Protein AF-A0A937Z608-F1 (afdb_monomer_lite)

Radius of gyration: 28.85 Å; chains: 1; bounding box: 60×63×83 Å

Sequence (558 aa):
QRTRTHPVTGRQSIFQFERPGHHCGNITGCPNLLAFRSGSMAYYDLIGDFGVTHLSGQRPGCWVNMIPCNCLLVAPEASSGCVCAYSIHCTTVFTPRTESKSWGIFGSPGDVLPVRHLAINLGAPGDRRGTDGELWLSYPRPGGRMRLDYNLAVTNVPGGGFFSRAPEHAPVEGSDDPWLFASGSRGVSQCKLPLVREDDGAAVYTVRLGFAETESAKPGERVFDIKLQGNVVAKDFDIAQAAGGPQRAVFQEFPEITVDKDLLLELVPKGKELPQAPLLNTIQVQRTRVLSVGLSAPSFLLGDLDPEGSGDIRIANSREAPFEGTLQLTAPPGMAVAPTETAVKLGVDESVTVPVKLSVAQKGEPAELKLDVKLLRADGTVENQRTGPVRYLGPRGRVLLTPTEDAHICGGSPAQNFGLVATLLVDGGNQAMGDESYYIGCLKFLVDIPGKSASVKLRMRTTAAAASESFDSGAIHVADEPWEEARITYDGRVQTGEQVGTLGKVGNDVWEERELSVQLEGKRELTLLIIPTSTDGASYHSREGQYPPELVIEYEPK

Foldseek 3Di:
DDWDQDQWQRDIFRDDADQADDFQEDWEDDPQKTWGFRVATWIAGNVFLFGIFHDAQHGAARYDAQYDDPQKGWGAFHCVVPPDPRRDRGIDIDHDDPDDPTAHFHFTDDDSPQTQKAKEFELDPHWGAAPVSRIYGYPPHDDDPRTDDFDKDWDFDPPKFKDADDCVVQPAAADSCRRLARIWIFRTFKIKGWNHALQQAKFWKKKKFKDAQRPPDDPPQQFWFKDKPNDGPGHRDDRQVQQVHHSYMDMDIDGGRMDNTIIMIGIGFPDDDRSNHDITGMMIMHTPFGQFWGWDAAAAEAEPVRFKDKDKIKTWAQGQAKFWWKKAKDDWPQKDKPPRIDTDTGGHGDMDIDMMMMGGNHADAWDWTWMKIFTAGPVRHTRDIDIYIYTYHGLKDKDKWFFPWKWKAFQVFFQDAGRQPQKQKAFCFDVVVVTRGHIKIKTKTFDDDQAFFPWKKKKWWFEQDPLQWFQFAAFKFWFPDDDDRVGDYNVNHGDTHDTQWGQGTDDHRDMGMITGNDGCVPPRMIMMMGGTPHRSMHMTGDPNHPTHMIIMTIGNHD

Structure (mmCIF, N/CA/C/O backbone):
data_AF-A0A937Z608-F1
#
_entry.id   AF-A0A937Z608-F1
#
loop_
_atom_site.group_PDB
_atom_site.id
_atom_site.type_symbol
_atom_site.label_atom_id
_atom_site.label_alt_id
_atom_site.label_comp_id
_atom_site.label_asym_id
_atom_site.label_entity_id
_atom_site.label_seq_id
_atom_site.pdbx_PDB_ins_code
_atom_site.Cartn_x
_atom_site.Cartn_y
_atom_site.Cartn_z
_atom_site.occupancy
_atom_site.B_iso_or_equiv
_atom_site.auth_seq_id
_atom_site.auth_comp_id
_atom_site.auth_asym_id
_atom_site.auth_atom_id
_atom_site.pdbx_PDB_model_num
ATOM 1 N N . GLN A 1 1 ? -16.532 15.156 -19.358 1.00 74.81 1 GLN A N 1
ATOM 2 C CA . GLN A 1 1 ? -15.156 14.928 -18.865 1.00 74.81 1 GLN A CA 1
ATOM 3 C C . GLN A 1 1 ? -14.608 13.699 -19.576 1.00 74.81 1 GLN A C 1
ATOM 5 O O . GLN A 1 1 ? -15.365 12.750 -19.728 1.00 74.81 1 GLN A O 1
ATOM 10 N N . ARG A 1 2 ? -13.371 13.727 -20.092 1.00 87.06 2 ARG A N 1
ATOM 11 C CA . ARG A 1 2 ? -12.769 12.562 -20.769 1.00 87.06 2 ARG A CA 1
ATOM 12 C C . ARG A 1 2 ? -12.381 11.518 -19.718 1.00 87.06 2 ARG A C 1
ATOM 14 O O . ARG A 1 2 ? -11.765 11.881 -18.717 1.00 87.06 2 ARG A O 1
ATOM 21 N N . THR A 1 3 ? -12.733 10.258 -19.944 1.00 90.81 3 THR A N 1
ATOM 22 C CA . THR A 1 3 ? -12.271 9.118 -19.140 1.00 90.81 3 THR A CA 1
ATOM 23 C C . THR A 1 3 ? -11.189 8.346 -19.893 1.00 90.81 3 THR A C 1
ATOM 25 O O . THR A 1 3 ? -11.035 8.500 -21.109 1.00 90.81 3 THR A O 1
ATOM 28 N N . ARG A 1 4 ? -10.418 7.539 -19.168 1.00 90.50 4 ARG A N 1
ATOM 29 C CA . ARG A 1 4 ? -9.515 6.527 -19.718 1.00 90.50 4 ARG A CA 1
ATOM 30 C C . ARG A 1 4 ? -9.528 5.284 -18.838 1.00 90.50 4 ARG A C 1
ATOM 32 O O . ARG A 1 4 ? -9.892 5.348 -17.668 1.00 90.50 4 ARG A O 1
ATOM 39 N N . THR A 1 5 ? -9.074 4.169 -19.384 1.00 91.81 5 THR A N 1
ATOM 40 C CA . THR A 1 5 ? -8.840 2.957 -18.601 1.00 91.81 5 THR A CA 1
ATOM 41 C C . THR A 1 5 ? -7.641 3.162 -17.677 1.00 91.81 5 THR A C 1
ATOM 43 O O . THR A 1 5 ? -6.562 3.548 -18.125 1.00 91.81 5 THR A O 1
ATOM 46 N N . HIS A 1 6 ? -7.825 2.919 -16.383 1.00 93.06 6 HIS A N 1
ATOM 47 C CA . HIS A 1 6 ? -6.755 2.936 -15.398 1.00 93.06 6 HIS A CA 1
ATOM 48 C C . HIS A 1 6 ? -5.792 1.774 -15.692 1.00 93.06 6 HIS A C 1
ATOM 50 O O . HIS A 1 6 ? -6.247 0.628 -15.706 1.00 93.06 6 HIS A O 1
ATOM 56 N N . PRO A 1 7 ? -4.482 2.017 -15.886 1.00 92.50 7 PRO A N 1
ATOM 57 C CA . PRO A 1 7 ? -3.556 0.978 -16.349 1.00 92.50 7 PRO A CA 1
ATOM 58 C C . PRO A 1 7 ? -3.420 -0.174 -15.348 1.00 92.50 7 PRO A C 1
ATOM 60 O O . PRO A 1 7 ? -3.261 -1.317 -15.749 1.00 92.50 7 PRO A O 1
ATOM 63 N N . VAL A 1 8 ? -3.552 0.124 -14.048 1.00 95.25 8 VAL A N 1
ATOM 64 C CA . VAL A 1 8 ? -3.398 -0.886 -12.991 1.00 95.25 8 VAL A CA 1
ATOM 65 C C . VAL A 1 8 ? -4.669 -1.709 -12.723 1.00 95.25 8 VAL A C 1
ATOM 67 O O . VAL A 1 8 ? -4.653 -2.939 -12.723 1.00 95.25 8 VAL A O 1
ATOM 70 N N . THR A 1 9 ? -5.803 -1.046 -12.482 1.00 93.69 9 THR A N 1
ATOM 71 C CA . THR A 1 9 ? -7.055 -1.715 -12.086 1.00 93.69 9 THR A CA 1
ATOM 72 C C . THR A 1 9 ? -7.940 -2.105 -13.271 1.00 93.69 9 THR A C 1
ATOM 74 O O . THR A 1 9 ? -8.837 -2.928 -13.121 1.00 93.69 9 THR A O 1
ATOM 77 N N . GLY A 1 10 ? -7.728 -1.516 -14.453 1.00 91.50 10 GLY A N 1
ATOM 78 C CA . GLY A 1 10 ? -8.598 -1.682 -15.621 1.00 91.50 10 GLY A CA 1
ATOM 79 C C . GLY A 1 10 ? -9.941 -0.944 -15.530 1.00 91.50 10 GLY A C 1
ATOM 80 O O . GLY A 1 10 ? -10.735 -1.008 -16.468 1.00 91.50 10 GLY A O 1
ATOM 81 N N . ARG A 1 11 ? -10.213 -0.225 -14.433 1.00 89.50 11 ARG A N 1
ATOM 82 C CA . ARG A 1 11 ? -11.447 0.556 -14.246 1.00 89.50 11 ARG A CA 1
ATOM 83 C C . ARG A 1 11 ? -11.401 1.854 -15.046 1.00 89.50 11 ARG A C 1
ATOM 85 O O . ARG A 1 11 ? -10.327 2.374 -15.334 1.00 89.50 11 ARG A O 1
ATOM 92 N N . GLN A 1 12 ? -12.559 2.421 -15.379 1.00 90.25 12 GLN A N 1
ATOM 93 C CA . GLN A 1 12 ? -12.600 3.763 -15.962 1.00 90.25 12 GLN A CA 1
ATOM 94 C C . GLN A 1 12 ? -12.210 4.804 -14.906 1.00 90.25 12 GLN A C 1
ATOM 96 O O . GLN A 1 12 ? -12.819 4.879 -13.842 1.00 90.25 12 GLN A O 1
ATOM 101 N N . SER A 1 13 ? -11.210 5.623 -15.215 1.00 88.94 13 SER A N 1
ATOM 102 C CA . SER A 1 13 ? -10.798 6.771 -14.415 1.00 88.94 13 SER A CA 1
ATOM 103 C C . SER A 1 13 ? -10.899 8.054 -15.232 1.00 88.94 13 SER A C 1
ATOM 105 O O . SER A 1 13 ? -10.937 8.059 -16.464 1.00 88.94 13 SER A O 1
ATOM 107 N N . ILE A 1 14 ? -10.978 9.182 -14.539 1.00 91.12 14 ILE A N 1
ATOM 108 C CA . ILE A 1 14 ? -10.926 10.491 -15.180 1.00 91.12 14 ILE A CA 1
ATOM 109 C C . ILE A 1 14 ? -9.536 10.683 -15.798 1.00 91.12 14 ILE A C 1
ATOM 111 O O . ILE A 1 14 ? -8.517 10.421 -15.158 1.00 91.12 14 ILE A O 1
ATOM 115 N N . PHE A 1 15 ? -9.490 11.186 -17.035 1.00 91.06 15 PHE A N 1
ATOM 116 C CA . PHE A 1 15 ? -8.231 11.613 -17.633 1.00 91.06 15 PHE A CA 1
ATOM 117 C C . PHE A 1 15 ? -7.660 12.793 -16.842 1.00 91.06 15 PHE A C 1
ATOM 119 O O . PHE A 1 15 ? -8.290 13.847 -16.726 1.00 91.06 15 PHE A O 1
ATOM 126 N N . GLN A 1 16 ? -6.454 12.607 -16.319 1.00 89.75 16 GLN A N 1
ATOM 127 C CA . GLN A 1 16 ? -5.737 13.592 -15.527 1.00 89.75 16 GLN A CA 1
ATOM 128 C C . GLN A 1 16 ? -4.237 13.393 -15.715 1.00 89.75 16 GLN A C 1
ATOM 130 O O . GLN A 1 16 ? -3.765 12.282 -15.961 1.00 89.75 16 GLN A O 1
ATOM 135 N N . PHE A 1 17 ? -3.490 14.477 -15.578 1.00 90.06 17 PHE A N 1
ATOM 136 C CA . PHE A 1 17 ? -2.040 14.475 -15.609 1.00 90.06 17 PHE A CA 1
ATOM 137 C C . PHE A 1 17 ? -1.517 15.537 -14.649 1.00 90.06 17 PHE A C 1
ATOM 139 O O . PHE A 1 17 ? -2.236 16.471 -14.280 1.00 90.06 17 PHE A O 1
ATOM 146 N N . GLU A 1 18 ? -0.275 15.375 -14.212 1.00 86.19 18 GLU A N 1
ATOM 147 C CA . GLU A 1 18 ? 0.318 16.312 -13.274 1.00 86.19 18 GLU A CA 1
ATOM 148 C C . GLU A 1 18 ? 0.794 17.604 -13.955 1.00 86.19 18 GLU A C 1
ATOM 150 O O . GLU A 1 18 ? 1.168 17.641 -15.124 1.00 86.19 18 GLU A O 1
ATOM 155 N N . ARG A 1 19 ? 0.808 18.701 -13.204 1.00 85.56 19 ARG A N 1
ATOM 156 C CA . ARG A 1 19 ? 1.439 19.952 -13.639 1.00 85.56 19 ARG A CA 1
ATOM 157 C C . ARG A 1 19 ? 2.159 20.593 -12.450 1.00 85.56 19 ARG A C 1
ATOM 159 O O . ARG A 1 19 ? 1.717 21.635 -11.967 1.00 85.56 19 ARG A O 1
ATOM 166 N N . PRO A 1 20 ? 3.211 19.945 -11.913 1.00 74.06 20 PRO A N 1
ATOM 167 C CA . PRO A 1 20 ? 3.932 20.441 -10.748 1.00 74.06 20 PRO A CA 1
ATOM 168 C C . PRO A 1 20 ? 4.601 21.801 -11.002 1.00 74.06 20 PRO A C 1
ATOM 170 O O . PRO A 1 20 ? 4.929 22.159 -12.141 1.00 74.06 20 PRO A O 1
ATOM 173 N N . GLY A 1 21 ? 4.839 22.540 -9.914 1.00 70.44 21 GLY A N 1
ATOM 174 C CA . GLY A 1 21 ? 5.523 23.837 -9.905 1.00 70.44 21 GLY A CA 1
ATOM 175 C C . GLY A 1 21 ? 4.621 25.039 -10.214 1.00 70.44 21 GLY A C 1
ATOM 176 O O . GLY A 1 21 ? 3.395 24.956 -10.191 1.00 70.44 21 GLY A O 1
ATOM 177 N N . HIS A 1 22 ? 5.235 26.191 -10.508 1.00 66.75 22 HIS A N 1
ATOM 178 C CA . HIS A 1 22 ? 4.507 27.410 -10.875 1.00 66.75 22 HIS A CA 1
ATOM 179 C C . HIS A 1 22 ? 3.816 27.250 -12.240 1.00 66.75 22 HIS A C 1
ATOM 181 O O . HIS A 1 22 ? 4.461 27.283 -13.290 1.00 66.75 22 HIS A O 1
ATOM 187 N N . HIS A 1 23 ? 2.492 27.123 -12.215 1.00 68.62 23 HIS A N 1
ATOM 188 C CA . HIS A 1 23 ? 1.636 26.787 -13.358 1.00 68.62 23 HIS A CA 1
ATOM 189 C C . HIS A 1 23 ? 1.033 28.016 -14.065 1.00 68.62 23 HIS A C 1
ATOM 191 O O . HIS A 1 23 ? -0.053 27.941 -14.639 1.00 68.62 23 HIS A O 1
ATOM 197 N N . CYS A 1 24 ? 1.716 29.166 -14.045 1.00 69.31 24 CYS A N 1
ATOM 198 C CA . CYS A 1 24 ? 1.324 30.296 -14.895 1.00 69.31 24 CYS A CA 1
ATOM 199 C C . CYS A 1 24 ? 1.396 29.884 -16.379 1.00 69.31 24 CYS A C 1
ATOM 201 O O . CYS A 1 24 ? 2.271 29.103 -16.758 1.00 69.31 24 CYS A O 1
ATOM 203 N N . GLY A 1 25 ? 0.515 30.433 -17.214 1.00 76.94 25 GLY A N 1
ATOM 204 C CA . GLY A 1 25 ? 0.444 30.132 -18.647 1.00 76.94 25 GLY A CA 1
ATOM 205 C C . GLY A 1 25 ? -0.626 29.101 -19.008 1.00 76.94 25 GLY A C 1
ATOM 206 O O . GLY A 1 25 ? -0.947 28.199 -18.224 1.00 76.94 25 GLY A O 1
ATOM 207 N N . ASN A 1 26 ? -1.179 29.261 -20.210 1.00 88.31 26 ASN A N 1
ATOM 208 C CA . ASN A 1 26 ? -2.217 28.396 -20.769 1.00 88.31 26 ASN A CA 1
ATOM 209 C C . ASN A 1 26 ? -1.628 27.052 -21.225 1.00 88.31 26 ASN A C 1
ATOM 211 O O . ASN A 1 26 ? -0.434 26.957 -21.505 1.00 88.31 26 ASN A O 1
ATOM 215 N N . ILE A 1 27 ? -2.475 26.026 -21.316 1.00 93.00 27 ILE A N 1
ATOM 216 C CA . ILE A 1 27 ? -2.132 24.792 -22.030 1.00 93.00 27 ILE A CA 1
ATOM 217 C C . ILE A 1 27 ? -2.379 25.054 -23.515 1.00 93.00 27 ILE A C 1
ATOM 219 O O . ILE A 1 27 ? -3.484 25.437 -23.900 1.00 93.00 27 ILE A O 1
ATOM 223 N N . THR A 1 28 ? -1.359 24.862 -24.338 1.00 94.62 28 THR A N 1
ATOM 224 C CA . THR A 1 28 ? -1.493 24.804 -25.794 1.00 94.62 28 THR A CA 1
ATOM 225 C C . THR A 1 28 ? -1.603 23.349 -26.218 1.00 94.62 28 THR A C 1
ATOM 227 O O . THR A 1 28 ? -1.147 22.443 -25.522 1.00 94.62 28 THR A O 1
ATOM 230 N N . GLY A 1 29 ? -2.235 23.086 -27.355 1.00 94.25 29 GLY A N 1
ATOM 231 C CA . GLY A 1 29 ? -2.375 21.713 -27.804 1.00 94.25 29 GLY A CA 1
ATOM 232 C C . GLY A 1 29 ? -2.740 21.583 -29.266 1.00 94.25 29 GLY A C 1
ATOM 233 O O . GLY A 1 29 ? -3.175 22.532 -29.916 1.00 94.25 29 GLY A O 1
ATOM 234 N N . CYS A 1 30 ? -2.545 20.373 -29.760 1.00 92.88 30 CYS A N 1
ATOM 235 C CA . CYS A 1 30 ? -3.037 19.872 -31.032 1.00 92.88 30 CYS A CA 1
ATOM 236 C C . CYS A 1 30 ? -3.686 18.494 -30.775 1.00 92.88 30 CYS A C 1
ATOM 238 O O . CYS A 1 30 ? -3.678 18.032 -29.632 1.00 92.88 30 CYS A O 1
ATOM 240 N N . PRO A 1 31 ? -4.242 17.805 -31.787 1.00 91.19 31 PRO A N 1
ATOM 241 C CA . PRO A 1 31 ? -4.890 16.506 -31.575 1.00 91.19 31 PRO A CA 1
ATOM 242 C C . PRO A 1 31 ? -4.031 15.448 -30.854 1.00 91.19 31 PRO A C 1
ATOM 244 O O . PRO A 1 31 ? -4.584 14.578 -30.189 1.00 91.19 31 PRO A O 1
ATOM 247 N N . ASN A 1 32 ? -2.698 15.554 -30.943 1.00 90.94 32 ASN A N 1
ATOM 248 C CA . ASN A 1 32 ? -1.759 14.526 -30.481 1.00 90.94 32 ASN A CA 1
ATOM 249 C C . ASN A 1 32 ? -0.887 14.962 -29.289 1.00 90.94 32 ASN A C 1
ATOM 251 O O . ASN A 1 32 ? -0.175 14.139 -28.725 1.00 90.94 32 ASN A O 1
ATOM 255 N N . LEU A 1 33 ? -0.903 16.243 -28.907 1.00 92.62 33 LEU A N 1
ATOM 256 C CA . LEU A 1 33 ? 0.033 16.802 -27.929 1.00 92.62 33 LEU A CA 1
ATOM 257 C C . LEU A 1 33 ? -0.635 17.902 -27.110 1.00 92.62 33 LEU A C 1
ATOM 259 O O . LEU A 1 33 ? -1.279 18.789 -27.672 1.00 92.62 33 LEU A O 1
ATOM 263 N N . LEU A 1 34 ? -0.396 17.900 -25.802 1.00 94.69 34 LEU A N 1
ATOM 264 C CA . LEU A 1 34 ? -0.587 19.068 -24.944 1.00 94.69 34 LEU A CA 1
ATOM 265 C C . LEU A 1 34 ? 0.783 19.591 -24.521 1.00 94.69 34 LEU A C 1
ATOM 267 O O . LEU A 1 34 ? 1.626 18.809 -24.102 1.00 94.69 34 LEU A O 1
ATOM 271 N N . ALA A 1 35 ? 1.008 20.896 -24.597 1.00 94.19 35 ALA A N 1
ATOM 272 C CA . ALA A 1 35 ? 2.246 21.541 -24.183 1.00 94.19 35 ALA A CA 1
ATOM 273 C C . ALA A 1 35 ? 1.946 22.648 -23.170 1.00 94.19 35 ALA A C 1
ATOM 275 O O . ALA A 1 35 ? 0.939 23.355 -23.262 1.00 94.19 35 ALA A O 1
ATOM 276 N N . PHE A 1 36 ? 2.776 22.753 -22.137 1.00 92.88 36 PHE A N 1
ATOM 277 C CA . PHE A 1 36 ? 2.505 23.639 -21.012 1.00 92.88 36 PHE A CA 1
ATOM 278 C C . PHE A 1 36 ? 3.735 23.850 -20.133 1.00 92.88 36 PHE A C 1
ATOM 280 O O . PHE A 1 36 ? 4.755 23.175 -20.230 1.00 92.88 36 PHE A O 1
ATOM 287 N N . ARG A 1 37 ? 3.612 24.800 -19.207 1.00 89.12 37 ARG A N 1
ATOM 288 C CA . ARG A 1 37 ? 4.609 25.030 -18.163 1.00 89.12 37 ARG A CA 1
ATOM 289 C C . ARG A 1 37 ? 4.389 24.123 -16.962 1.00 89.12 37 ARG A C 1
ATOM 291 O O . ARG A 1 37 ? 3.311 24.166 -16.374 1.00 89.12 37 ARG A O 1
ATOM 298 N N . SER A 1 38 ? 5.428 23.420 -16.531 1.00 87.62 38 SER A N 1
ATOM 299 C CA . SER A 1 38 ? 5.453 22.646 -15.288 1.00 87.62 38 SER A CA 1
ATOM 300 C C . SER A 1 38 ? 6.830 22.771 -14.632 1.00 87.62 38 SER A C 1
ATOM 302 O O . SER A 1 38 ? 7.696 21.918 -14.792 1.00 87.62 38 SER A O 1
ATOM 304 N N . GLY A 1 39 ? 7.078 23.904 -13.969 1.00 84.81 39 GLY A N 1
ATOM 305 C CA . GLY A 1 39 ? 8.438 24.322 -13.606 1.00 84.81 39 GLY A CA 1
ATOM 306 C C . GLY A 1 39 ? 9.205 24.797 -14.846 1.00 84.81 39 GLY A C 1
ATOM 307 O O . GLY A 1 39 ? 9.341 26.005 -15.046 1.00 84.81 39 GLY A O 1
ATOM 308 N N . SER A 1 40 ? 9.592 23.855 -15.707 1.00 87.62 40 SER A N 1
ATOM 309 C CA . SER A 1 40 ? 10.188 24.044 -17.035 1.00 87.62 40 SER A CA 1
ATOM 310 C C . SER A 1 40 ? 9.156 23.845 -18.161 1.00 87.62 40 SER A C 1
ATOM 312 O O . SER A 1 40 ? 7.941 23.845 -17.923 1.00 87.62 40 SER A O 1
ATOM 314 N N . MET A 1 41 ? 9.624 23.741 -19.408 1.00 90.31 41 MET A N 1
ATOM 315 C CA . MET A 1 41 ? 8.805 23.267 -20.524 1.00 90.31 41 MET A CA 1
ATOM 316 C C . MET A 1 41 ? 8.369 21.825 -20.259 1.00 90.31 41 MET A C 1
ATOM 318 O O . MET A 1 41 ? 9.178 20.998 -19.850 1.00 90.31 41 MET A O 1
ATOM 322 N N . ALA A 1 42 ? 7.104 21.512 -20.508 1.00 92.62 42 ALA A N 1
ATOM 323 C CA . ALA A 1 42 ? 6.587 20.161 -20.384 1.00 92.62 42 ALA A CA 1
ATOM 324 C C . ALA A 1 42 ? 5.557 19.873 -21.471 1.00 92.62 42 ALA A C 1
ATOM 326 O O . ALA A 1 42 ? 4.943 20.784 -22.037 1.00 92.62 42 ALA A O 1
ATOM 327 N N . TYR A 1 43 ? 5.371 18.593 -21.758 1.00 93.75 43 TYR A N 1
ATOM 328 C CA . TYR A 1 43 ? 4.343 18.146 -22.676 1.00 93.75 43 TYR A CA 1
ATOM 329 C C . TYR A 1 43 ? 3.715 16.830 -22.226 1.00 93.75 43 TYR A C 1
ATOM 331 O O . TYR A 1 43 ? 4.273 16.089 -21.417 1.00 93.75 43 TYR A O 1
ATOM 339 N N . TYR A 1 44 ? 2.532 16.563 -22.765 1.00 94.06 44 TYR A N 1
ATOM 340 C CA . TYR A 1 44 ? 1.822 15.303 -22.652 1.00 94.06 44 TYR A CA 1
ATOM 341 C C . TYR A 1 44 ? 1.567 14.769 -24.058 1.00 94.06 44 TYR A C 1
ATOM 343 O O . TYR A 1 44 ? 0.861 15.408 -24.845 1.00 94.06 44 TYR A O 1
ATOM 351 N N . ASP A 1 45 ? 2.150 13.617 -24.368 1.00 91.94 45 ASP A N 1
ATOM 352 C CA . ASP A 1 45 ? 1.891 12.889 -25.607 1.00 91.94 45 ASP A CA 1
ATOM 353 C C . ASP A 1 45 ? 0.553 12.145 -25.490 1.00 91.94 45 ASP A C 1
ATOM 355 O O . ASP A 1 45 ? 0.411 11.216 -24.695 1.00 91.94 45 ASP A O 1
ATOM 359 N N . LEU A 1 46 ? -0.447 12.575 -26.264 1.00 91.56 46 LEU A N 1
ATOM 360 C CA . LEU A 1 46 ? -1.786 11.978 -26.251 1.00 91.56 46 LEU A CA 1
ATOM 361 C C . LEU A 1 46 ? -1.859 10.662 -27.039 1.00 91.56 46 LEU A C 1
ATOM 363 O O . LEU A 1 46 ? -2.868 9.966 -26.918 1.00 91.56 46 LEU A O 1
ATOM 367 N N . ILE A 1 47 ? -0.840 10.344 -27.846 1.00 89.06 47 ILE A N 1
ATOM 368 C CA . ILE A 1 47 ? -0.717 9.065 -28.556 1.00 89.06 47 ILE A CA 1
ATOM 369 C C . ILE A 1 47 ? -0.044 8.052 -27.634 1.00 89.06 47 ILE A C 1
ATOM 371 O O . ILE A 1 47 ? -0.602 6.990 -27.373 1.00 89.06 47 ILE A O 1
ATOM 375 N N . GLY A 1 48 ? 1.147 8.396 -27.138 1.00 87.88 48 GLY A N 1
ATOM 376 C CA . GLY A 1 48 ? 1.935 7.525 -26.274 1.00 87.88 48 GLY A CA 1
ATOM 377 C C . GLY A 1 48 ? 1.340 7.343 -24.878 1.00 87.88 48 GLY A C 1
ATOM 378 O O . GLY A 1 48 ? 1.562 6.301 -24.278 1.00 87.88 48 GLY A O 1
ATOM 379 N N . ASP A 1 49 ? 0.598 8.321 -24.342 1.00 91.50 49 ASP A N 1
ATOM 380 C CA . ASP A 1 49 ? -0.115 8.242 -23.053 1.00 91.50 49 ASP A CA 1
ATOM 381 C C . ASP A 1 49 ? 0.709 7.560 -21.941 1.00 91.50 49 ASP A C 1
ATOM 383 O O . ASP A 1 49 ? 0.265 6.606 -21.303 1.00 91.50 49 ASP A O 1
ATOM 387 N N . PHE A 1 50 ? 1.950 8.014 -21.750 1.00 91.94 50 PHE A N 1
ATOM 388 C CA . PHE A 1 50 ? 2.880 7.506 -20.730 1.00 91.94 50 PHE A CA 1
ATOM 389 C C . PHE A 1 50 ? 3.204 8.551 -19.654 1.00 91.94 50 PHE A C 1
ATOM 391 O O . PHE A 1 50 ? 4.063 8.340 -18.805 1.00 91.94 50 PHE A O 1
ATOM 398 N N . GLY A 1 51 ? 2.477 9.672 -19.650 1.00 93.50 51 GLY A N 1
ATOM 399 C CA . GLY A 1 51 ? 2.600 10.701 -18.628 1.00 93.50 51 GLY A CA 1
ATOM 400 C C . GLY A 1 51 ? 3.194 12.012 -19.120 1.00 93.50 51 GLY A C 1
ATOM 401 O O . GLY A 1 51 ? 3.304 12.273 -20.316 1.00 93.50 51 GLY A O 1
ATOM 402 N N . VAL A 1 52 ? 3.530 12.867 -18.159 1.00 94.00 52 VAL A N 1
ATOM 403 C CA . VAL A 1 52 ? 4.092 14.197 -18.414 1.00 94.00 52 VAL A CA 1
ATOM 404 C C . VAL A 1 52 ? 5.593 14.079 -18.594 1.00 94.00 52 VAL A C 1
ATOM 406 O O . VAL A 1 52 ? 6.268 13.550 -17.716 1.00 94.00 52 VAL A O 1
ATOM 409 N N . THR A 1 53 ? 6.113 14.611 -19.694 1.00 93.06 53 THR A N 1
ATOM 410 C CA . THR A 1 53 ? 7.553 14.711 -19.942 1.00 93.06 53 THR A CA 1
ATOM 411 C C . THR A 1 53 ? 8.017 16.145 -19.760 1.00 93.06 53 THR A C 1
ATOM 413 O O . THR A 1 53 ? 7.431 17.079 -20.313 1.00 93.06 53 THR A O 1
ATOM 416 N N . HIS A 1 54 ? 9.120 16.318 -19.035 1.00 90.06 54 HIS A N 1
ATOM 417 C CA . HIS A 1 54 ? 9.759 17.613 -18.823 1.00 90.06 54 HIS A CA 1
ATOM 418 C C . HIS A 1 54 ? 10.960 17.805 -19.746 1.00 90.06 54 HIS A C 1
ATOM 420 O O . HIS A 1 54 ? 11.813 16.933 -19.900 1.00 90.06 54 HIS A O 1
ATOM 426 N N . LEU A 1 55 ? 11.044 18.998 -20.324 1.00 88.00 55 LEU A N 1
ATOM 427 C CA . LEU A 1 55 ? 12.168 19.501 -21.102 1.00 88.00 55 LEU A CA 1
ATOM 428 C C . LEU A 1 55 ? 12.828 20.621 -20.288 1.00 88.00 55 LEU A C 1
ATOM 430 O O . LEU A 1 55 ? 12.478 21.800 -20.379 1.00 88.00 55 LEU A O 1
ATOM 434 N N . SER A 1 56 ? 13.746 20.223 -19.411 1.00 84.31 56 SER A N 1
ATOM 435 C CA . SER A 1 56 ? 14.461 21.130 -18.509 1.00 84.31 56 SER A CA 1
ATOM 436 C C . SER A 1 56 ? 15.414 22.077 -19.248 1.00 84.31 56 SER A C 1
ATOM 438 O O . SER A 1 56 ? 15.765 21.867 -20.405 1.00 84.31 56 SER A O 1
ATOM 440 N N . GLY A 1 57 ? 15.845 23.141 -18.564 1.00 83.56 57 GLY A N 1
ATOM 441 C CA . GLY A 1 57 ? 16.808 24.123 -19.085 1.00 83.56 57 GLY A CA 1
ATOM 442 C C . GLY A 1 57 ? 16.182 25.423 -19.597 1.00 83.56 57 GLY A C 1
ATOM 443 O O . GLY A 1 57 ? 16.857 26.452 -19.597 1.00 83.56 57 GLY A O 1
ATOM 444 N N . GLN A 1 58 ? 14.887 25.415 -19.927 1.00 86.06 58 GLN A N 1
ATOM 445 C CA . GLN A 1 58 ? 14.122 26.607 -20.299 1.00 86.06 58 GLN A CA 1
ATOM 446 C C . GLN A 1 58 ? 12.750 26.638 -19.614 1.00 86.06 58 GLN A C 1
ATOM 448 O O . GLN A 1 58 ? 12.175 25.606 -19.256 1.00 86.06 58 GLN A O 1
ATOM 453 N N . ARG A 1 59 ? 12.209 27.846 -19.456 1.00 84.25 59 ARG A N 1
ATOM 454 C CA . ARG A 1 59 ? 10.892 28.116 -18.885 1.00 84.25 59 ARG A CA 1
ATOM 455 C C . ARG A 1 59 ? 9.971 28.776 -19.930 1.00 84.25 59 ARG A C 1
ATOM 457 O O . ARG A 1 59 ? 10.355 29.803 -20.483 1.00 84.25 59 ARG A O 1
ATOM 464 N N . PRO A 1 60 ? 8.724 28.297 -20.107 1.00 86.62 60 PRO A N 1
ATOM 465 C CA . PRO A 1 60 ? 7.706 29.010 -20.878 1.00 86.62 60 PRO A CA 1
ATOM 466 C C . PRO A 1 60 ? 7.273 30.336 -20.238 1.00 86.62 60 PRO A C 1
ATOM 468 O O . PRO A 1 60 ? 7.241 30.487 -19.007 1.00 86.62 60 PRO A O 1
ATOM 471 N N . GLY A 1 61 ? 6.841 31.274 -21.082 1.00 83.50 61 GLY A N 1
ATOM 472 C CA . GLY A 1 61 ? 6.232 32.532 -20.648 1.00 83.50 61 GLY A CA 1
ATOM 473 C C . GLY A 1 61 ? 4.971 32.345 -19.794 1.00 83.50 61 GLY A C 1
ATOM 474 O O . GLY A 1 61 ? 4.393 31.265 -19.711 1.00 83.50 61 GLY A O 1
ATOM 475 N N . CYS A 1 62 ? 4.521 33.421 -19.142 1.00 83.06 62 CYS A N 1
ATOM 476 C CA . CYS A 1 62 ? 3.325 33.397 -18.283 1.00 83.06 62 CYS A CA 1
ATOM 477 C C . CYS A 1 62 ? 1.990 33.392 -19.049 1.00 83.06 62 CYS A C 1
ATOM 479 O O . CYS A 1 62 ? 0.940 33.317 -18.414 1.00 83.06 62 CYS A O 1
ATOM 481 N N . TRP A 1 63 ? 2.022 33.481 -20.380 1.00 85.69 63 TRP A N 1
ATOM 482 C CA . TRP A 1 63 ? 0.845 33.447 -21.251 1.00 85.69 63 TRP A CA 1
ATOM 483 C C . TRP A 1 63 ? 0.947 32.302 -22.272 1.00 85.69 63 TRP A C 1
ATOM 485 O O . TRP A 1 63 ? 1.576 31.287 -21.984 1.00 85.69 63 TRP A O 1
ATOM 495 N N . VAL A 1 64 ? 0.299 32.417 -23.435 1.00 88.88 64 VAL A N 1
ATOM 496 C CA . VAL A 1 64 ? 0.390 31.429 -24.525 1.00 88.88 64 VAL A CA 1
ATOM 497 C C . VAL A 1 64 ? 1.848 31.292 -24.989 1.00 88.88 64 VAL A C 1
ATOM 499 O O . VAL A 1 64 ? 2.471 32.269 -25.398 1.00 88.88 64 VAL A O 1
ATOM 502 N N . ASN A 1 65 ? 2.393 30.080 -24.907 1.00 91.19 65 ASN A N 1
ATOM 503 C CA . ASN A 1 65 ? 3.752 29.705 -25.310 1.00 91.19 65 ASN A CA 1
ATOM 504 C C . ASN A 1 65 ? 3.736 28.221 -25.748 1.00 91.19 65 ASN A C 1
ATOM 506 O O . ASN A 1 65 ? 2.681 27.600 -25.681 1.00 91.19 65 ASN A O 1
ATOM 510 N N . MET A 1 66 ? 4.859 27.650 -26.197 1.00 93.38 66 MET A N 1
ATOM 511 C CA . MET A 1 66 ? 4.944 26.270 -26.711 1.00 93.38 66 MET A CA 1
ATOM 512 C C . MET A 1 66 ? 3.846 25.966 -27.747 1.00 93.38 66 MET A C 1
ATOM 514 O O . MET A 1 66 ? 2.951 25.156 -27.531 1.00 93.38 66 MET A O 1
ATOM 518 N N . ILE A 1 67 ? 3.865 26.684 -28.862 1.00 93.94 67 ILE A N 1
ATOM 519 C CA . ILE A 1 67 ? 2.791 26.727 -29.851 1.00 93.94 67 ILE A CA 1
ATOM 520 C C . ILE A 1 67 ? 3.005 25.617 -30.891 1.00 93.94 67 ILE A C 1
ATOM 522 O O . ILE A 1 67 ? 4.004 25.662 -31.614 1.00 93.94 67 ILE A O 1
ATOM 526 N N . PRO A 1 68 ? 2.093 24.634 -31.008 1.00 93.81 68 PRO A N 1
ATOM 527 C CA . PRO A 1 68 ? 2.141 23.669 -32.097 1.00 93.81 68 PRO A CA 1
ATOM 528 C C . PRO A 1 68 ? 1.698 24.337 -33.410 1.00 93.81 68 PRO A C 1
ATOM 530 O O . PRO A 1 68 ? 0.571 24.821 -33.515 1.00 93.81 68 PRO A O 1
ATOM 533 N N . CYS A 1 69 ? 2.567 24.371 -34.421 1.00 92.50 69 CYS A N 1
ATOM 534 C CA . CYS A 1 69 ? 2.266 24.940 -35.737 1.00 92.50 69 CYS A CA 1
ATOM 535 C C . CYS A 1 69 ? 3.084 24.265 -36.847 1.00 92.50 69 CYS A C 1
ATOM 537 O O . CYS A 1 69 ? 4.260 23.975 -36.667 1.00 92.50 69 CYS A O 1
ATOM 539 N N . ASN A 1 70 ? 2.465 24.001 -38.006 1.00 90.88 70 ASN A N 1
ATOM 540 C CA . ASN A 1 70 ? 3.122 23.398 -39.180 1.00 90.88 70 ASN A CA 1
ATOM 541 C C . ASN A 1 70 ? 3.989 22.159 -38.859 1.00 90.88 70 ASN A C 1
ATOM 543 O O . ASN A 1 70 ? 5.102 22.029 -39.358 1.00 90.88 70 ASN A O 1
ATOM 547 N N . CYS A 1 71 ? 3.473 21.252 -38.022 1.00 89.00 71 CYS A N 1
ATOM 548 C CA . CYS A 1 71 ? 4.178 20.052 -37.539 1.00 89.00 71 CYS A CA 1
ATOM 549 C C . CYS A 1 71 ? 5.439 20.323 -36.693 1.00 89.00 71 CYS A C 1
ATOM 551 O O . CYS A 1 71 ? 6.253 19.426 -36.502 1.00 89.00 71 CYS A O 1
ATOM 553 N N . LEU A 1 72 ? 5.583 21.533 -36.155 1.00 93.69 72 LEU A N 1
ATOM 554 C CA . LEU A 1 72 ? 6.623 21.929 -35.210 1.00 93.69 72 LEU A CA 1
ATOM 555 C C . LEU A 1 72 ? 5.992 22.349 -33.879 1.00 93.69 72 LEU A C 1
ATOM 557 O O . LEU A 1 72 ? 4.809 22.687 -33.816 1.00 93.69 72 LEU A O 1
ATOM 561 N N . LEU A 1 73 ? 6.798 22.374 -32.821 1.00 93.81 73 LEU A N 1
ATOM 562 C CA . LEU A 1 73 ? 6.458 23.014 -31.552 1.00 93.81 73 LEU A CA 1
ATOM 563 C C . LEU A 1 73 ? 7.411 24.187 -31.333 1.00 93.81 73 LEU A C 1
ATOM 565 O O . LEU A 1 73 ? 8.602 23.986 -31.103 1.00 93.81 73 LEU A O 1
ATOM 569 N N . VAL A 1 74 ? 6.894 25.409 -31.421 1.00 94.81 74 VAL A N 1
ATOM 570 C CA . VAL A 1 74 ? 7.681 26.639 -31.282 1.00 94.81 74 VAL A CA 1
ATOM 571 C C . VAL A 1 74 ? 7.509 27.187 -29.871 1.00 94.81 74 VAL A C 1
ATOM 573 O O . VAL A 1 74 ? 6.399 27.530 -29.470 1.00 94.81 74 VAL A O 1
ATOM 576 N N . ALA A 1 75 ? 8.594 27.315 -29.116 1.00 92.69 75 ALA A N 1
ATOM 577 C CA . ALA A 1 75 ? 8.616 27.931 -27.794 1.00 92.69 75 ALA A CA 1
ATOM 578 C C . ALA A 1 75 ? 9.423 29.242 -27.854 1.00 92.69 75 ALA A C 1
ATOM 580 O O . ALA A 1 75 ? 10.652 29.218 -27.744 1.00 92.69 75 ALA A O 1
ATOM 581 N N . PRO A 1 76 ? 8.758 30.396 -28.078 1.00 91.12 76 PRO A N 1
ATOM 582 C CA . PRO A 1 76 ? 9.423 31.693 -28.071 1.00 91.12 76 PRO A CA 1
ATOM 583 C C . PRO A 1 76 ? 10.084 31.978 -26.723 1.00 91.12 76 PRO A C 1
ATOM 585 O O . PRO A 1 76 ? 9.519 31.646 -25.674 1.00 91.12 76 PRO A O 1
ATOM 588 N N . GLU A 1 77 ? 11.240 32.640 -26.766 1.00 88.19 77 GLU A N 1
ATOM 589 C CA . GLU A 1 77 ? 11.924 33.151 -25.576 1.00 88.19 77 GLU A CA 1
ATOM 590 C C . GLU A 1 77 ? 10.969 34.040 -24.758 1.00 88.19 77 GLU A C 1
ATOM 592 O O . GLU A 1 77 ? 10.290 34.912 -25.301 1.00 88.19 77 GLU A O 1
ATOM 597 N N . ALA A 1 78 ? 10.868 33.773 -23.456 1.00 83.38 78 ALA A N 1
ATOM 598 C CA . ALA A 1 78 ? 9.986 34.511 -22.550 1.00 83.38 78 ALA A CA 1
ATOM 599 C C . ALA A 1 78 ? 10.557 34.611 -21.123 1.00 83.38 78 ALA A C 1
ATOM 601 O O . ALA A 1 78 ? 9.821 34.817 -20.153 1.00 83.38 78 ALA A O 1
ATOM 602 N N . SER A 1 79 ? 11.867 34.408 -20.994 1.00 76.38 79 SER A N 1
ATOM 603 C CA . SER A 1 79 ? 12.640 34.464 -19.756 1.00 76.38 79 SER A CA 1
ATOM 604 C C . SER A 1 79 ? 13.578 35.670 -19.683 1.00 76.38 79 SER A C 1
ATOM 606 O O . SER A 1 79 ? 14.155 35.880 -18.617 1.00 76.38 79 SER A O 1
ATOM 608 N N . SER A 1 80 ? 13.665 36.503 -20.727 1.00 71.94 80 SER A N 1
ATOM 609 C CA . SER A 1 80 ? 14.345 37.803 -20.693 1.00 71.94 80 SER A CA 1
ATOM 610 C C . SER A 1 80 ? 13.787 38.666 -19.551 1.00 71.94 80 SER A C 1
ATOM 612 O O . SER A 1 80 ? 12.682 39.198 -19.636 1.00 71.94 80 SER A O 1
ATOM 614 N N . GLY A 1 81 ? 14.528 38.758 -18.443 1.00 72.19 81 GLY A N 1
ATOM 615 C CA . GLY A 1 81 ? 14.118 39.449 -17.209 1.00 72.19 81 GLY A CA 1
ATOM 616 C C . GLY A 1 81 ? 13.796 38.535 -16.017 1.00 72.19 81 GLY A C 1
ATOM 617 O O . GLY A 1 81 ? 13.441 39.017 -14.944 1.00 72.19 81 GLY A O 1
ATOM 618 N N . CYS A 1 82 ? 13.915 37.216 -16.165 1.00 71.56 82 CYS A N 1
ATOM 619 C CA . CYS A 1 82 ? 13.744 36.266 -15.075 1.00 71.56 82 CYS A CA 1
ATOM 620 C C . CYS A 1 82 ? 15.037 36.114 -14.257 1.00 71.56 82 CYS A C 1
ATOM 622 O O . CYS A 1 82 ? 16.108 35.913 -14.817 1.00 71.56 82 CYS A O 1
ATOM 624 N N . VAL A 1 83 ? 14.920 36.135 -12.926 1.00 76.44 83 VAL A N 1
ATOM 625 C CA . VAL A 1 83 ? 16.037 35.888 -11.987 1.00 76.44 83 VAL A CA 1
ATOM 626 C C . VAL A 1 83 ? 16.241 34.404 -11.648 1.00 76.44 83 VAL A C 1
ATOM 628 O O . VAL A 1 83 ? 17.097 34.058 -10.842 1.00 76.44 83 VAL A O 1
ATOM 631 N N . CYS A 1 84 ? 15.428 33.509 -12.216 1.00 72.00 84 CYS A N 1
ATOM 632 C CA . CYS A 1 84 ? 15.534 32.074 -11.965 1.00 72.00 84 CYS A CA 1
ATOM 633 C C . CYS A 1 84 ? 16.697 31.453 -12.753 1.00 72.00 84 CYS A C 1
ATOM 635 O O . CYS A 1 84 ? 17.021 31.901 -13.850 1.00 72.00 84 CYS A O 1
ATOM 637 N N . ALA A 1 85 ? 17.249 30.355 -12.232 1.00 75.25 85 ALA A N 1
ATOM 638 C CA . ALA A 1 85 ? 18.359 29.611 -12.826 1.00 75.25 85 ALA A CA 1
ATOM 639 C C . ALA A 1 85 ? 17.950 28.769 -14.060 1.00 75.25 85 ALA A C 1
ATOM 641 O O . ALA A 1 85 ? 18.077 27.547 -14.059 1.00 75.25 85 ALA A O 1
ATOM 642 N N . TYR A 1 86 ? 17.440 29.409 -15.116 1.00 81.06 86 TYR A N 1
ATOM 643 C CA . TYR A 1 86 ? 17.250 28.781 -16.429 1.00 81.06 86 TYR A CA 1
ATOM 644 C C . TYR A 1 86 ? 18.393 29.189 -17.358 1.00 81.06 86 TYR A C 1
ATOM 646 O O . TYR A 1 86 ? 18.648 30.378 -17.541 1.00 81.06 86 TYR A O 1
ATOM 654 N N . SER A 1 87 ? 19.086 28.202 -17.928 1.00 75.12 87 SER A N 1
ATOM 655 C CA . SER A 1 87 ? 20.320 28.417 -18.698 1.00 75.12 87 SER A CA 1
ATOM 656 C C . SER A 1 87 ? 20.084 28.739 -20.177 1.00 75.12 87 SER A C 1
ATOM 658 O O . SER A 1 87 ? 21.003 29.206 -20.842 1.00 75.12 87 SER A O 1
ATOM 660 N N . ILE A 1 88 ? 18.880 28.496 -20.709 1.00 83.94 88 ILE A N 1
ATOM 661 C CA . ILE A 1 88 ? 18.569 28.641 -22.140 1.00 83.94 88 ILE A CA 1
ATOM 662 C C . ILE A 1 88 ? 17.631 29.838 -22.361 1.00 83.94 88 ILE A C 1
ATOM 664 O O . ILE A 1 88 ? 16.454 29.784 -22.008 1.00 83.94 88 ILE A O 1
ATOM 668 N N . HIS A 1 89 ? 18.159 30.908 -22.970 1.00 85.69 89 HIS A N 1
ATOM 669 C CA . HIS A 1 89 ? 17.459 32.173 -23.266 1.00 85.69 89 HIS A CA 1
ATOM 670 C C . HIS A 1 89 ? 17.384 32.395 -24.781 1.00 85.69 89 HIS A C 1
ATOM 672 O O . HIS A 1 89 ? 17.989 33.310 -25.335 1.00 85.69 89 HIS A O 1
ATOM 678 N N . CYS A 1 90 ? 16.690 31.509 -25.488 1.00 89.25 90 CYS A N 1
ATOM 679 C CA . CYS A 1 90 ? 16.460 31.643 -26.925 1.00 89.25 90 CYS A CA 1
ATOM 680 C C . CYS A 1 90 ? 15.119 31.031 -27.323 1.00 89.25 90 CYS A C 1
ATOM 682 O O . CYS A 1 90 ? 14.528 30.261 -26.573 1.00 89.25 90 CYS A O 1
ATOM 684 N N . THR A 1 91 ? 14.622 31.348 -28.514 1.00 92.12 91 THR A N 1
ATOM 685 C CA . THR A 1 91 ? 13.484 30.609 -29.069 1.00 92.12 91 THR A CA 1
ATOM 686 C C . THR A 1 91 ? 13.928 29.192 -29.415 1.00 92.12 91 THR A C 1
ATOM 688 O O . THR A 1 91 ? 14.884 29.017 -30.172 1.00 92.12 91 THR A O 1
ATOM 691 N N . THR A 1 92 ? 13.223 28.187 -28.898 1.00 92.31 92 THR A N 1
ATOM 692 C CA . THR A 1 92 ? 13.447 26.777 -29.237 1.00 92.31 92 THR A CA 1
ATOM 693 C C . THR A 1 92 ? 12.337 26.267 -30.153 1.00 92.31 92 THR A C 1
ATOM 695 O O . THR A 1 92 ? 11.177 26.668 -30.049 1.00 92.31 92 THR A O 1
ATOM 698 N N . VAL A 1 93 ? 12.700 25.409 -31.107 1.00 94.19 93 VAL A N 1
ATOM 699 C CA . VAL A 1 93 ? 11.762 24.800 -32.057 1.00 94.19 93 VAL A CA 1
ATOM 700 C C . VAL A 1 93 ? 12.008 23.301 -32.076 1.00 94.19 93 VAL A C 1
ATOM 702 O O . VAL A 1 93 ? 13.117 22.858 -32.372 1.00 94.19 93 VAL A O 1
ATOM 705 N N . PHE A 1 94 ? 10.977 22.523 -31.765 1.00 91.94 94 PHE A N 1
ATOM 706 C CA . PHE A 1 94 ? 11.039 21.067 -31.767 1.00 91.94 94 PHE A CA 1
ATOM 707 C C . PHE A 1 94 ? 10.379 20.509 -33.024 1.00 91.94 94 PHE A C 1
ATOM 709 O O . PHE A 1 94 ? 9.332 20.991 -33.461 1.00 91.94 94 PHE A O 1
ATOM 716 N N . THR A 1 95 ? 10.993 19.464 -33.570 1.00 90.56 95 THR A N 1
ATOM 717 C CA . THR A 1 95 ? 10.446 18.642 -34.651 1.00 90.56 95 THR A CA 1
ATOM 718 C C . THR A 1 95 ? 10.126 17.249 -34.103 1.00 90.56 95 THR A C 1
ATOM 720 O O . THR A 1 95 ? 10.884 16.756 -33.257 1.00 90.56 95 THR A O 1
ATOM 723 N N . PRO A 1 96 ? 9.026 16.607 -34.527 1.00 85.50 96 PRO A N 1
ATOM 724 C CA . PRO A 1 96 ? 8.710 15.250 -34.106 1.00 85.50 96 PRO A CA 1
ATOM 725 C C . PRO A 1 96 ? 9.791 14.260 -34.560 1.00 85.50 96 PRO A C 1
ATOM 727 O O . PRO A 1 96 ? 10.387 14.395 -35.629 1.00 85.50 96 PRO A O 1
ATOM 730 N N . ARG A 1 97 ? 10.018 13.228 -33.745 1.00 83.94 97 ARG A N 1
ATOM 731 C CA . ARG A 1 97 ? 10.804 12.044 -34.106 1.00 83.94 97 ARG A CA 1
ATOM 732 C C . ARG A 1 97 ? 9.914 10.812 -34.019 1.00 83.94 97 ARG A C 1
ATOM 734 O O . ARG A 1 97 ? 9.010 10.770 -33.194 1.00 83.94 97 ARG A O 1
ATOM 741 N N . THR A 1 98 ? 10.178 9.829 -34.874 1.00 76.50 98 THR A N 1
ATOM 742 C CA . THR A 1 98 ? 9.471 8.540 -34.869 1.00 76.50 98 THR A CA 1
ATOM 743 C C . THR A 1 98 ? 9.822 7.710 -33.639 1.00 76.50 98 THR A C 1
ATOM 745 O O . THR A 1 98 ? 8.950 7.092 -33.043 1.00 76.50 98 THR A O 1
ATOM 748 N N . GLU A 1 99 ? 11.089 7.730 -33.228 1.00 76.56 99 GLU A N 1
ATOM 749 C CA . GLU A 1 99 ? 11.541 7.109 -31.988 1.00 76.56 99 GLU A CA 1
ATOM 750 C C . GLU A 1 99 ? 11.394 8.103 -30.825 1.00 76.56 99 GLU A C 1
ATOM 752 O O . GLU A 1 99 ? 12.133 9.091 -30.733 1.00 76.56 99 GLU A O 1
ATOM 757 N N . SER A 1 100 ? 10.440 7.845 -29.928 1.00 75.75 100 SER A N 1
ATOM 758 C CA . SER A 1 100 ? 10.350 8.561 -28.653 1.00 75.75 100 SER A CA 1
ATOM 759 C C . SER A 1 100 ? 11.329 7.950 -27.663 1.00 75.75 100 SER A C 1
ATOM 761 O O . SER A 1 100 ? 11.223 6.768 -27.356 1.00 75.75 100 SER A O 1
ATOM 763 N N . LYS A 1 101 ? 12.259 8.757 -27.148 1.00 82.75 101 LYS A N 1
ATOM 764 C CA . LYS A 1 101 ? 13.227 8.385 -26.096 1.00 82.75 101 LYS A CA 1
ATOM 765 C C . LYS A 1 101 ? 12.882 8.998 -24.740 1.00 82.75 101 LYS A C 1
ATOM 767 O O . LYS A 1 101 ? 13.685 8.975 -23.812 1.00 82.75 101 LYS A O 1
ATOM 772 N N . SER A 1 102 ? 11.727 9.645 -24.668 1.00 86.81 102 SER A N 1
ATOM 773 C CA . SER A 1 102 ? 11.322 10.407 -23.504 1.00 86.81 102 SER A CA 1
ATOM 774 C C . SER A 1 102 ? 10.783 9.504 -22.408 1.00 86.81 102 SER A C 1
ATOM 776 O O . SER A 1 102 ? 10.163 8.476 -22.668 1.00 86.81 102 SER A O 1
ATOM 778 N N . TRP A 1 103 ? 11.011 9.950 -21.181 1.00 91.94 103 TRP A N 1
ATOM 779 C CA . TRP A 1 103 ? 10.407 9.400 -19.982 1.00 91.94 103 TRP A CA 1
ATOM 780 C C . TRP A 1 103 ? 9.296 10.343 -19.535 1.00 91.94 103 TRP A C 1
ATOM 782 O O . TRP A 1 103 ? 9.453 11.569 -19.589 1.00 91.94 103 TRP A O 1
ATOM 792 N N . GLY A 1 104 ? 8.159 9.781 -19.152 1.00 93.38 104 GLY A N 1
ATOM 793 C CA . GLY A 1 104 ? 7.047 10.522 -18.575 1.00 93.38 104 GLY A CA 1
ATOM 794 C C . GLY A 1 104 ? 6.869 10.191 -17.103 1.00 93.38 104 GLY A C 1
ATOM 795 O O . GLY A 1 104 ? 7.501 9.281 -16.582 1.00 93.38 104 GLY A O 1
ATOM 796 N N . ILE A 1 105 ? 5.988 10.915 -16.427 1.00 93.81 105 ILE A N 1
ATOM 797 C CA . ILE A 1 105 ? 5.421 10.480 -15.151 1.00 93.81 105 ILE A CA 1
ATOM 798 C C . ILE A 1 105 ? 3.914 10.379 -15.325 1.00 93.81 105 ILE A C 1
ATOM 800 O O . ILE A 1 105 ? 3.216 11.374 -15.562 1.00 93.81 105 ILE A O 1
ATOM 804 N N . PHE A 1 106 ? 3.414 9.150 -15.277 1.00 94.12 106 PHE A N 1
ATOM 805 C CA . PHE A 1 106 ? 2.012 8.849 -15.457 1.00 94.12 106 PHE A CA 1
ATOM 806 C C . PHE A 1 106 ? 1.239 9.227 -14.196 1.00 94.12 106 PHE A C 1
ATOM 808 O O . PHE A 1 106 ? 1.509 8.770 -13.081 1.00 94.12 106 PHE A O 1
ATOM 815 N N . GLY A 1 107 ? 0.253 10.095 -14.384 1.00 92.00 107 GLY A N 1
ATOM 816 C CA . GLY A 1 107 ? -0.710 10.460 -13.359 1.00 92.00 107 GLY A CA 1
ATOM 817 C C . GLY A 1 107 ? -2.020 9.763 -13.612 1.00 92.00 107 GLY A C 1
ATOM 818 O O . GLY A 1 107 ? -2.424 9.731 -14.761 1.00 92.00 107 GLY A O 1
ATOM 819 N N . SER A 1 108 ? -2.692 9.241 -12.588 1.00 89.88 108 SER A N 1
ATOM 820 C CA . SER A 1 108 ? -4.091 8.805 -12.657 1.00 89.88 108 SER A CA 1
ATOM 821 C C . SER A 1 108 ? -4.728 8.948 -11.278 1.00 89.88 108 SER A C 1
ATOM 823 O O . SER A 1 108 ? -4.071 8.622 -10.293 1.00 89.88 108 SER A O 1
ATOM 825 N N . PRO A 1 109 ? -5.976 9.434 -11.181 1.00 86.69 109 PRO A N 1
ATOM 826 C CA . PRO A 1 109 ? -6.695 9.460 -9.922 1.00 86.69 109 PRO A CA 1
ATOM 827 C C . PRO A 1 109 ? -7.285 8.083 -9.610 1.00 86.69 109 PRO A C 1
ATOM 829 O O . PRO A 1 109 ? -7.540 7.282 -10.517 1.00 86.69 109 PRO A O 1
ATOM 832 N N . GLY A 1 110 ? -7.601 7.882 -8.334 1.00 83.94 110 GLY A N 1
ATOM 833 C CA . GLY A 1 110 ? -8.307 6.706 -7.842 1.00 83.94 110 GLY A CA 1
ATOM 834 C C . GLY A 1 110 ? -7.384 5.628 -7.288 1.00 83.94 110 GLY A C 1
ATOM 835 O O . GLY A 1 110 ? -6.172 5.802 -7.186 1.00 83.94 110 GLY A O 1
ATOM 836 N N . ASP A 1 111 ? -8.007 4.520 -6.903 1.00 86.94 111 ASP A N 1
ATOM 837 C CA . ASP A 1 111 ? -7.323 3.373 -6.324 1.00 86.94 111 ASP A CA 1
ATOM 838 C C . ASP A 1 111 ? -6.468 2.633 -7.357 1.00 86.94 111 ASP A C 1
ATOM 840 O O . ASP A 1 111 ? -6.892 2.396 -8.491 1.00 86.94 111 ASP A O 1
ATOM 844 N N . VAL A 1 112 ? -5.299 2.172 -6.912 1.00 91.62 112 VAL A N 1
ATOM 845 C CA . VAL A 1 112 ? -4.435 1.241 -7.653 1.00 91.62 112 VAL A CA 1
ATOM 846 C C . VAL A 1 112 ? -4.724 -0.232 -7.335 1.00 91.62 112 VAL A C 1
ATOM 848 O O . VAL A 1 112 ? -4.157 -1.118 -7.967 1.00 91.62 112 VAL A O 1
ATOM 851 N N . LEU A 1 113 ? -5.628 -0.499 -6.388 1.00 93.31 113 LEU A N 1
ATOM 852 C CA . LEU A 1 113 ? -6.038 -1.839 -5.967 1.00 93.31 113 LEU A CA 1
ATOM 853 C C . LEU A 1 113 ? -7.534 -2.084 -6.236 1.00 93.31 113 LEU A C 1
ATOM 855 O O . LEU A 1 113 ? -8.332 -1.141 -6.186 1.00 93.31 113 LEU A O 1
ATOM 859 N N . PRO A 1 114 ? -7.935 -3.341 -6.490 1.00 94.38 114 PRO A N 1
ATOM 860 C CA . PRO A 1 114 ? -7.072 -4.501 -6.721 1.00 94.38 114 PRO A CA 1
ATOM 861 C C . PRO A 1 114 ? -6.407 -4.450 -8.107 1.00 94.38 114 PRO A C 1
ATOM 863 O O . PRO A 1 114 ? -7.040 -4.088 -9.103 1.00 94.38 114 PRO A O 1
ATOM 866 N N . VAL A 1 115 ? -5.141 -4.859 -8.187 1.00 96.62 115 VAL A N 1
ATOM 867 C CA . VAL A 1 115 ? -4.364 -4.927 -9.430 1.00 96.62 115 VAL A CA 1
ATOM 868 C C . VAL A 1 115 ? -5.010 -5.931 -10.381 1.00 96.62 115 VAL A C 1
ATOM 870 O O . VAL A 1 115 ? -5.254 -7.090 -10.020 1.00 96.62 115 VAL A O 1
ATOM 873 N N . ARG A 1 116 ? -5.275 -5.490 -11.614 1.00 95.75 116 ARG A N 1
ATOM 874 C CA . ARG A 1 116 ? -5.639 -6.351 -12.747 1.00 95.75 116 ARG A CA 1
ATOM 875 C C . ARG A 1 116 ? -4.434 -6.594 -13.649 1.00 95.75 116 ARG A C 1
ATOM 877 O O . ARG A 1 116 ? -4.203 -7.735 -14.030 1.00 95.75 116 ARG A O 1
ATOM 884 N N . HIS A 1 117 ? -3.678 -5.547 -13.951 1.00 96.81 117 HIS A N 1
ATOM 885 C CA . HIS A 1 117 ? -2.423 -5.604 -14.692 1.00 96.81 117 HIS A CA 1
ATOM 886 C C . HIS A 1 117 ? -1.433 -4.635 -14.049 1.00 96.81 117 HIS A C 1
ATOM 888 O O . HIS A 1 117 ? -1.845 -3.592 -13.564 1.00 96.81 117 HIS A O 1
ATOM 894 N N . LEU A 1 118 ? -0.144 -4.943 -14.017 1.00 98.00 118 LEU A N 1
ATOM 895 C CA . LEU A 1 118 ? 0.874 -3.989 -13.589 1.00 98.00 118 LEU A CA 1
ATOM 896 C C . LEU A 1 118 ? 2.224 -4.381 -14.176 1.00 98.00 118 LEU A C 1
ATOM 898 O O . LEU A 1 118 ? 2.646 -5.525 -14.030 1.00 98.00 118 LEU A O 1
ATOM 902 N N . ALA A 1 119 ? 2.917 -3.408 -14.759 1.00 98.31 119 ALA A N 1
ATOM 903 C CA . ALA A 1 119 ? 4.261 -3.558 -15.289 1.00 98.31 119 ALA A CA 1
ATOM 904 C C . ALA A 1 119 ? 5.189 -2.513 -14.646 1.00 98.31 119 ALA A C 1
ATOM 906 O O . ALA A 1 119 ? 4.911 -1.313 -14.659 1.00 98.31 119 ALA A O 1
ATOM 907 N N . ILE A 1 120 ? 6.283 -2.975 -14.043 1.00 98.38 120 ILE A N 1
ATOM 908 C CA . ILE A 1 120 ? 7.264 -2.170 -13.309 1.00 98.38 120 ILE A CA 1
ATOM 909 C C . ILE A 1 120 ? 8.638 -2.338 -13.953 1.00 98.38 120 ILE A C 1
ATOM 911 O O . ILE A 1 120 ? 9.086 -3.464 -14.176 1.00 98.38 120 ILE A O 1
ATOM 915 N N . ASN A 1 121 ? 9.330 -1.224 -14.180 1.00 98.00 121 ASN A N 1
ATOM 916 C CA . ASN A 1 121 ? 10.730 -1.175 -14.583 1.00 98.00 121 ASN A CA 1
ATOM 917 C C . ASN A 1 121 ? 11.579 -0.572 -13.447 1.00 98.00 121 ASN A C 1
ATOM 919 O O . ASN A 1 121 ? 11.490 0.621 -13.135 1.00 98.00 121 ASN A O 1
ATOM 923 N N . LEU A 1 122 ? 12.385 -1.416 -12.802 1.00 98.44 122 LEU A N 1
ATOM 924 C CA . LEU A 1 122 ? 13.228 -1.032 -11.673 1.00 98.44 122 LEU A CA 1
ATOM 925 C C . LEU A 1 122 ? 14.393 -0.155 -12.153 1.00 98.44 122 LEU A C 1
ATOM 927 O O . LEU A 1 122 ? 14.990 -0.397 -13.193 1.00 98.44 122 LEU A O 1
ATOM 931 N N . GLY A 1 123 ? 14.727 0.878 -11.387 1.00 96.56 123 GLY A N 1
ATOM 932 C CA . GLY A 1 123 ? 15.765 1.861 -11.693 1.00 96.56 123 GLY A CA 1
ATOM 933 C C . GLY A 1 123 ? 15.475 2.776 -12.889 1.00 96.56 123 GLY A C 1
ATOM 934 O O . GLY A 1 123 ? 16.342 3.568 -13.261 1.00 96.56 123 GLY A O 1
ATOM 935 N N . ALA A 1 124 ? 14.306 2.678 -13.531 1.00 95.75 124 ALA A N 1
ATOM 936 C CA . ALA A 1 124 ? 14.014 3.476 -14.719 1.00 95.75 124 ALA A CA 1
ATOM 937 C C . ALA A 1 124 ? 13.908 4.980 -14.394 1.00 95.75 124 ALA A C 1
ATOM 939 O O . ALA A 1 124 ? 13.357 5.341 -13.353 1.00 95.75 124 ALA A O 1
ATOM 940 N N . PRO A 1 125 ? 14.364 5.883 -15.287 1.00 93.56 125 PRO A N 1
ATOM 941 C CA . PRO A 1 125 ? 14.258 7.331 -15.072 1.00 93.56 125 PRO A CA 1
ATOM 942 C C . PRO A 1 125 ? 12.816 7.863 -15.031 1.00 93.56 125 PRO A C 1
ATOM 944 O O . PRO A 1 125 ? 12.580 8.955 -14.520 1.00 93.56 125 PRO A O 1
ATOM 947 N N . GLY A 1 126 ? 11.861 7.116 -15.588 1.00 94.50 126 GLY A N 1
ATOM 948 C CA . GLY A 1 126 ? 10.439 7.445 -15.593 1.00 94.50 126 GLY A CA 1
ATOM 949 C C . GLY A 1 126 ? 9.614 6.382 -16.317 1.00 94.50 126 GLY A C 1
ATOM 950 O O . GLY A 1 126 ? 10.112 5.306 -16.648 1.00 94.50 126 GLY A O 1
ATOM 951 N N . ASP A 1 127 ? 8.356 6.706 -16.562 1.00 95.69 127 ASP A N 1
ATOM 952 C CA . ASP A 1 127 ? 7.358 5.841 -17.178 1.00 95.69 127 ASP A CA 1
ATOM 953 C C . ASP A 1 127 ? 7.460 5.889 -18.697 1.00 95.69 127 ASP A C 1
ATOM 955 O O . ASP A 1 127 ? 7.728 6.942 -19.290 1.00 95.69 127 ASP A O 1
ATOM 959 N N . ARG A 1 128 ? 7.234 4.744 -19.341 1.00 93.81 128 ARG A N 1
ATOM 960 C CA . ARG A 1 128 ? 7.276 4.632 -20.800 1.00 93.81 128 ARG A CA 1
ATOM 961 C C . ARG A 1 128 ? 6.448 3.445 -21.277 1.00 93.81 128 ARG A C 1
ATOM 963 O O . ARG A 1 128 ? 6.341 2.441 -20.575 1.00 93.81 128 ARG A O 1
ATOM 970 N N . ARG A 1 129 ? 5.866 3.561 -22.475 1.00 93.19 129 ARG A N 1
ATOM 971 C CA . ARG A 1 129 ? 5.193 2.430 -23.121 1.00 93.19 129 ARG A CA 1
ATOM 972 C C . ARG A 1 129 ? 6.158 1.562 -23.917 1.00 93.19 129 ARG A C 1
ATOM 974 O O . ARG A 1 129 ? 7.036 2.098 -24.594 1.00 93.19 129 ARG A O 1
ATOM 981 N N . GLY A 1 130 ? 5.970 0.249 -23.817 1.00 92.25 130 GLY A N 1
ATOM 982 C CA . GLY A 1 130 ? 6.606 -0.732 -24.691 1.00 92.25 130 GLY A CA 1
ATOM 983 C C . GLY A 1 130 ? 6.033 -0.695 -26.106 1.00 92.25 130 GLY A C 1
ATOM 984 O O . GLY A 1 130 ? 5.029 -0.028 -26.377 1.00 92.25 130 GLY A O 1
ATOM 985 N N . THR A 1 131 ? 6.667 -1.426 -27.015 1.00 91.25 131 THR A N 1
ATOM 986 C CA . THR A 1 131 ? 6.205 -1.603 -28.403 1.00 91.25 131 THR A CA 1
ATOM 987 C C . THR A 1 131 ? 4.841 -2.295 -28.500 1.00 91.25 131 THR A C 1
ATOM 989 O O . THR A 1 131 ? 4.087 -2.049 -29.441 1.00 91.25 131 THR A O 1
ATOM 992 N N . ASP A 1 132 ? 4.493 -3.096 -27.494 1.00 91.25 132 ASP A N 1
ATOM 993 C CA . ASP A 1 132 ? 3.193 -3.744 -27.294 1.00 91.25 132 ASP A CA 1
ATOM 994 C C . ASP A 1 132 ? 2.112 -2.806 -26.718 1.00 91.25 132 ASP A C 1
ATOM 996 O O . ASP A 1 132 ? 0.946 -3.185 -26.603 1.00 91.25 132 ASP A O 1
ATOM 1000 N N . GLY A 1 133 ? 2.481 -1.566 -26.384 1.00 91.00 133 GLY A N 1
ATOM 1001 C CA . GLY A 1 133 ? 1.610 -0.586 -25.747 1.00 91.00 133 GLY A CA 1
ATOM 1002 C C . GLY A 1 133 ? 1.515 -0.728 -24.227 1.00 91.00 133 GLY A C 1
ATOM 1003 O O . GLY A 1 133 ? 0.796 0.063 -23.611 1.00 91.00 133 GLY A O 1
ATOM 1004 N N . GLU A 1 134 ? 2.235 -1.662 -23.604 1.00 94.81 134 GLU A N 1
ATOM 1005 C CA . GLU A 1 134 ? 2.232 -1.855 -22.153 1.00 94.81 134 GLU A CA 1
ATOM 1006 C C . GLU A 1 134 ? 2.836 -0.644 -21.441 1.00 94.81 134 GLU A C 1
ATOM 1008 O O . GLU A 1 134 ? 3.879 -0.141 -21.859 1.00 94.81 134 GLU A O 1
ATOM 1013 N N . LEU A 1 135 ? 2.203 -0.158 -20.369 1.00 96.19 135 LEU A N 1
ATOM 1014 C CA . LEU A 1 135 ? 2.735 0.974 -19.609 1.00 96.19 135 LEU A CA 1
ATOM 1015 C C . LEU A 1 135 ? 3.656 0.464 -18.504 1.00 96.19 135 LEU A C 1
ATOM 1017 O O . LEU A 1 135 ? 3.193 0.017 -17.457 1.00 96.19 135 LEU A O 1
ATOM 1021 N N . TRP A 1 136 ? 4.959 0.636 -18.696 1.00 97.25 136 TRP A N 1
ATOM 1022 C CA . TRP A 1 136 ? 5.943 0.330 -17.669 1.00 97.25 136 TRP A CA 1
ATOM 1023 C C . TRP A 1 136 ? 6.120 1.523 -16.744 1.00 97.25 136 TRP A C 1
ATOM 1025 O O . TRP A 1 136 ? 6.597 2.587 -17.151 1.00 97.25 136 TRP A O 1
ATOM 1035 N N . LEU A 1 137 ? 5.743 1.323 -15.488 1.00 97.12 137 LEU A N 1
ATOM 1036 C CA . LEU A 1 137 ? 5.944 2.286 -14.421 1.00 97.12 137 LEU A CA 1
ATOM 1037 C C . LEU A 1 137 ? 7.385 2.198 -13.915 1.00 97.12 137 LEU A C 1
ATOM 1039 O O . LEU A 1 137 ? 7.858 1.110 -13.584 1.00 97.12 137 LEU A O 1
ATOM 1043 N N . SER A 1 138 ? 8.087 3.325 -13.809 1.00 96.38 138 SER A N 1
ATOM 1044 C CA . SER A 1 138 ? 9.385 3.342 -13.139 1.00 96.38 138 SER A CA 1
ATOM 1045 C C . SER A 1 138 ? 9.248 2.988 -11.667 1.00 96.38 138 SER A C 1
ATOM 1047 O O . SER A 1 138 ? 8.209 3.229 -11.048 1.00 96.38 138 SER A O 1
ATOM 1049 N N . TYR A 1 139 ? 10.317 2.448 -11.089 1.00 96.12 139 TYR A N 1
ATOM 1050 C CA . TYR A 1 139 ? 10.465 2.353 -9.644 1.00 96.12 139 TYR A CA 1
ATOM 1051 C C . TYR A 1 139 ? 11.932 2.520 -9.223 1.00 96.12 139 TYR A C 1
ATOM 1053 O O . TYR A 1 139 ? 12.783 1.891 -9.845 1.00 96.12 139 TYR A O 1
ATOM 1061 N N . PRO A 1 140 ? 12.276 3.286 -8.172 1.00 93.94 140 PRO A N 1
ATOM 1062 C CA . PRO A 1 140 ? 11.384 4.036 -7.289 1.00 93.94 140 PRO A CA 1
ATOM 1063 C C . PRO A 1 140 ? 10.639 5.155 -8.025 1.00 93.94 140 PRO A C 1
ATOM 1065 O O . PRO A 1 140 ? 11.161 5.758 -8.962 1.00 93.94 140 PRO A O 1
ATOM 1068 N N . ARG A 1 141 ? 9.394 5.410 -7.611 1.00 88.50 141 ARG A N 1
ATOM 1069 C CA . ARG A 1 141 ? 8.547 6.452 -8.206 1.00 88.50 141 ARG A CA 1
ATOM 1070 C C . ARG A 1 141 ? 8.749 7.782 -7.494 1.00 88.50 141 ARG A C 1
ATOM 1072 O O . ARG A 1 141 ? 8.838 7.808 -6.267 1.00 88.50 141 ARG A O 1
ATOM 1079 N N . PRO A 1 142 ? 8.762 8.911 -8.216 1.00 82.38 142 PRO A N 1
ATOM 1080 C CA . PRO A 1 142 ? 8.795 10.207 -7.565 1.00 82.38 142 PRO A CA 1
ATOM 1081 C C . PRO A 1 142 ? 7.406 10.531 -6.989 1.00 82.38 142 PRO A C 1
ATOM 1083 O O . PRO A 1 142 ? 6.425 10.632 -7.728 1.00 82.38 142 PRO A O 1
ATOM 1086 N N . GLY A 1 143 ? 7.310 10.765 -5.679 1.00 78.00 143 GLY A N 1
ATOM 1087 C CA . GLY A 1 143 ? 6.052 11.143 -5.021 1.00 78.00 143 GLY A CA 1
ATOM 1088 C C . GLY A 1 143 ? 5.538 12.523 -5.452 1.00 78.00 143 GLY A C 1
ATOM 1089 O O . GLY A 1 143 ? 6.319 13.409 -5.798 1.00 78.00 143 GLY A O 1
ATOM 1090 N N . GLY A 1 144 ? 4.221 12.735 -5.454 1.00 74.75 144 GLY A N 1
ATOM 1091 C CA . GLY A 1 144 ? 3.633 14.020 -5.841 1.00 74.75 144 GLY A CA 1
ATOM 1092 C C . GLY A 1 144 ? 2.127 13.960 -6.078 1.00 74.75 144 GLY A C 1
ATOM 1093 O O . GLY A 1 144 ? 1.549 12.896 -6.284 1.00 74.75 144 GLY A O 1
ATOM 1094 N N . ARG A 1 145 ? 1.470 15.125 -6.064 1.00 77.50 145 ARG A N 1
ATOM 1095 C CA . ARG A 1 145 ? 0.023 15.210 -6.309 1.00 77.50 145 ARG A CA 1
ATOM 1096 C C . ARG A 1 145 ? -0.307 14.819 -7.749 1.00 77.50 145 ARG A C 1
ATOM 1098 O O . ARG A 1 145 ? 0.381 15.239 -8.673 1.00 77.50 145 ARG A O 1
ATOM 1105 N N . MET A 1 146 ? -1.429 14.122 -7.932 1.00 83.44 146 MET A N 1
ATOM 1106 C CA . MET A 1 146 ? -1.970 13.733 -9.247 1.00 83.44 146 MET A CA 1
ATOM 1107 C C . MET A 1 146 ? -1.098 12.744 -10.036 1.00 83.44 146 MET A C 1
ATOM 1109 O O . MET A 1 146 ? -1.336 12.545 -11.227 1.00 83.44 146 MET A O 1
ATOM 1113 N N . ARG A 1 147 ? -0.112 12.119 -9.385 1.00 88.19 147 ARG A N 1
ATOM 1114 C CA . ARG A 1 147 ? 0.655 10.992 -9.924 1.00 88.19 147 ARG A CA 1
ATOM 1115 C C . ARG A 1 147 ? -0.067 9.688 -9.619 1.00 88.19 147 ARG A C 1
ATOM 1117 O O . ARG A 1 147 ? -0.809 9.616 -8.645 1.00 88.19 147 ARG A O 1
ATOM 1124 N N . LEU A 1 148 ? 0.154 8.670 -10.447 1.00 90.62 148 LEU A N 1
ATOM 1125 C CA . LEU A 1 148 ? -0.213 7.313 -10.077 1.00 90.62 148 LEU A CA 1
ATOM 1126 C C . LEU A 1 148 ? 0.777 6.863 -9.001 1.00 90.62 148 LEU A C 1
ATOM 1128 O O . LEU A 1 148 ? 1.969 6.693 -9.281 1.00 90.62 148 LEU A O 1
ATOM 1132 N N . ASP A 1 149 ? 0.267 6.742 -7.781 1.00 86.38 149 ASP A N 1
ATOM 1133 C CA . ASP A 1 149 ? 1.032 6.342 -6.608 1.00 86.38 149 ASP A CA 1
ATOM 1134 C C . ASP A 1 149 ? 0.933 4.828 -6.425 1.00 86.38 149 ASP A C 1
ATOM 1136 O O . ASP A 1 149 ? -0.149 4.277 -6.220 1.00 86.38 149 ASP A O 1
ATOM 1140 N N . TYR A 1 150 ? 2.068 4.152 -6.569 1.00 90.06 150 TYR A N 1
ATOM 1141 C CA . TYR A 1 150 ? 2.182 2.718 -6.362 1.00 90.06 150 TYR A CA 1
ATOM 1142 C C . TYR A 1 150 ? 3.536 2.434 -5.723 1.00 90.06 150 TYR A C 1
ATOM 1144 O O . TYR A 1 150 ? 4.583 2.635 -6.345 1.00 90.06 150 TYR A O 1
ATOM 1152 N N . ASN A 1 151 ? 3.497 1.956 -4.483 1.00 85.19 151 ASN A N 1
ATOM 1153 C CA . ASN A 1 151 ? 4.682 1.683 -3.684 1.00 85.19 151 ASN A CA 1
ATOM 1154 C C . ASN A 1 151 ? 4.899 0.175 -3.576 1.00 85.19 151 ASN A C 1
ATOM 1156 O O . ASN A 1 151 ? 3.972 -0.573 -3.267 1.00 85.19 151 ASN A O 1
ATOM 1160 N N . LEU A 1 152 ? 6.135 -0.266 -3.815 1.00 88.81 152 LEU A N 1
ATOM 1161 C CA . LEU A 1 152 ? 6.554 -1.645 -3.582 1.00 88.81 152 LEU A CA 1
ATOM 1162 C C . LEU A 1 152 ? 7.757 -1.682 -2.640 1.00 88.81 152 LEU A C 1
ATOM 1164 O O . LEU A 1 152 ? 8.684 -0.888 -2.765 1.00 88.81 152 LEU A O 1
ATOM 1168 N N . ALA A 1 153 ? 7.783 -2.609 -1.690 1.00 89.44 153 ALA A N 1
ATOM 1169 C CA . ALA A 1 153 ? 8.956 -2.728 -0.830 1.00 89.44 153 ALA A CA 1
ATOM 1170 C C . ALA A 1 153 ? 10.019 -3.547 -1.568 1.00 89.44 153 ALA A C 1
ATOM 1172 O O . ALA A 1 153 ? 9.769 -4.707 -1.883 1.00 89.44 153 ALA A O 1
ATOM 1173 N N . VAL A 1 154 ? 11.177 -2.948 -1.862 1.00 91.38 154 VAL A N 1
ATOM 1174 C CA . VAL A 1 154 ? 12.342 -3.645 -2.432 1.00 91.38 154 VAL A CA 1
ATOM 1175 C C . VAL A 1 154 ? 13.444 -3.658 -1.391 1.00 91.38 154 VAL A C 1
ATOM 1177 O O . VAL A 1 154 ? 13.938 -2.603 -0.995 1.00 91.38 154 VAL A O 1
ATOM 1180 N N . THR A 1 155 ? 13.858 -4.852 -0.994 1.00 93.75 155 THR A N 1
ATOM 1181 C CA . THR A 1 155 ? 15.000 -5.066 -0.112 1.00 93.75 155 THR A CA 1
ATOM 1182 C C . THR A 1 155 ? 16.169 -5.559 -0.946 1.00 93.75 155 THR A C 1
ATOM 1184 O O . THR A 1 155 ? 16.032 -6.497 -1.735 1.00 93.75 155 THR A O 1
ATOM 1187 N N . ASN A 1 156 ? 17.327 -4.932 -0.753 1.00 91.19 156 ASN A N 1
ATOM 1188 C CA . ASN A 1 156 ? 18.579 -5.341 -1.373 1.00 91.19 156 ASN A CA 1
ATOM 1189 C C . ASN A 1 156 ? 19.545 -5.882 -0.316 1.00 91.19 156 ASN A C 1
ATOM 1191 O O . ASN A 1 156 ? 19.516 -5.466 0.842 1.00 91.19 156 ASN A O 1
ATOM 1195 N N . VAL A 1 157 ? 20.437 -6.784 -0.721 1.00 89.69 157 VAL A N 1
ATOM 1196 C CA . VAL A 1 157 ? 21.614 -7.147 0.074 1.00 89.69 157 VAL A CA 1
ATOM 1197 C C . VAL A 1 157 ? 22.518 -5.917 0.272 1.00 89.69 157 VAL A C 1
ATOM 1199 O O . VAL A 1 157 ? 22.483 -4.996 -0.553 1.00 89.69 157 VAL A O 1
ATOM 1202 N N . PRO A 1 158 ? 23.357 -5.880 1.325 1.00 87.38 158 PRO A N 1
ATOM 1203 C CA . PRO A 1 158 ? 24.264 -4.759 1.566 1.00 87.38 158 PRO A CA 1
ATOM 1204 C C . PRO A 1 158 ? 25.123 -4.408 0.341 1.00 87.38 158 PRO A C 1
ATOM 1206 O O . PRO A 1 158 ? 25.723 -5.282 -0.284 1.00 87.38 158 PRO A O 1
ATOM 1209 N N . GLY A 1 159 ? 25.173 -3.119 -0.008 1.00 88.31 159 GLY A N 1
ATOM 1210 C CA . GLY A 1 159 ? 25.874 -2.611 -1.195 1.00 88.31 159 GLY A CA 1
ATOM 1211 C C . GLY A 1 159 ? 25.092 -2.724 -2.513 1.00 88.31 159 GLY A C 1
ATOM 1212 O O . GLY A 1 159 ? 25.551 -2.204 -3.529 1.00 88.31 159 GLY A O 1
ATOM 1213 N N . GLY A 1 160 ? 23.923 -3.371 -2.510 1.00 93.06 160 GLY A N 1
ATOM 1214 C CA . GLY A 1 160 ? 22.985 -3.381 -3.633 1.00 93.06 160 GLY A CA 1
ATOM 1215 C C . GLY A 1 160 ? 22.218 -2.068 -3.795 1.00 93.06 160 GLY A C 1
ATOM 1216 O O . GLY A 1 160 ? 22.267 -1.183 -2.942 1.00 93.06 160 GLY A O 1
ATOM 1217 N N . GLY A 1 161 ? 21.496 -1.937 -4.906 1.00 94.81 161 GLY A N 1
ATOM 1218 C CA . GLY A 1 161 ? 20.733 -0.733 -5.216 1.00 94.81 161 GLY A CA 1
ATOM 1219 C C . GLY A 1 161 ? 20.242 -0.656 -6.657 1.00 94.81 161 GLY A C 1
ATOM 1220 O O . GLY A 1 161 ? 20.558 -1.494 -7.503 1.00 94.81 161 GLY A O 1
ATOM 1221 N N . PHE A 1 162 ? 19.445 0.375 -6.930 1.00 96.44 162 PHE A N 1
ATOM 1222 C CA . PHE A 1 162 ? 18.948 0.671 -8.271 1.00 96.44 162 PHE A CA 1
ATOM 1223 C C . PHE A 1 162 ? 20.050 1.235 -9.169 1.00 96.44 162 PHE A C 1
ATOM 1225 O O . PHE A 1 162 ? 20.909 1.993 -8.718 1.00 96.44 162 PHE A O 1
ATOM 1232 N N . PHE A 1 163 ? 19.990 0.908 -10.456 1.00 95.00 163 PHE A N 1
ATOM 1233 C CA . PHE A 1 163 ? 20.868 1.469 -11.475 1.00 95.00 163 PHE A CA 1
ATOM 1234 C C . PHE A 1 163 ? 20.077 1.865 -12.721 1.00 95.00 163 PHE A C 1
ATOM 1236 O O . PHE A 1 163 ? 19.022 1.307 -13.023 1.00 95.00 163 PHE A O 1
ATOM 1243 N N . SER A 1 164 ? 20.635 2.811 -13.472 1.00 94.38 164 SER A N 1
ATOM 1244 C CA . SER A 1 164 ? 20.108 3.263 -14.755 1.00 94.38 164 SER A CA 1
ATOM 1245 C C . SER A 1 164 ? 21.261 3.631 -15.678 1.00 94.38 164 SER A C 1
ATOM 1247 O O . SER A 1 164 ? 22.229 4.260 -15.247 1.00 94.38 164 SER A O 1
ATOM 1249 N N . ARG A 1 165 ? 21.178 3.229 -16.945 1.00 92.06 165 ARG A N 1
ATOM 1250 C CA . ARG A 1 165 ? 22.155 3.551 -17.991 1.00 92.06 165 ARG A CA 1
ATOM 1251 C C . ARG A 1 165 ? 21.433 4.106 -19.206 1.00 92.06 165 ARG A C 1
ATOM 1253 O O . ARG A 1 165 ? 20.271 3.789 -19.441 1.00 92.06 165 ARG A O 1
ATOM 1260 N N . ALA A 1 166 ? 22.142 4.900 -20.002 1.00 88.69 166 ALA A N 1
ATOM 1261 C CA . ALA A 1 166 ? 21.651 5.303 -21.314 1.00 88.69 166 ALA A CA 1
ATOM 1262 C C . ALA A 1 166 ? 21.530 4.053 -22.210 1.00 88.69 166 ALA A C 1
ATOM 1264 O O . ALA A 1 166 ? 22.557 3.408 -22.457 1.00 88.69 166 ALA A O 1
ATOM 1265 N N . PRO A 1 167 ? 20.326 3.697 -22.699 1.00 85.06 167 PRO A N 1
ATOM 1266 C CA . PRO A 1 167 ? 20.137 2.520 -23.548 1.00 85.06 167 PRO A CA 1
ATOM 1267 C C . PRO A 1 167 ? 21.024 2.537 -24.802 1.00 85.06 167 PRO A C 1
ATOM 1269 O O . PRO A 1 167 ? 21.465 1.490 -25.262 1.00 85.06 167 PRO A O 1
ATOM 1272 N N . GLU A 1 168 ? 21.356 3.725 -25.319 1.00 84.44 168 GLU A N 1
ATOM 1273 C CA . GLU A 1 168 ? 22.236 3.912 -26.480 1.00 84.44 168 GLU A CA 1
ATOM 1274 C C . GLU A 1 168 ? 23.683 3.474 -26.233 1.00 84.44 168 GLU A C 1
ATOM 1276 O O . GLU A 1 168 ? 24.405 3.161 -27.178 1.00 84.44 168 GLU A O 1
ATOM 1281 N N . HIS A 1 169 ? 24.123 3.489 -24.976 1.00 85.56 169 HIS A N 1
ATOM 1282 C CA . HIS A 1 169 ? 25.492 3.160 -24.580 1.00 85.56 169 HIS A CA 1
ATOM 1283 C C . HIS A 1 169 ? 25.592 1.804 -23.872 1.00 85.56 169 HIS A C 1
ATOM 1285 O O . HIS A 1 169 ? 26.695 1.351 -23.575 1.00 85.56 169 HIS A O 1
ATOM 1291 N N . ALA A 1 170 ? 24.457 1.152 -23.617 1.00 84.31 170 ALA A N 1
ATOM 1292 C CA . ALA A 1 170 ? 24.366 -0.148 -22.965 1.00 84.31 170 ALA A CA 1
ATOM 1293 C C . ALA A 1 170 ? 23.339 -1.041 -23.689 1.00 84.31 170 ALA A C 1
ATOM 1295 O O . ALA A 1 170 ? 22.295 -1.353 -23.113 1.00 84.31 170 ALA A O 1
ATOM 1296 N N . PRO A 1 171 ? 23.600 -1.430 -24.954 1.00 86.44 171 PRO A N 1
ATOM 1297 C CA . PRO A 1 171 ? 22.649 -2.212 -25.731 1.00 86.44 171 PRO A CA 1
ATOM 1298 C C . PRO A 1 171 ? 22.437 -3.593 -25.104 1.00 86.44 171 PRO A C 1
ATOM 1300 O O . PRO A 1 171 ? 23.395 -4.259 -24.701 1.00 86.44 171 PRO A O 1
ATOM 1303 N N . VAL A 1 172 ? 21.173 -4.010 -25.053 1.00 93.31 172 VAL A N 1
ATOM 1304 C CA . VAL A 1 172 ? 20.739 -5.348 -24.643 1.00 93.31 172 VAL A CA 1
ATOM 1305 C C . VAL A 1 172 ? 19.977 -5.970 -25.810 1.00 93.31 172 VAL A C 1
ATOM 1307 O O . VAL A 1 172 ? 19.067 -5.353 -26.357 1.00 93.31 172 VAL A O 1
ATOM 1310 N N . GLU A 1 173 ? 20.359 -7.173 -26.217 1.00 94.75 173 GLU A N 1
ATOM 1311 C CA . GLU A 1 173 ? 19.697 -7.908 -27.300 1.00 94.75 173 GLU A CA 1
ATOM 1312 C C . GLU A 1 173 ? 18.528 -8.760 -26.775 1.00 94.75 173 GLU A C 1
ATOM 1314 O O . GLU A 1 173 ? 18.364 -8.943 -25.571 1.00 94.75 173 GLU A O 1
ATOM 1319 N N . GLY A 1 174 ? 17.736 -9.349 -27.675 1.00 92.38 174 GLY A N 1
ATOM 1320 C CA . GLY A 1 174 ? 16.716 -10.343 -27.308 1.00 92.38 174 GLY A CA 1
ATOM 1321 C C . GLY A 1 174 ? 15.399 -9.766 -26.780 1.00 92.38 174 GLY A C 1
ATOM 1322 O O . GLY A 1 174 ? 14.602 -10.508 -26.214 1.00 92.38 174 GLY A O 1
ATOM 1323 N N . SER A 1 175 ? 15.163 -8.465 -26.966 1.00 93.31 175 SER A N 1
ATOM 1324 C CA . SER A 1 175 ? 13.903 -7.786 -26.648 1.00 93.31 175 SER A CA 1
ATOM 1325 C C . SER A 1 175 ? 13.577 -6.753 -27.727 1.00 93.31 175 SER A C 1
ATOM 1327 O O . SER A 1 175 ? 14.483 -6.057 -28.188 1.00 93.31 175 SER A O 1
ATOM 1329 N N . ASP A 1 176 ? 12.296 -6.613 -28.074 1.00 92.62 176 ASP A N 1
ATOM 1330 C CA . ASP A 1 176 ? 11.791 -5.503 -28.900 1.00 92.62 176 ASP A CA 1
ATOM 1331 C C . ASP A 1 176 ? 11.810 -4.167 -28.132 1.00 92.62 176 ASP A C 1
ATOM 1333 O O . ASP A 1 176 ? 11.843 -3.088 -28.723 1.00 92.62 176 ASP A O 1
ATOM 1337 N N . ASP A 1 177 ? 11.917 -4.245 -26.802 1.00 93.81 177 ASP A N 1
ATOM 1338 C CA . ASP A 1 177 ? 12.065 -3.123 -25.881 1.00 93.81 177 ASP A CA 1
ATOM 1339 C C . ASP A 1 177 ? 13.375 -3.225 -25.064 1.00 93.81 177 ASP A C 1
ATOM 1341 O O . ASP A 1 177 ? 13.344 -3.487 -23.857 1.00 93.81 177 ASP A O 1
ATOM 1345 N N . PRO A 1 178 ? 14.567 -3.027 -25.672 1.00 93.38 178 PRO A N 1
ATOM 1346 C CA . PRO A 1 178 ? 15.858 -3.123 -24.973 1.00 93.38 178 PRO A CA 1
ATOM 1347 C C . PRO A 1 178 ? 16.012 -2.167 -23.788 1.00 93.38 178 PRO A C 1
ATOM 1349 O O . PRO A 1 178 ? 16.726 -2.449 -22.826 1.00 93.38 178 PRO A O 1
ATOM 1352 N N . TRP A 1 179 ? 15.334 -1.019 -23.848 1.00 93.31 179 TRP A N 1
ATOM 1353 C CA . TRP A 1 179 ? 15.389 0.018 -22.820 1.00 93.31 179 TRP A CA 1
ATOM 1354 C C . TRP A 1 179 ? 14.879 -0.466 -21.455 1.00 93.31 179 TRP A C 1
ATOM 1356 O O . TRP A 1 179 ? 15.283 0.095 -20.438 1.00 93.31 179 TRP A O 1
ATOM 1366 N N . LEU A 1 180 ? 14.057 -1.524 -21.416 1.00 96.00 180 LEU A N 1
ATOM 1367 C CA . LEU A 1 180 ? 13.607 -2.166 -20.176 1.00 96.00 180 LEU A CA 1
ATOM 1368 C C . LEU A 1 180 ? 14.760 -2.750 -19.352 1.00 96.00 180 LEU A C 1
ATOM 1370 O O . LEU A 1 180 ? 14.654 -2.868 -18.138 1.00 96.00 180 LEU A O 1
ATOM 1374 N N . PHE A 1 181 ? 15.873 -3.084 -20.003 1.00 96.81 181 PHE A N 1
ATOM 1375 C CA . PHE A 1 181 ? 17.022 -3.751 -19.390 1.00 96.81 181 PHE A CA 1
ATOM 1376 C C . PHE A 1 181 ? 18.221 -2.814 -19.181 1.00 96.81 181 PHE A C 1
ATOM 1378 O O . PHE A 1 181 ? 19.256 -3.208 -18.634 1.00 96.81 181 PHE A O 1
ATOM 1385 N N . ALA A 1 182 ? 18.087 -1.547 -19.584 1.00 95.00 182 ALA A N 1
ATOM 1386 C CA . ALA A 1 182 ? 19.087 -0.512 -19.335 1.00 95.00 182 ALA A CA 1
ATOM 1387 C C . ALA A 1 182 ? 19.095 -0.049 -17.864 1.00 95.00 182 ALA A C 1
ATOM 1389 O O . ALA A 1 182 ? 20.105 0.476 -17.385 1.00 95.00 182 ALA A O 1
ATOM 1390 N N . SER A 1 183 ? 17.999 -0.297 -17.146 1.00 96.38 183 SER A N 1
ATOM 1391 C CA . SER A 1 183 ? 17.820 -0.060 -15.717 1.00 96.38 183 SER A CA 1
ATOM 1392 C C . SER A 1 183 ? 17.472 -1.347 -14.974 1.00 96.38 183 SER A C 1
ATOM 1394 O O . SER A 1 183 ? 17.049 -2.331 -15.580 1.00 96.38 183 SER A O 1
ATOM 1396 N N . GLY A 1 184 ? 17.695 -1.356 -13.665 1.00 97.12 184 GLY A N 1
ATOM 1397 C CA . GLY A 1 184 ? 17.315 -2.469 -12.808 1.00 97.12 184 GLY A CA 1
ATOM 1398 C C . GLY A 1 184 ? 17.673 -2.224 -11.352 1.00 97.12 184 GLY A C 1
ATOM 1399 O O . GLY A 1 184 ? 17.980 -1.105 -10.934 1.00 97.12 184 GLY A O 1
ATOM 1400 N N . SER A 1 185 ? 17.660 -3.298 -10.574 1.00 97.12 185 SER A N 1
ATOM 1401 C CA . SER A 1 185 ? 18.137 -3.318 -9.199 1.00 97.12 185 SER A CA 1
ATOM 1402 C C . SER A 1 185 ? 19.103 -4.481 -8.995 1.00 97.12 185 SER A C 1
ATOM 1404 O O . SER A 1 185 ? 18.807 -5.626 -9.348 1.00 97.12 185 SER A O 1
ATOM 1406 N N . ARG A 1 186 ? 20.288 -4.165 -8.468 1.00 95.81 186 ARG A N 1
ATOM 1407 C CA . ARG A 1 186 ? 21.328 -5.129 -8.113 1.00 95.81 186 ARG A CA 1
ATOM 1408 C C . ARG A 1 186 ? 21.177 -5.504 -6.650 1.00 95.81 186 ARG A C 1
ATOM 1410 O O . ARG A 1 186 ? 21.108 -4.638 -5.783 1.00 95.81 186 ARG A O 1
ATOM 1417 N N . GLY A 1 187 ? 21.256 -6.795 -6.380 1.00 95.38 187 GLY A N 1
ATOM 1418 C CA . GLY A 1 187 ? 21.234 -7.339 -5.040 1.00 95.38 187 GLY A CA 1
ATOM 1419 C C . GLY A 1 187 ? 19.838 -7.516 -4.468 1.00 95.38 187 GLY A C 1
ATOM 1420 O O . GLY A 1 187 ? 19.733 -7.657 -3.256 1.00 95.38 187 GLY A O 1
ATOM 1421 N N . VAL A 1 188 ? 18.789 -7.522 -5.293 1.00 96.19 188 VAL A N 1
ATOM 1422 C CA . VAL A 1 188 ? 17.415 -7.730 -4.820 1.00 96.19 188 VAL A CA 1
ATOM 1423 C C . VAL A 1 188 ? 17.346 -9.052 -4.066 1.00 96.19 188 VAL A C 1
ATOM 1425 O O . VAL A 1 188 ? 17.671 -10.094 -4.625 1.00 96.19 188 VAL A O 1
ATOM 1428 N N . SER A 1 189 ? 16.935 -9.007 -2.803 1.00 95.31 189 SER A N 1
ATOM 1429 C CA . SER A 1 189 ? 16.677 -10.192 -1.982 1.00 95.31 189 SER A CA 1
ATOM 1430 C C . SER A 1 189 ? 15.182 -10.438 -1.821 1.00 95.31 189 SER A C 1
ATOM 1432 O O . SER A 1 189 ? 14.746 -11.587 -1.774 1.00 95.31 189 SER A O 1
ATOM 1434 N N . GLN A 1 190 ? 14.386 -9.367 -1.786 1.00 96.75 190 GLN A N 1
ATOM 1435 C CA . GLN A 1 190 ? 12.941 -9.440 -1.625 1.00 96.75 190 GLN A CA 1
ATOM 1436 C C . GLN A 1 190 ? 12.243 -8.266 -2.316 1.00 96.75 190 GLN A C 1
ATOM 1438 O O . GLN A 1 190 ? 12.687 -7.125 -2.208 1.00 96.75 190 GLN A O 1
ATOM 1443 N N . CYS A 1 191 ? 11.113 -8.543 -2.963 1.00 96.25 191 CYS A N 1
ATOM 1444 C CA . CYS A 1 191 ? 10.140 -7.552 -3.402 1.00 96.25 191 CYS A CA 1
ATOM 1445 C C . CYS A 1 191 ? 8.759 -7.906 -2.840 1.00 96.25 191 CYS A C 1
ATOM 1447 O O . CYS A 1 191 ? 8.305 -9.043 -2.966 1.00 96.25 191 CYS A O 1
ATOM 1449 N N . LYS A 1 192 ? 8.065 -6.921 -2.272 1.00 96.50 192 LYS A N 1
ATOM 1450 C CA . LYS A 1 192 ? 6.689 -7.045 -1.790 1.00 96.50 192 LYS A CA 1
ATOM 1451 C C . LYS A 1 192 ? 5.787 -6.104 -2.585 1.00 96.50 192 LYS A C 1
ATOM 1453 O O . LYS A 1 192 ? 5.954 -4.886 -2.510 1.00 96.50 192 LYS A O 1
ATOM 1458 N N . LEU A 1 193 ? 4.867 -6.672 -3.364 1.00 96.94 193 LEU A N 1
ATOM 1459 C CA . LEU A 1 193 ? 3.983 -5.935 -4.268 1.00 96.94 193 LEU A CA 1
ATOM 1460 C C . LEU A 1 193 ? 2.530 -6.034 -3.780 1.00 96.94 193 LEU A C 1
ATOM 1462 O O . LEU A 1 193 ? 1.968 -7.127 -3.841 1.00 96.94 193 LEU A O 1
ATOM 1466 N N . PRO A 1 194 ? 1.895 -4.934 -3.348 1.00 95.88 194 PRO A N 1
ATOM 1467 C CA . PRO A 1 194 ? 0.479 -4.952 -2.982 1.00 95.88 194 PRO A CA 1
ATOM 1468 C C . PRO A 1 194 ? -0.400 -5.212 -4.209 1.00 95.88 194 PRO A C 1
ATOM 1470 O O . PRO A 1 194 ? -0.456 -4.376 -5.105 1.00 95.88 194 PRO A O 1
ATOM 1473 N N . LEU A 1 195 ? -1.093 -6.354 -4.279 1.00 96.50 195 LEU A N 1
ATOM 1474 C CA . LEU A 1 195 ? -1.937 -6.688 -5.439 1.00 96.50 195 LEU A CA 1
ATOM 1475 C C . LEU A 1 195 ? -3.430 -6.636 -5.128 1.00 96.50 195 LEU A C 1
ATOM 1477 O O . LEU A 1 195 ? -4.221 -6.245 -5.985 1.00 96.50 195 LEU A O 1
ATOM 1481 N N . VAL A 1 196 ? -3.827 -6.989 -3.911 1.00 94.31 196 VAL A N 1
ATOM 1482 C CA . VAL A 1 196 ? -5.219 -6.948 -3.447 1.00 94.31 196 VAL A CA 1
ATOM 1483 C C . VAL A 1 196 ? -5.258 -6.444 -2.008 1.00 94.31 196 VAL A C 1
ATOM 1485 O O . VAL A 1 196 ? -4.290 -6.584 -1.261 1.00 94.31 196 VAL A O 1
ATOM 1488 N N . ARG A 1 197 ? -6.368 -5.830 -1.597 1.00 89.69 197 ARG A N 1
ATOM 1489 C CA . ARG A 1 197 ? -6.621 -5.564 -0.175 1.00 89.69 197 ARG A CA 1
ATOM 1490 C C . ARG A 1 197 ? -7.191 -6.819 0.479 1.00 89.69 197 ARG A C 1
ATOM 1492 O O . ARG A 1 197 ? -7.805 -7.648 -0.191 1.00 89.69 197 ARG A O 1
ATOM 1499 N N . GLU A 1 198 ? -7.059 -6.928 1.798 1.00 81.00 198 GLU A N 1
ATOM 1500 C CA . GLU A 1 198 ? -7.611 -8.066 2.556 1.00 81.00 198 GLU A CA 1
ATOM 1501 C C . GLU A 1 198 ? -9.127 -8.245 2.349 1.00 81.00 198 GLU A C 1
ATOM 1503 O O . GLU A 1 198 ? -9.648 -9.362 2.444 1.00 81.00 198 GLU A O 1
ATOM 1508 N N . ASP A 1 199 ? -9.830 -7.155 2.037 1.00 87.19 199 ASP A N 1
ATOM 1509 C CA . ASP A 1 199 ? -11.264 -7.095 1.778 1.00 87.19 199 ASP A CA 1
ATOM 1510 C C . ASP A 1 199 ? -11.638 -7.076 0.284 1.00 87.19 199 ASP A C 1
ATOM 1512 O O . ASP A 1 199 ? -12.820 -6.978 -0.027 1.00 87.19 199 ASP A O 1
ATOM 1516 N N . ASP A 1 200 ? -10.683 -7.204 -0.646 1.00 90.12 200 ASP A N 1
ATOM 1517 C CA . ASP A 1 200 ? -10.960 -7.359 -2.088 1.00 90.12 200 ASP A CA 1
ATOM 1518 C C . ASP A 1 200 ? -11.092 -8.837 -2.511 1.00 90.12 200 ASP A C 1
ATOM 1520 O O . ASP A 1 200 ? -11.642 -9.128 -3.577 1.00 90.12 200 ASP A O 1
ATOM 1524 N N . GLY A 1 201 ? -10.643 -9.766 -1.658 1.00 87.56 201 GLY A N 1
ATOM 1525 C CA . GLY A 1 201 ? -10.648 -11.208 -1.912 1.00 87.56 201 GLY A CA 1
ATOM 1526 C C . GLY A 1 201 ? -9.373 -11.707 -2.600 1.00 87.56 201 GLY A C 1
ATOM 1527 O O . GLY A 1 201 ? -8.629 -10.943 -3.211 1.00 87.56 201 GLY A O 1
ATOM 1528 N N . ALA A 1 202 ? -9.112 -13.013 -2.494 1.00 92.19 202 ALA A N 1
ATOM 1529 C CA . ALA A 1 202 ? -7.928 -13.617 -3.097 1.00 92.19 202 ALA A CA 1
ATOM 1530 C C . ALA A 1 202 ? -8.064 -13.725 -4.622 1.00 92.19 202 ALA A C 1
ATOM 1532 O O . ALA A 1 202 ? -9.151 -13.963 -5.162 1.00 92.19 202 ALA A O 1
ATOM 1533 N N . ALA A 1 203 ? -6.942 -13.611 -5.325 1.00 95.44 203 ALA A N 1
ATOM 1534 C CA . ALA A 1 203 ? -6.874 -13.711 -6.774 1.00 95.44 203 ALA A CA 1
ATOM 1535 C C . ALA A 1 203 ? -5.647 -14.505 -7.230 1.00 95.44 203 ALA A C 1
ATOM 1537 O O . ALA A 1 203 ? -4.701 -14.723 -6.477 1.00 95.44 203 ALA A O 1
ATOM 1538 N N . VAL A 1 204 ? -5.688 -14.965 -8.476 1.00 97.75 204 VAL A N 1
ATOM 1539 C CA . VAL A 1 204 ? -4.605 -15.699 -9.129 1.00 97.75 204 VAL A CA 1
ATOM 1540 C C . VAL A 1 204 ? -3.979 -14.813 -10.190 1.00 97.75 204 VAL A C 1
ATOM 1542 O O . VAL A 1 204 ? -4.688 -14.129 -10.934 1.00 97.75 204 VAL A O 1
ATOM 1545 N N . TYR A 1 205 ? -2.654 -14.842 -10.255 1.00 98.62 205 TYR A N 1
ATOM 1546 C CA . TYR A 1 205 ? -1.844 -14.033 -11.146 1.00 98.62 205 TYR A CA 1
ATOM 1547 C C . TYR A 1 205 ? -0.877 -14.894 -11.957 1.00 98.62 205 TYR A C 1
ATOM 1549 O O . TYR A 1 205 ? -0.381 -15.918 -11.486 1.00 98.62 205 TYR A O 1
ATOM 1557 N N . THR A 1 206 ? -0.572 -14.424 -13.161 1.00 98.75 206 THR A N 1
ATOM 1558 C CA . THR A 1 206 ? 0.663 -14.760 -13.866 1.00 98.75 206 THR A CA 1
ATOM 1559 C C . THR A 1 206 ? 1.696 -13.691 -13.535 1.00 98.75 206 THR A C 1
ATOM 1561 O O . THR A 1 206 ? 1.418 -12.497 -13.673 1.00 98.75 206 THR A O 1
ATOM 1564 N N . VAL A 1 207 ? 2.875 -14.116 -13.084 1.00 98.81 207 VAL A N 1
ATOM 1565 C CA . VAL A 1 207 ? 4.005 -13.246 -12.742 1.00 98.81 207 VAL A CA 1
ATOM 1566 C C . VAL A 1 207 ? 5.100 -13.447 -13.778 1.00 98.81 207 VAL A C 1
ATOM 1568 O O . VAL A 1 207 ? 5.566 -14.565 -13.974 1.00 98.81 207 VAL A O 1
ATOM 1571 N N . ARG A 1 208 ? 5.545 -12.370 -14.420 1.00 98.69 208 ARG A N 1
ATOM 1572 C CA . ARG A 1 208 ? 6.628 -12.389 -15.402 1.00 98.69 208 ARG A CA 1
ATOM 1573 C C . ARG A 1 208 ? 7.765 -11.486 -14.939 1.00 98.69 208 ARG A C 1
ATOM 1575 O O . ARG A 1 208 ? 7.572 -10.299 -14.688 1.00 98.69 208 ARG A O 1
ATOM 1582 N N . LEU A 1 209 ? 8.955 -12.059 -14.806 1.00 98.88 209 LEU A N 1
ATOM 1583 C CA . LEU A 1 209 ? 10.161 -11.377 -14.341 1.00 98.88 209 LEU A CA 1
ATOM 1584 C C . LEU A 1 209 ? 11.130 -11.204 -15.509 1.00 98.88 209 LEU A C 1
ATOM 1586 O O . LEU A 1 209 ? 11.388 -12.164 -16.235 1.00 98.88 209 LEU A O 1
ATOM 1590 N N . GLY A 1 210 ? 11.648 -9.991 -15.700 1.00 98.56 210 GLY A N 1
ATOM 1591 C CA . GLY A 1 210 ? 12.623 -9.679 -16.744 1.00 98.56 210 GLY A CA 1
ATOM 1592 C C . GLY A 1 210 ? 14.025 -9.511 -16.177 1.00 98.56 210 GLY A C 1
ATOM 1593 O O . GLY A 1 210 ? 14.236 -8.776 -15.207 1.00 98.56 210 GLY A O 1
ATOM 1594 N N . PHE A 1 211 ? 14.979 -10.173 -16.824 1.00 98.38 211 PHE A N 1
ATOM 1595 C CA . PHE A 1 211 ? 16.386 -10.208 -16.454 1.00 98.38 211 PHE A CA 1
ATOM 1596 C C . PHE A 1 211 ? 17.293 -9.917 -17.651 1.00 98.38 211 PHE A C 1
ATOM 1598 O O . PHE A 1 211 ? 17.006 -10.333 -18.771 1.00 98.38 211 PHE A O 1
ATOM 1605 N N . ALA A 1 212 ? 18.431 -9.277 -17.397 1.00 96.94 212 ALA A N 1
ATOM 1606 C CA . ALA A 1 212 ? 19.572 -9.248 -18.303 1.00 96.94 212 ALA A CA 1
ATOM 1607 C C . ALA A 1 212 ? 20.878 -9.207 -17.500 1.00 96.94 212 ALA A C 1
ATOM 1609 O O . ALA A 1 212 ? 21.049 -8.366 -16.613 1.00 96.94 212 ALA A O 1
ATOM 1610 N N . GLU A 1 213 ? 21.826 -10.091 -17.824 1.00 94.69 213 GLU A N 1
ATOM 1611 C CA . GLU A 1 213 ? 23.152 -10.058 -17.206 1.00 94.69 213 GLU A CA 1
ATOM 1612 C C . GLU A 1 213 ? 23.951 -8.927 -17.842 1.00 94.69 213 GLU A C 1
ATOM 1614 O O . GLU A 1 213 ? 24.408 -9.039 -18.978 1.00 94.69 213 GLU A O 1
ATOM 1619 N N . THR A 1 214 ? 24.083 -7.819 -17.121 1.00 90.44 214 THR A N 1
ATOM 1620 C CA . THR A 1 214 ? 24.624 -6.578 -17.680 1.00 90.44 214 THR A CA 1
ATOM 1621 C C . THR A 1 214 ? 25.873 -6.062 -16.976 1.00 90.44 214 THR A C 1
ATOM 1623 O O . THR A 1 214 ? 26.296 -4.924 -17.193 1.00 90.44 214 THR A O 1
ATOM 1626 N N . GLU A 1 215 ? 26.466 -6.891 -16.121 1.00 87.12 215 GLU A N 1
ATOM 1627 C CA . GLU A 1 215 ? 27.623 -6.552 -15.291 1.00 87.12 215 GLU A CA 1
ATOM 1628 C C . GLU A 1 215 ? 28.782 -7.524 -15.518 1.00 87.12 215 GLU A C 1
ATOM 1630 O O . GLU A 1 215 ? 29.732 -7.564 -14.743 1.00 87.12 215 GLU A O 1
ATOM 1635 N N . SER A 1 216 ? 28.740 -8.243 -16.642 1.00 79.44 216 SER A N 1
ATOM 1636 C CA . SER A 1 216 ? 29.783 -9.160 -17.110 1.00 79.44 216 SER A CA 1
ATOM 1637 C C . SER A 1 216 ? 29.992 -10.407 -16.245 1.00 79.44 216 SER A C 1
ATOM 1639 O O . SER A 1 216 ? 31.036 -11.047 -16.388 1.00 79.44 216 SER A O 1
ATOM 1641 N N . ALA A 1 217 ? 29.025 -10.788 -15.399 1.00 84.81 217 ALA A N 1
ATOM 1642 C CA . ALA A 1 217 ? 29.086 -12.089 -14.737 1.00 84.81 217 ALA A CA 1
ATOM 1643 C C . ALA A 1 217 ? 29.045 -13.202 -15.797 1.00 84.81 217 ALA A C 1
ATOM 1645 O O . ALA A 1 217 ? 28.248 -13.166 -16.742 1.00 84.81 217 ALA A O 1
ATOM 1646 N N . LYS A 1 218 ? 29.935 -14.182 -15.671 1.00 86.31 218 LYS A N 1
ATOM 1647 C CA . LYS A 1 218 ? 29.954 -15.355 -16.549 1.00 86.31 218 LYS A CA 1
ATOM 1648 C C . LYS A 1 218 ? 28.869 -16.345 -16.117 1.00 86.31 218 LYS A C 1
ATOM 1650 O O . LYS A 1 218 ? 28.501 -16.364 -14.941 1.00 86.31 218 LYS A O 1
ATOM 1655 N N . PRO A 1 219 ? 28.401 -17.219 -17.027 1.00 89.44 219 PRO A N 1
ATOM 1656 C CA . PRO A 1 219 ? 27.571 -18.352 -16.634 1.00 89.44 219 PRO A CA 1
ATOM 1657 C C . PRO A 1 219 ? 28.211 -19.132 -15.473 1.00 89.44 219 PRO A C 1
ATOM 1659 O O . PRO A 1 219 ? 29.398 -19.464 -15.515 1.00 89.44 219 PRO A O 1
ATOM 1662 N N . GLY A 1 220 ? 27.424 -19.397 -14.439 1.00 90.31 220 GLY A N 1
ATOM 1663 C CA . GLY A 1 220 ? 27.792 -20.019 -13.172 1.00 90.31 220 GLY A CA 1
ATOM 1664 C C . GLY A 1 220 ? 28.148 -19.038 -12.049 1.00 90.31 220 GLY A C 1
ATOM 1665 O O . GLY A 1 220 ? 28.234 -19.467 -10.901 1.00 90.31 220 GLY A O 1
ATOM 1666 N N . GLU A 1 221 ? 28.354 -17.746 -12.331 1.00 90.81 221 GLU A N 1
ATOM 1667 C CA . GLU A 1 221 ? 28.771 -16.770 -11.310 1.00 90.81 221 GLU A CA 1
ATOM 1668 C C . GLU A 1 221 ? 27.581 -16.122 -10.587 1.00 90.81 221 GLU A C 1
ATOM 1670 O O . GLU A 1 221 ? 27.623 -15.970 -9.365 1.00 90.81 221 GLU A O 1
ATOM 1675 N N . ARG A 1 222 ? 26.505 -15.775 -11.308 1.00 94.31 222 ARG A N 1
ATOM 1676 C CA . ARG A 1 222 ? 25.288 -15.181 -10.729 1.00 94.31 222 ARG A CA 1
ATOM 1677 C C . ARG A 1 222 ? 24.141 -16.185 -10.743 1.00 94.31 222 ARG A C 1
ATOM 1679 O O . ARG A 1 222 ? 23.308 -16.184 -11.645 1.00 94.31 222 ARG A O 1
ATOM 1686 N N . VAL A 1 223 ? 24.110 -17.022 -9.709 1.00 96.62 223 VAL A N 1
ATOM 1687 C CA . VAL A 1 223 ? 23.118 -18.091 -9.544 1.00 96.62 223 VAL A CA 1
ATOM 1688 C C . VAL A 1 223 ? 22.274 -17.844 -8.296 1.00 96.62 223 VAL A C 1
ATOM 1690 O O . VAL A 1 223 ? 22.809 -17.597 -7.209 1.00 96.62 223 VAL A O 1
ATOM 1693 N N . PHE A 1 224 ? 20.952 -17.925 -8.435 1.00 97.94 224 PHE A N 1
ATOM 1694 C CA . PHE A 1 224 ? 20.004 -17.732 -7.335 1.00 97.94 224 PHE A CA 1
ATOM 1695 C C . PHE A 1 224 ? 18.715 -18.536 -7.532 1.00 97.94 224 PHE A C 1
ATOM 1697 O O . PHE A 1 224 ? 18.343 -18.869 -8.651 1.00 97.94 224 PHE A O 1
ATOM 1704 N N . ASP A 1 225 ? 18.010 -18.847 -6.446 1.00 98.56 225 ASP A N 1
ATOM 1705 C CA . ASP A 1 225 ? 16.646 -19.379 -6.547 1.00 98.56 225 ASP A CA 1
ATOM 1706 C C . ASP A 1 225 ? 15.643 -18.223 -6.662 1.00 98.56 225 ASP A C 1
ATOM 1708 O O . ASP A 1 225 ? 15.817 -17.182 -6.026 1.00 98.56 225 ASP A O 1
ATOM 1712 N N . ILE A 1 226 ? 14.566 -18.424 -7.418 1.00 98.75 226 ILE A N 1
ATOM 1713 C CA . ILE A 1 226 ? 13.412 -17.522 -7.477 1.00 98.75 226 ILE A CA 1
ATOM 1714 C C . ILE A 1 226 ? 12.290 -18.145 -6.658 1.00 98.75 226 ILE A C 1
ATOM 1716 O O . ILE A 1 226 ? 11.884 -19.284 -6.913 1.00 98.75 226 ILE A O 1
ATOM 1720 N N . LYS A 1 227 ? 11.762 -17.388 -5.696 1.00 98.81 227 LYS A N 1
ATOM 1721 C CA . LYS A 1 227 ? 10.591 -17.770 -4.915 1.00 98.81 227 LYS A CA 1
ATOM 1722 C C . LYS A 1 227 ? 9.429 -16.813 -5.117 1.00 98.81 227 LYS A C 1
ATOM 1724 O O . LYS A 1 227 ? 9.618 -15.601 -5.116 1.00 98.81 227 LYS A O 1
ATOM 1729 N N . LEU A 1 228 ? 8.225 -17.371 -5.207 1.00 98.69 228 LEU A N 1
ATOM 1730 C CA . LEU A 1 228 ? 6.964 -16.633 -5.183 1.00 98.69 228 LEU A CA 1
ATOM 1731 C C . LEU A 1 228 ? 6.067 -17.226 -4.097 1.00 98.69 228 LEU A C 1
ATOM 1733 O O . LEU A 1 228 ? 5.857 -18.439 -4.063 1.00 98.69 228 LEU A O 1
ATOM 1737 N N . GLN A 1 229 ? 5.559 -16.383 -3.195 1.00 97.38 229 GLN A N 1
ATOM 1738 C CA . GLN A 1 229 ? 4.765 -16.817 -2.035 1.00 97.38 229 GLN A CA 1
ATOM 1739 C C . GLN A 1 229 ? 5.472 -17.915 -1.207 1.00 97.38 229 GLN A C 1
ATOM 1741 O O . GLN A 1 229 ? 4.859 -18.898 -0.797 1.00 97.38 229 GLN A O 1
ATOM 1746 N N . GLY A 1 230 ? 6.792 -17.790 -1.017 1.00 96.81 230 GLY A N 1
ATOM 1747 C CA . GLY A 1 230 ? 7.629 -18.755 -0.288 1.00 96.81 230 GLY A CA 1
ATOM 1748 C C . GLY A 1 230 ? 7.991 -20.040 -1.053 1.00 96.81 230 GLY A C 1
ATOM 1749 O O . GLY A 1 230 ? 8.917 -20.750 -0.640 1.00 96.81 230 GLY A O 1
ATOM 1750 N N . ASN A 1 231 ? 7.336 -20.320 -2.185 1.00 98.00 231 ASN A N 1
ATOM 1751 C CA . ASN A 1 231 ? 7.585 -21.499 -3.018 1.00 98.00 231 ASN A CA 1
ATOM 1752 C C . ASN A 1 231 ? 8.718 -21.245 -4.014 1.00 98.00 231 ASN A C 1
ATOM 1754 O O . ASN A 1 231 ? 8.699 -20.234 -4.708 1.00 98.00 231 ASN A O 1
ATOM 1758 N N . VAL A 1 232 ? 9.672 -22.175 -4.132 1.00 98.50 232 VAL A N 1
ATOM 1759 C CA . VAL A 1 232 ? 10.727 -22.110 -5.162 1.00 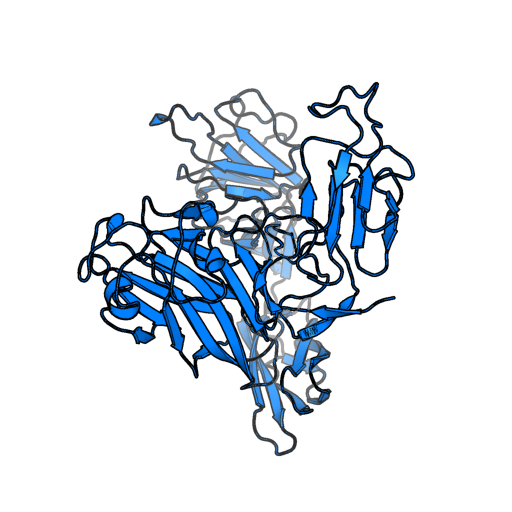98.50 232 VAL A CA 1
ATOM 1760 C C . VAL A 1 232 ? 10.110 -22.412 -6.526 1.00 98.50 232 VAL A C 1
ATOM 1762 O O . VAL A 1 232 ? 9.708 -23.545 -6.780 1.00 98.50 232 VAL A O 1
ATOM 1765 N N . VAL A 1 233 ? 10.043 -21.399 -7.390 1.00 98.50 233 VAL A N 1
ATOM 1766 C CA . VAL A 1 233 ? 9.471 -21.492 -8.745 1.00 98.50 233 VAL A CA 1
ATOM 1767 C C . VAL A 1 233 ? 10.537 -21.657 -9.830 1.00 98.50 233 VAL A C 1
ATOM 1769 O O . VAL A 1 233 ? 10.254 -22.214 -10.885 1.00 98.50 233 VAL A O 1
ATOM 1772 N N . ALA A 1 234 ? 11.778 -21.249 -9.555 1.00 98.50 234 ALA A N 1
ATOM 1773 C CA . ALA A 1 234 ? 12.949 -21.596 -10.353 1.00 98.50 234 ALA A CA 1
ATOM 1774 C C . ALA A 1 234 ? 14.137 -21.825 -9.418 1.00 98.50 234 ALA A C 1
ATOM 1776 O O . ALA A 1 234 ? 14.413 -21.001 -8.547 1.00 98.50 234 ALA A O 1
ATOM 1777 N N . LYS A 1 235 ? 14.825 -22.954 -9.576 1.00 98.12 235 LYS A N 1
ATOM 1778 C CA . LYS A 1 235 ? 15.987 -23.317 -8.761 1.00 98.12 235 LYS A CA 1
ATOM 1779 C C . LYS A 1 235 ? 17.265 -23.098 -9.560 1.00 98.12 235 LYS A C 1
ATOM 1781 O O . LYS A 1 235 ? 17.275 -23.409 -10.748 1.00 98.12 235 LYS A O 1
ATOM 1786 N N . ASP A 1 236 ? 18.317 -22.624 -8.893 1.00 97.31 236 ASP A N 1
ATOM 1787 C CA . ASP A 1 236 ? 19.649 -22.436 -9.483 1.00 97.31 236 ASP A CA 1
ATOM 1788 C C . ASP A 1 236 ? 19.592 -21.623 -10.797 1.00 97.31 236 ASP A C 1
ATOM 1790 O O . ASP A 1 236 ? 20.252 -21.945 -11.783 1.00 97.31 236 ASP A O 1
ATOM 1794 N N . PHE A 1 237 ? 18.755 -20.580 -10.824 1.00 98.31 237 PHE A N 1
ATOM 1795 C CA . PHE A 1 237 ? 18.555 -19.737 -11.995 1.00 98.31 237 PHE A CA 1
ATOM 1796 C C . PHE A 1 237 ? 19.797 -18.887 -12.264 1.00 98.31 237 PHE A C 1
ATOM 1798 O O . PHE A 1 237 ? 20.291 -18.186 -11.379 1.00 98.31 237 PHE A O 1
ATOM 1805 N N . ASP A 1 238 ? 20.260 -18.939 -13.510 1.00 97.69 238 ASP A N 1
ATOM 1806 C CA . ASP A 1 238 ? 21.378 -18.168 -14.036 1.00 97.69 238 ASP A CA 1
ATOM 1807 C C . ASP A 1 238 ? 20.896 -17.330 -15.222 1.00 97.69 238 ASP A C 1
ATOM 1809 O O . ASP A 1 238 ? 20.398 -17.859 -16.222 1.00 97.69 238 ASP A O 1
ATOM 1813 N N . ILE A 1 239 ? 21.055 -16.011 -15.110 1.00 97.06 239 ILE A N 1
ATOM 1814 C CA . ILE A 1 239 ? 20.562 -15.060 -16.109 1.00 97.06 239 ILE A CA 1
ATOM 1815 C C . ILE A 1 239 ? 21.289 -15.237 -17.447 1.00 97.06 239 ILE A C 1
ATOM 1817 O O . ILE A 1 239 ? 20.643 -15.296 -18.494 1.00 97.06 239 ILE A O 1
ATOM 1821 N N . ALA A 1 240 ? 22.622 -15.320 -17.429 1.00 94.38 240 ALA A N 1
ATOM 1822 C CA . ALA A 1 240 ? 23.429 -15.408 -18.642 1.00 94.38 240 ALA A CA 1
ATOM 1823 C C . ALA A 1 240 ? 23.185 -16.738 -19.364 1.00 94.38 240 ALA A C 1
ATOM 1825 O O . ALA A 1 240 ? 23.082 -16.766 -20.589 1.00 94.38 240 ALA A O 1
ATOM 1826 N N . GLN A 1 241 ? 23.042 -17.836 -18.620 1.00 95.38 241 GLN A N 1
ATOM 1827 C CA . GLN A 1 241 ? 22.698 -19.131 -19.195 1.00 95.38 241 GLN A CA 1
ATOM 1828 C C . GLN A 1 241 ? 21.294 -19.115 -19.810 1.00 95.38 241 GLN A C 1
ATOM 1830 O O . GLN A 1 241 ? 21.126 -19.561 -20.945 1.00 95.38 241 GLN A O 1
ATOM 1835 N N . ALA A 1 242 ? 20.299 -18.577 -19.099 1.00 96.38 242 ALA A N 1
ATOM 1836 C CA . ALA A 1 242 ? 18.919 -18.522 -19.578 1.00 96.38 242 ALA A CA 1
ATOM 1837 C C . ALA A 1 242 ? 18.747 -17.603 -20.802 1.00 96.38 242 ALA A C 1
ATOM 1839 O O . ALA A 1 242 ? 17.959 -17.913 -21.694 1.00 96.38 242 ALA A O 1
ATOM 1840 N N . ALA A 1 243 ? 19.497 -16.500 -20.874 1.00 95.50 243 ALA A N 1
ATOM 1841 C CA . ALA A 1 243 ? 19.463 -15.557 -21.994 1.00 95.50 243 ALA A CA 1
ATOM 1842 C C . ALA A 1 243 ? 20.333 -15.979 -23.198 1.00 95.50 243 ALA A C 1
ATOM 1844 O O . ALA A 1 243 ? 20.257 -15.374 -24.274 1.00 95.50 243 ALA A O 1
ATOM 1845 N N . GLY A 1 244 ? 21.171 -17.010 -23.035 1.00 93.00 244 GLY A N 1
ATOM 1846 C CA . GLY A 1 244 ? 22.141 -17.445 -24.044 1.00 93.00 244 GLY A CA 1
ATOM 1847 C C . GLY A 1 244 ? 23.375 -16.539 -24.160 1.00 93.00 244 GLY A C 1
ATOM 1848 O O . GLY A 1 244 ? 24.019 -16.516 -25.207 1.00 93.00 244 GLY A O 1
ATOM 1849 N N . GLY A 1 245 ? 23.697 -15.779 -23.113 1.00 90.75 245 GLY A N 1
ATOM 1850 C CA . GLY A 1 245 ? 24.868 -14.909 -23.012 1.00 90.75 245 GLY A CA 1
ATOM 1851 C C . GLY A 1 245 ? 24.613 -13.644 -22.179 1.00 90.75 245 GLY A C 1
ATOM 1852 O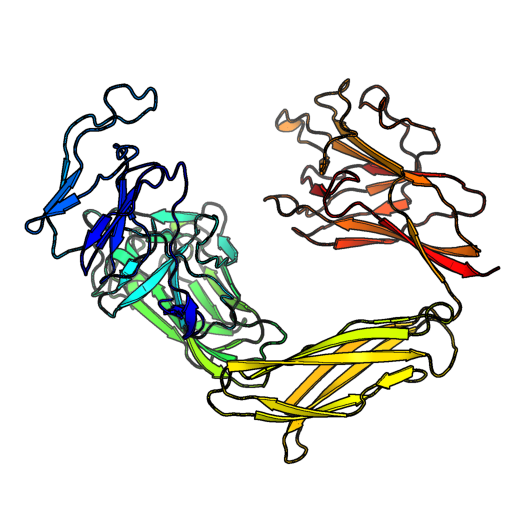 O . GLY A 1 245 ? 23.464 -13.338 -21.856 1.00 90.75 245 GLY A O 1
ATOM 1853 N N . PRO A 1 246 ? 25.671 -12.887 -21.830 1.00 91.69 246 PRO A N 1
ATOM 1854 C CA . PRO A 1 246 ? 25.532 -11.562 -21.226 1.00 91.69 246 PRO A CA 1
ATOM 1855 C C . PRO A 1 246 ? 24.947 -10.554 -22.229 1.00 91.69 246 PRO A C 1
ATOM 1857 O O . PRO A 1 246 ? 24.965 -10.790 -23.435 1.00 91.69 246 PRO A O 1
ATOM 1860 N N . GLN A 1 247 ? 24.465 -9.409 -21.737 1.00 92.69 247 GLN A N 1
ATOM 1861 C CA . GLN A 1 247 ? 23.839 -8.336 -22.528 1.00 92.69 247 GLN A CA 1
ATOM 1862 C C . GLN A 1 247 ? 22.641 -8.812 -23.367 1.00 92.69 247 GLN A C 1
ATOM 1864 O O . GLN A 1 247 ? 22.342 -8.256 -24.423 1.00 92.69 247 GLN A O 1
ATOM 1869 N N . ARG A 1 248 ? 21.936 -9.841 -22.893 1.00 95.56 248 ARG A N 1
ATOM 1870 C CA . ARG A 1 248 ? 20.739 -10.392 -23.529 1.00 95.56 248 ARG A CA 1
ATOM 1871 C C . ARG A 1 248 ? 19.600 -10.433 -22.523 1.00 95.56 248 ARG A C 1
ATOM 1873 O O . ARG A 1 248 ? 19.797 -10.813 -21.370 1.00 95.56 248 ARG A O 1
ATOM 1880 N N . ALA A 1 249 ? 18.428 -10.015 -22.971 1.00 97.44 249 ALA A N 1
ATOM 1881 C CA . ALA A 1 249 ? 17.200 -10.064 -22.206 1.00 97.44 249 ALA A CA 1
ATOM 1882 C C . ALA A 1 249 ? 16.655 -11.493 -22.146 1.00 97.44 249 ALA A C 1
ATOM 1884 O O . ALA A 1 249 ? 16.678 -12.233 -23.131 1.00 97.44 249 ALA A O 1
ATOM 1885 N N . VAL A 1 250 ? 16.105 -11.858 -20.994 1.00 97.88 250 VAL A N 1
ATOM 1886 C CA . VAL A 1 250 ? 15.304 -13.065 -20.812 1.00 97.88 250 VAL A CA 1
ATOM 1887 C C . VAL A 1 250 ? 14.149 -12.769 -19.867 1.00 97.88 250 VAL A C 1
ATOM 1889 O O . VAL A 1 250 ? 14.311 -12.101 -18.846 1.00 97.88 250 VAL A O 1
ATOM 1892 N N . PHE A 1 251 ? 12.971 -13.286 -20.203 1.00 98.00 251 PHE A N 1
ATOM 1893 C CA . PHE A 1 251 ? 11.807 -13.252 -19.327 1.00 98.00 251 PHE A CA 1
ATOM 1894 C C . PHE A 1 251 ? 11.515 -14.649 -18.785 1.00 98.00 251 PHE A C 1
ATOM 1896 O O . PHE A 1 251 ? 11.569 -15.624 -19.532 1.00 98.00 251 PHE A O 1
ATOM 1903 N N . GLN A 1 252 ? 11.176 -14.733 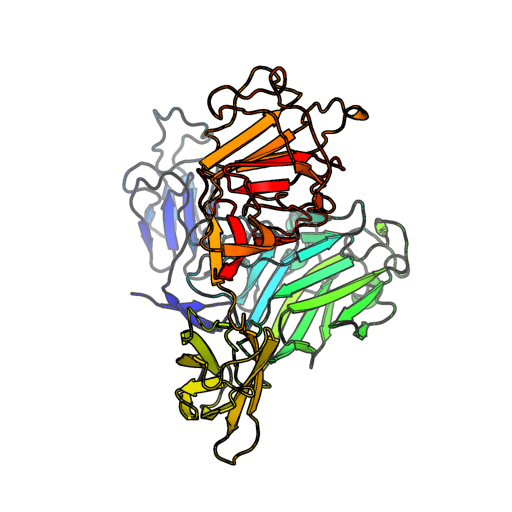-17.502 1.00 98.50 252 GLN A N 1
ATOM 1904 C CA . GLN A 1 252 ? 10.670 -15.944 -16.857 1.00 98.50 252 GLN A CA 1
ATOM 1905 C C . GLN A 1 252 ? 9.223 -15.717 -16.437 1.00 98.50 252 GLN A C 1
ATOM 1907 O O . GLN A 1 252 ? 8.931 -14.734 -15.758 1.00 98.50 252 GLN A O 1
ATOM 1912 N N . GLU A 1 253 ? 8.326 -16.605 -16.858 1.00 98.56 253 GLU A N 1
ATOM 1913 C CA . GLU A 1 253 ? 6.892 -16.512 -16.589 1.00 98.56 253 GLU A CA 1
ATOM 1914 C C . GLU A 1 253 ? 6.437 -17.636 -15.657 1.00 98.56 253 GLU A C 1
ATOM 1916 O O . GLU A 1 253 ? 6.748 -18.808 -15.866 1.00 98.56 253 GLU A O 1
ATOM 1921 N N . PHE A 1 254 ? 5.679 -17.262 -14.630 1.00 98.62 254 PHE A N 1
ATOM 1922 C CA . PHE A 1 254 ? 5.186 -18.138 -13.579 1.00 98.62 254 PHE A CA 1
ATOM 1923 C C . PHE A 1 254 ? 3.665 -17.963 -13.455 1.00 98.62 254 PHE A C 1
ATOM 1925 O O . PHE A 1 254 ? 3.208 -16.960 -12.895 1.00 98.62 254 PHE A O 1
ATOM 1932 N N . PRO A 1 255 ? 2.859 -18.887 -14.005 1.00 98.38 255 PRO A N 1
ATOM 1933 C CA . PRO A 1 255 ? 1.405 -18.837 -13.889 1.00 98.38 255 PRO A CA 1
ATOM 1934 C C . PRO A 1 255 ? 0.924 -19.352 -12.523 1.00 98.38 255 PRO A C 1
ATOM 1936 O O . PRO A 1 255 ? 1.683 -19.941 -11.755 1.00 98.38 255 PRO A O 1
ATOM 1939 N N . GLU A 1 256 ? -0.374 -19.187 -12.257 1.00 97.81 256 GLU A N 1
ATOM 1940 C CA . GLU A 1 256 ? -1.081 -19.808 -11.124 1.00 97.81 256 GLU A CA 1
ATOM 1941 C C . GLU A 1 256 ? -0.612 -19.365 -9.720 1.00 97.81 256 GLU A C 1
ATOM 1943 O O . GLU A 1 256 ? -0.700 -20.116 -8.747 1.00 97.81 256 GLU A O 1
ATOM 1948 N N . ILE A 1 257 ? -0.174 -18.111 -9.579 1.00 98.38 257 ILE A N 1
ATOM 1949 C CA . ILE A 1 257 ? 0.267 -17.553 -8.294 1.00 98.38 257 ILE A CA 1
ATOM 1950 C C . ILE A 1 257 ? -0.923 -16.967 -7.537 1.00 98.38 257 ILE A C 1
ATOM 1952 O O . ILE A 1 257 ? -1.491 -15.954 -7.941 1.00 98.38 257 ILE A O 1
ATOM 1956 N N . THR A 1 258 ? -1.308 -17.602 -6.431 1.00 97.38 258 THR A N 1
ATOM 1957 C CA . THR A 1 258 ? -2.406 -17.122 -5.577 1.00 97.38 258 THR A CA 1
ATOM 1958 C C . THR A 1 258 ? -1.916 -16.042 -4.618 1.00 97.38 258 THR A C 1
ATOM 1960 O O . THR A 1 258 ? -0.932 -16.246 -3.910 1.00 97.38 258 THR A O 1
ATOM 1963 N N . VAL A 1 259 ? -2.622 -14.913 -4.578 1.00 96.00 259 VAL A N 1
ATOM 1964 C CA . VAL A 1 259 ? -2.315 -13.751 -3.740 1.00 96.00 259 VAL A CA 1
ATOM 1965 C C . VAL A 1 259 ? -3.591 -13.272 -3.050 1.00 96.00 259 VAL A C 1
ATOM 1967 O O . VAL A 1 259 ? -4.622 -13.082 -3.694 1.00 96.00 259 VAL A O 1
ATOM 1970 N N . ASP A 1 260 ? -3.520 -13.084 -1.736 1.00 91.69 260 ASP A N 1
ATOM 1971 C CA . ASP A 1 260 ? -4.610 -12.614 -0.870 1.00 91.69 260 ASP A CA 1
ATOM 1972 C C . ASP A 1 260 ? -4.361 -11.220 -0.272 1.00 91.69 260 ASP A C 1
ATOM 1974 O O . ASP A 1 260 ? -5.277 -10.627 0.300 1.00 91.69 260 ASP A O 1
ATOM 1978 N N . LYS A 1 261 ? -3.145 -10.687 -0.445 1.00 91.88 261 LYS A N 1
ATOM 1979 C CA . LYS A 1 261 ? -2.777 -9.307 -0.125 1.00 91.88 261 LYS A CA 1
ATOM 1980 C C . LYS A 1 261 ? -1.611 -8.828 -0.991 1.00 91.88 261 LYS A C 1
ATOM 1982 O O . LYS A 1 261 ? -1.786 -8.168 -2.018 1.00 91.88 261 LYS A O 1
ATOM 1987 N N . ASP A 1 262 ? -0.411 -9.235 -0.597 1.00 95.38 262 ASP A N 1
ATOM 1988 C CA . ASP A 1 262 ? 0.843 -8.848 -1.223 1.00 95.38 262 ASP A CA 1
ATOM 1989 C C . ASP A 1 262 ? 1.450 -10.047 -1.952 1.00 95.38 262 ASP A C 1
ATOM 1991 O O . ASP A 1 262 ? 1.514 -11.143 -1.394 1.00 95.38 262 ASP A O 1
ATOM 1995 N N . LEU A 1 263 ? 1.941 -9.836 -3.173 1.00 98.12 263 LEU A N 1
ATOM 1996 C CA . LEU A 1 263 ? 2.829 -10.785 -3.828 1.00 98.12 263 LEU A CA 1
ATOM 1997 C C . LEU A 1 263 ? 4.225 -10.654 -3.218 1.00 98.12 263 LEU A C 1
ATOM 1999 O O . LEU A 1 263 ? 4.867 -9.606 -3.337 1.00 98.12 263 LEU A O 1
ATOM 2003 N N . LEU A 1 264 ? 4.696 -11.733 -2.601 1.00 98.06 264 LEU A N 1
ATOM 2004 C CA . LEU A 1 264 ? 6.056 -11.855 -2.098 1.00 98.06 264 LEU A CA 1
ATOM 2005 C C . LEU A 1 264 ? 6.944 -12.546 -3.138 1.00 98.06 264 LEU A C 1
ATOM 2007 O O . LEU A 1 264 ? 6.782 -13.738 -3.407 1.00 98.06 264 LEU A O 1
ATOM 2011 N N . LEU A 1 265 ? 7.894 -11.793 -3.688 1.00 98.62 265 LEU A N 1
ATOM 2012 C CA . LEU A 1 265 ? 8.992 -12.283 -4.517 1.00 98.62 265 LEU A CA 1
ATOM 2013 C C . LEU A 1 265 ? 10.271 -12.301 -3.681 1.00 98.62 265 LEU A C 1
ATOM 2015 O O . LEU A 1 265 ? 10.630 -11.288 -3.088 1.00 98.62 265 LEU A O 1
ATOM 2019 N N . GLU A 1 266 ? 10.988 -13.419 -3.671 1.00 98.50 266 GLU A N 1
ATOM 2020 C CA . GLU A 1 266 ? 12.311 -13.512 -3.050 1.00 98.50 266 GLU A CA 1
ATOM 2021 C C . GLU A 1 266 ? 13.313 -14.067 -4.059 1.00 98.50 266 GLU A C 1
ATOM 2023 O O . GLU A 1 266 ? 13.023 -15.032 -4.770 1.00 98.50 266 GLU A O 1
ATOM 2028 N N . LEU A 1 267 ? 14.501 -13.467 -4.108 1.00 98.31 267 LEU A N 1
ATOM 2029 C CA . LEU A 1 267 ? 15.622 -13.958 -4.903 1.00 98.31 267 LEU A CA 1
ATOM 2030 C C . LEU A 1 267 ? 16.727 -14.384 -3.937 1.00 98.31 267 LEU A C 1
ATOM 2032 O O . LEU A 1 267 ? 17.278 -13.562 -3.206 1.00 98.31 267 LEU A O 1
ATOM 2036 N N . VAL A 1 268 ? 17.024 -15.682 -3.898 1.00 97.12 268 VAL A N 1
ATOM 2037 C CA . VAL A 1 268 ? 17.912 -16.274 -2.889 1.00 97.12 268 VAL A CA 1
ATOM 2038 C C . VAL A 1 268 ? 19.271 -16.577 -3.522 1.00 97.12 268 VAL A C 1
ATOM 2040 O O . VAL A 1 268 ? 19.395 -17.593 -4.213 1.00 97.12 268 VAL A O 1
ATOM 2043 N N . PRO A 1 269 ? 20.299 -15.729 -3.325 1.00 95.06 269 PRO A N 1
ATOM 2044 C CA . PRO A 1 269 ? 21.603 -15.937 -3.943 1.00 95.06 269 PRO A CA 1
ATOM 2045 C C . PRO A 1 269 ? 22.317 -17.176 -3.410 1.00 95.06 269 PRO A C 1
ATOM 2047 O O . PRO A 1 269 ? 22.253 -17.490 -2.221 1.00 95.06 269 PRO A O 1
ATOM 2050 N N . LYS A 1 270 ? 23.052 -17.858 -4.296 1.00 93.62 270 LYS A N 1
ATOM 2051 C CA . LYS A 1 270 ? 24.027 -18.891 -3.910 1.00 93.62 270 LYS A CA 1
ATOM 2052 C C . LYS A 1 270 ? 25.393 -18.289 -3.576 1.00 93.62 270 LYS A C 1
ATOM 2054 O O . LYS A 1 270 ? 26.109 -18.821 -2.729 1.00 93.62 270 LYS A O 1
ATOM 2059 N N . GLY A 1 271 ? 25.744 -17.188 -4.240 1.00 84.62 271 GLY A N 1
ATOM 2060 C CA . GLY A 1 271 ? 26.944 -16.399 -3.970 1.00 84.62 271 GLY A CA 1
ATOM 2061 C C . GLY A 1 271 ? 26.784 -15.470 -2.764 1.00 84.62 271 GLY A C 1
ATOM 2062 O O . GLY A 1 271 ? 25.670 -15.145 -2.356 1.00 84.62 271 GLY A O 1
ATOM 2063 N N . LYS A 1 272 ? 27.907 -15.032 -2.186 1.00 78.44 272 LYS A N 1
ATOM 2064 C CA . LYS A 1 272 ? 27.927 -14.084 -1.050 1.00 78.44 272 LYS A CA 1
ATOM 2065 C C . LYS A 1 272 ? 28.394 -12.683 -1.438 1.00 78.44 272 LYS A C 1
ATOM 2067 O O . LYS A 1 272 ? 28.249 -11.755 -0.649 1.00 78.44 272 LYS A O 1
ATOM 2072 N N . GLU A 1 273 ? 28.970 -12.536 -2.626 1.00 85.75 273 GLU A N 1
ATOM 2073 C CA . GLU A 1 273 ? 29.516 -11.271 -3.102 1.00 85.75 273 GLU A CA 1
ATOM 2074 C C . GLU A 1 273 ? 28.500 -10.510 -3.953 1.00 85.75 273 GLU A C 1
ATOM 2076 O O . GLU A 1 273 ? 27.687 -11.101 -4.662 1.00 85.75 273 GLU A O 1
ATOM 2081 N N . LEU A 1 274 ? 28.575 -9.179 -3.927 1.00 84.69 274 LEU A N 1
ATOM 2082 C CA . LEU A 1 274 ? 27.647 -8.315 -4.654 1.00 84.69 274 LEU A CA 1
ATOM 2083 C C . LEU A 1 274 ? 27.602 -8.572 -6.182 1.00 84.69 274 LEU A C 1
ATOM 2085 O O . LEU A 1 274 ? 26.498 -8.568 -6.731 1.00 84.69 274 LEU A O 1
ATOM 2089 N N . PRO A 1 275 ? 28.722 -8.848 -6.886 1.00 86.50 275 PRO A N 1
ATOM 2090 C CA . PRO A 1 275 ? 28.681 -9.221 -8.305 1.00 86.50 275 PRO A CA 1
ATOM 2091 C C . PRO A 1 275 ? 27.938 -10.537 -8.584 1.00 86.50 275 PRO A C 1
ATOM 2093 O O . PRO A 1 275 ? 27.477 -10.749 -9.698 1.00 86.50 275 PRO A O 1
ATOM 2096 N N . GLN A 1 276 ? 27.796 -11.404 -7.578 1.00 88.69 276 GLN A N 1
ATOM 2097 C CA . GLN A 1 276 ? 27.068 -12.676 -7.658 1.00 88.69 276 GLN A CA 1
ATOM 2098 C C . GLN A 1 276 ? 25.633 -12.569 -7.118 1.00 88.69 276 GLN A C 1
ATOM 2100 O O . GLN A 1 276 ? 24.867 -13.531 -7.193 1.00 88.69 276 GLN A O 1
ATOM 2105 N N . ALA A 1 277 ? 25.262 -11.422 -6.541 1.00 93.06 277 ALA A N 1
ATOM 2106 C CA . ALA A 1 277 ? 23.936 -11.199 -5.978 1.00 93.06 277 ALA A CA 1
ATOM 2107 C C . ALA A 1 277 ? 22.867 -11.145 -7.088 1.00 93.06 277 ALA A C 1
ATOM 2109 O O . ALA A 1 277 ? 23.209 -10.942 -8.248 1.00 93.06 277 ALA A O 1
ATOM 2110 N N . PRO A 1 278 ? 21.568 -11.300 -6.809 1.00 96.44 278 PRO A N 1
ATOM 2111 C CA . PRO A 1 278 ? 20.563 -11.321 -7.869 1.00 96.44 278 PRO A CA 1
ATOM 2112 C C . PRO A 1 278 ? 20.446 -9.958 -8.562 1.00 96.44 278 PRO A C 1
ATOM 2114 O O . PRO A 1 278 ? 20.659 -8.919 -7.943 1.00 96.44 278 PRO A O 1
ATOM 2117 N N . LEU A 1 279 ? 20.097 -9.945 -9.844 1.00 96.12 279 LEU A N 1
ATOM 2118 C CA . LEU A 1 279 ? 19.800 -8.727 -10.603 1.00 96.12 279 LEU A CA 1
ATOM 2119 C C . LEU A 1 279 ? 18.378 -8.860 -11.133 1.00 96.12 279 LEU A C 1
ATOM 2121 O O . LEU A 1 279 ? 18.023 -9.936 -11.597 1.00 96.12 279 LEU A O 1
ATOM 2125 N N . LEU A 1 280 ? 17.567 -7.806 -11.054 1.00 98.44 280 LEU A N 1
ATOM 2126 C CA . LEU A 1 280 ? 16.203 -7.796 -11.588 1.00 98.44 280 LEU A CA 1
ATOM 2127 C C . LEU A 1 280 ? 15.940 -6.482 -12.324 1.00 98.44 280 LEU A C 1
ATOM 2129 O O . LEU A 1 280 ? 16.201 -5.408 -11.780 1.00 98.44 280 LEU A O 1
ATOM 2133 N N . ASN A 1 281 ? 15.422 -6.560 -13.549 1.00 98.50 281 ASN A N 1
ATOM 2134 C CA . ASN A 1 281 ? 15.113 -5.380 -14.359 1.00 98.50 281 ASN A CA 1
ATOM 2135 C C . ASN A 1 281 ? 13.630 -5.031 -14.263 1.00 98.50 281 ASN A C 1
ATOM 2137 O O . ASN A 1 281 ? 13.276 -3.901 -13.931 1.00 98.50 281 ASN A O 1
ATOM 2141 N N . THR A 1 282 ? 12.755 -6.010 -14.501 1.00 98.69 282 THR A N 1
ATOM 2142 C CA . THR A 1 282 ? 11.319 -5.747 -14.624 1.00 98.69 282 THR A CA 1
ATOM 2143 C C . THR A 1 282 ? 10.458 -6.762 -13.889 1.00 98.69 282 THR A C 1
ATOM 2145 O O . THR A 1 282 ? 10.801 -7.942 -13.795 1.00 98.69 282 THR A O 1
ATOM 2148 N N . ILE A 1 283 ? 9.292 -6.314 -13.428 1.00 98.75 283 ILE A N 1
ATOM 2149 C CA . ILE A 1 283 ? 8.253 -7.163 -12.840 1.00 98.75 283 ILE A CA 1
ATOM 2150 C C . ILE A 1 283 ? 6.941 -6.850 -13.549 1.00 98.75 283 ILE A C 1
ATOM 2152 O O . ILE A 1 283 ? 6.515 -5.700 -13.565 1.00 98.75 283 ILE A O 1
ATOM 2156 N N . GLN A 1 284 ? 6.294 -7.863 -14.109 1.00 98.44 284 GLN A N 1
ATOM 2157 C CA . GLN A 1 284 ? 4.958 -7.762 -14.680 1.00 98.44 284 GLN A CA 1
ATOM 2158 C C . GLN A 1 284 ? 4.034 -8.754 -13.976 1.00 98.44 284 GLN A C 1
ATOM 2160 O O . GLN A 1 284 ? 4.408 -9.900 -13.725 1.00 98.44 284 GLN A O 1
ATOM 2165 N N . VAL A 1 285 ? 2.823 -8.317 -13.648 1.00 98.44 285 VAL A N 1
ATOM 2166 C CA . VAL A 1 285 ? 1.788 -9.154 -13.042 1.00 98.44 285 VAL A CA 1
ATOM 2167 C C . VAL A 1 285 ? 0.468 -8.961 -13.775 1.00 98.44 285 VAL A C 1
ATOM 2169 O O . VAL A 1 285 ? 0.042 -7.840 -14.041 1.00 98.44 285 VAL A O 1
ATOM 2172 N N . GLN A 1 286 ? -0.196 -10.069 -14.083 1.00 98.12 286 GLN A N 1
ATOM 2173 C CA . GLN A 1 286 ? -1.493 -10.090 -14.751 1.00 98.12 286 GLN A CA 1
ATOM 2174 C C . GLN A 1 286 ? -2.444 -10.972 -13.954 1.00 98.12 286 GLN A C 1
ATOM 2176 O O . GLN A 1 286 ? -2.186 -12.160 -13.772 1.00 98.12 286 GLN A O 1
ATOM 2181 N N . ARG A 1 287 ? -3.564 -10.412 -13.498 1.00 97.62 287 ARG A N 1
ATOM 2182 C CA . ARG A 1 287 ? -4.622 -11.176 -12.833 1.00 97.62 287 ARG A CA 1
ATOM 2183 C C . ARG A 1 287 ? -5.289 -12.088 -13.854 1.00 97.62 287 ARG A C 1
ATOM 2185 O O . ARG A 1 287 ? -5.779 -11.603 -14.874 1.00 97.62 287 ARG A O 1
ATOM 2192 N N . THR A 1 288 ? -5.326 -13.384 -13.571 1.00 96.69 288 THR A N 1
ATOM 2193 C CA . THR A 1 288 ? -5.972 -14.390 -14.422 1.00 96.69 288 THR A CA 1
ATOM 2194 C C . THR A 1 288 ? -7.387 -14.698 -13.949 1.00 96.69 288 THR A C 1
ATOM 2196 O O . THR A 1 288 ? -8.284 -14.847 -14.771 1.00 96.69 288 THR A O 1
ATOM 2199 N N . ARG A 1 289 ? -7.620 -14.759 -12.629 1.00 94.69 289 ARG A N 1
ATOM 2200 C CA . ARG A 1 289 ? -8.960 -14.954 -12.047 1.00 94.69 289 ARG A CA 1
ATOM 2201 C C . ARG A 1 289 ? -9.052 -14.479 -10.600 1.00 94.69 289 ARG A C 1
ATOM 2203 O O . ARG A 1 289 ? -8.050 -14.402 -9.899 1.00 94.69 289 ARG A O 1
ATOM 2210 N N . VAL A 1 290 ? -10.273 -14.211 -10.142 1.00 94.38 290 VAL A N 1
ATOM 2211 C CA . VAL A 1 290 ? -10.583 -13.885 -8.740 1.00 94.38 290 VAL A CA 1
ATOM 2212 C C . VAL A 1 290 ? -11.214 -15.102 -8.071 1.00 94.38 290 VAL A C 1
ATOM 2214 O O . VAL A 1 290 ? -12.208 -15.639 -8.562 1.00 94.38 290 VAL A O 1
ATOM 2217 N N . LEU A 1 291 ? -10.631 -15.543 -6.957 1.00 92.69 291 LEU A N 1
ATOM 2218 C CA . LEU A 1 291 ? -11.034 -16.761 -6.255 1.00 92.69 291 LEU A CA 1
ATOM 2219 C C . LEU A 1 291 ? -12.241 -16.536 -5.351 1.00 92.69 291 LEU A C 1
ATOM 2221 O O . LEU A 1 291 ? -13.094 -17.414 -5.267 1.00 92.69 291 LEU A O 1
ATOM 2225 N N . SER A 1 292 ? -12.358 -15.364 -4.730 1.00 91.50 292 SER A N 1
ATOM 2226 C CA . SER A 1 292 ? -13.429 -15.055 -3.777 1.00 91.50 292 SER A CA 1
ATOM 2227 C C . SER A 1 292 ? -13.918 -13.620 -3.916 1.00 91.50 292 SER A C 1
ATOM 2229 O O . SER A 1 292 ? -13.114 -12.728 -4.175 1.00 91.50 292 SER A O 1
ATOM 2231 N N . VAL A 1 293 ? -15.203 -13.380 -3.662 1.00 94.75 293 VAL A N 1
ATOM 2232 C CA . VAL A 1 293 ? -15.723 -12.025 -3.429 1.00 94.75 293 VAL A CA 1
ATOM 2233 C C . VAL A 1 293 ? -15.088 -11.455 -2.161 1.00 94.75 293 VAL A C 1
ATOM 2235 O O . VAL A 1 293 ? -14.933 -12.156 -1.159 1.00 94.75 293 VAL A O 1
ATOM 2238 N N . GLY A 1 294 ? -14.688 -10.190 -2.219 1.00 94.25 294 GLY A N 1
ATOM 2239 C CA . GLY A 1 294 ? -14.090 -9.467 -1.111 1.00 94.25 294 GLY A CA 1
ATOM 2240 C C . GLY A 1 294 ? -15.070 -9.246 0.039 1.00 94.25 294 GLY A C 1
ATOM 2241 O O . GLY A 1 294 ? -16.251 -8.989 -0.194 1.00 94.25 294 GLY A O 1
ATOM 2242 N N . LEU A 1 295 ? -14.582 -9.378 1.272 1.00 96.06 295 LEU A N 1
ATOM 2243 C CA . LEU A 1 295 ? -15.375 -9.251 2.493 1.00 96.06 295 LEU A CA 1
ATOM 2244 C C . LEU A 1 295 ? -14.502 -8.678 3.613 1.00 96.06 295 LEU A C 1
ATOM 2246 O O . LEU A 1 295 ? -13.486 -9.284 3.968 1.00 96.06 295 LEU A O 1
ATOM 2250 N N . SER A 1 296 ? -14.906 -7.540 4.177 1.00 95.38 296 SER A N 1
ATOM 2251 C CA . SER A 1 296 ? -14.311 -6.996 5.400 1.00 95.38 296 SER A CA 1
ATOM 2252 C C . SER A 1 296 ? -15.054 -7.476 6.653 1.00 95.38 296 SER A C 1
ATOM 2254 O O . SER A 1 296 ? -16.167 -7.999 6.582 1.00 95.38 296 SER A O 1
ATOM 2256 N N . ALA A 1 297 ? -14.437 -7.292 7.820 1.00 94.94 297 ALA A N 1
ATOM 2257 C CA . ALA A 1 297 ? -15.106 -7.448 9.104 1.00 94.94 297 ALA A CA 1
ATOM 2258 C C . ALA A 1 297 ? -14.716 -6.286 10.034 1.00 94.94 297 ALA A C 1
ATOM 2260 O O . ALA A 1 297 ? -13.521 -6.065 10.241 1.00 94.94 297 ALA A O 1
ATOM 2261 N N . PRO A 1 298 ? -15.683 -5.533 10.584 1.00 95.50 298 PRO A N 1
ATOM 2262 C CA . PRO A 1 298 ? -15.403 -4.430 11.492 1.00 95.50 298 PRO A CA 1
ATOM 2263 C C . PRO A 1 298 ? -14.941 -4.929 12.863 1.00 95.50 298 PRO A C 1
ATOM 2265 O O . PRO A 1 298 ? -15.250 -6.046 13.285 1.00 95.50 298 PRO A O 1
ATOM 2268 N N . SER A 1 299 ? -14.235 -4.058 13.579 1.00 95.19 299 SER A N 1
ATOM 2269 C CA . SER A 1 299 ? -13.917 -4.229 14.994 1.00 95.19 299 SER A CA 1
ATOM 2270 C C . SER A 1 299 ? -14.882 -3.432 15.868 1.00 95.19 299 SER A C 1
ATOM 2272 O O . SER A 1 299 ? -15.198 -2.292 15.528 1.00 95.19 299 SER A O 1
ATOM 2274 N N . PHE A 1 300 ? -15.273 -3.973 17.020 1.00 95.81 300 PHE A N 1
ATOM 2275 C CA . PHE A 1 300 ? -16.112 -3.269 17.993 1.00 95.81 300 PHE A CA 1
ATOM 2276 C C . PHE A 1 300 ? -15.446 -3.191 19.365 1.00 95.81 300 PHE A C 1
ATOM 2278 O O . PHE A 1 300 ? -14.755 -4.118 19.784 1.00 95.81 300 PHE A O 1
ATOM 2285 N N . LEU A 1 301 ? -15.715 -2.098 20.076 1.00 94.50 301 LEU A N 1
ATOM 2286 C CA . LEU A 1 301 ? -15.423 -1.928 21.493 1.00 94.50 301 LEU A CA 1
ATOM 2287 C C . LEU A 1 301 ? -16.723 -1.527 22.190 1.00 94.50 301 LEU A C 1
ATOM 2289 O O . LEU A 1 301 ? -17.289 -0.494 21.845 1.00 94.50 301 LEU A O 1
ATOM 2293 N N . LEU A 1 302 ? -17.190 -2.350 23.125 1.00 95.44 302 LEU A N 1
ATOM 2294 C CA . LEU A 1 302 ? -18.462 -2.172 23.832 1.00 95.44 302 LEU A CA 1
ATOM 2295 C C . LEU A 1 302 ? -18.258 -2.347 25.338 1.00 95.44 302 LEU A C 1
ATOM 2297 O O . LEU A 1 302 ? -17.352 -3.060 25.763 1.00 95.44 302 LEU A O 1
ATOM 2301 N N . GLY A 1 303 ? -19.138 -1.773 26.147 1.00 94.12 303 GLY A N 1
ATOM 2302 C CA . GLY A 1 303 ? -19.191 -1.997 27.593 1.00 94.12 303 GLY A CA 1
ATOM 2303 C C . GLY A 1 303 ? -20.602 -1.781 28.123 1.00 94.12 303 GLY A C 1
ATOM 2304 O O . GLY A 1 303 ? -21.493 -1.389 27.382 1.00 94.12 303 GLY A O 1
ATOM 2305 N N . ASP A 1 304 ? -20.834 -2.002 29.410 1.00 93.81 304 ASP A N 1
ATOM 2306 C CA . ASP A 1 304 ? -22.159 -1.782 30.002 1.00 93.81 304 ASP A CA 1
ATOM 2307 C C . ASP A 1 304 ? -22.562 -0.301 30.034 1.00 93.81 304 ASP A C 1
ATOM 2309 O O . ASP A 1 304 ? -23.755 0.007 30.079 1.00 93.81 304 ASP A O 1
ATOM 2313 N N . LEU A 1 305 ? -21.571 0.597 30.036 1.00 90.81 305 LEU A N 1
ATOM 2314 C CA . LEU A 1 305 ? -21.758 2.049 29.973 1.00 90.81 305 LEU A CA 1
ATOM 2315 C C . LEU A 1 305 ? -21.979 2.544 28.539 1.00 90.81 305 LEU A C 1
ATOM 2317 O O . LEU A 1 305 ? -22.776 3.454 28.331 1.00 90.81 305 LEU A O 1
ATOM 2321 N N . ASP A 1 306 ? -21.344 1.885 27.568 1.00 92.31 306 ASP A N 1
ATOM 2322 C CA . ASP A 1 306 ? -21.452 2.158 26.134 1.00 92.31 306 ASP A CA 1
ATOM 2323 C C . ASP A 1 306 ? -21.874 0.866 25.408 1.00 92.31 306 ASP A C 1
ATOM 2325 O O . ASP A 1 306 ? -21.047 0.179 24.795 1.00 92.31 306 ASP A O 1
ATOM 2329 N N . PRO A 1 307 ? -23.157 0.468 25.526 1.00 95.56 307 PRO A N 1
ATOM 2330 C CA . PRO A 1 307 ? -23.607 -0.867 25.141 1.00 95.56 307 PRO A CA 1
ATOM 2331 C C . PRO A 1 307 ? -23.814 -1.035 23.640 1.00 95.56 307 PRO A C 1
ATOM 2333 O O . PRO A 1 307 ? -24.238 -2.108 23.224 1.00 95.56 307 PRO A O 1
ATOM 2336 N N . GLU A 1 308 ? -23.560 -0.014 22.823 1.00 96.56 308 GLU A N 1
ATOM 2337 C CA . GLU A 1 308 ? -23.806 -0.035 21.384 1.00 96.56 308 GLU A CA 1
ATOM 2338 C C . GLU A 1 308 ? -22.604 0.490 20.598 1.00 96.56 308 GLU A C 1
ATOM 2340 O O . GLU A 1 308 ? -21.975 1.476 20.971 1.00 96.56 308 GLU A O 1
ATOM 2345 N N . GLY A 1 309 ? -22.333 -0.137 19.456 1.00 95.31 309 GLY A N 1
ATOM 2346 C CA . GLY A 1 309 ? -21.289 0.268 18.524 1.00 95.31 309 GLY A CA 1
ATOM 2347 C C . GLY A 1 309 ? -21.755 0.086 17.089 1.00 95.31 309 GLY A C 1
ATOM 2348 O O . GLY A 1 309 ? -22.623 -0.740 16.803 1.00 95.31 309 GLY A O 1
ATOM 2349 N N . SER A 1 310 ? -21.188 0.875 16.180 1.00 96.56 310 SER A N 1
ATOM 2350 C CA . SER A 1 310 ? -21.478 0.805 14.745 1.00 96.56 310 SER A CA 1
ATOM 2351 C C . SER A 1 310 ? -20.193 0.570 13.960 1.00 96.56 310 SER A C 1
ATOM 2353 O O . SER A 1 310 ? -19.136 1.073 14.334 1.00 96.56 310 SER A O 1
ATOM 2355 N N . GLY A 1 311 ? -20.291 -0.194 12.881 1.00 95.88 311 GLY A N 1
ATOM 2356 C CA . GLY A 1 311 ? -19.187 -0.486 11.979 1.00 95.88 311 GLY A CA 1
ATOM 2357 C C . GLY A 1 311 ? -19.703 -0.833 10.590 1.00 95.88 311 GLY A C 1
ATOM 2358 O O . GLY A 1 311 ? -20.877 -1.143 10.418 1.00 95.88 311 GLY A O 1
ATOM 2359 N N . ASP A 1 312 ? -18.815 -0.800 9.607 1.00 96.88 312 ASP A N 1
ATOM 2360 C CA . ASP A 1 312 ? -19.161 -1.006 8.206 1.00 96.88 312 ASP A CA 1
ATOM 2361 C C . ASP A 1 312 ? -18.528 -2.292 7.669 1.00 96.88 312 ASP A C 1
ATOM 2363 O O . ASP A 1 312 ? -17.337 -2.552 7.865 1.00 96.88 312 ASP A O 1
ATOM 2367 N N . ILE A 1 313 ? -19.323 -3.092 6.956 1.00 97.25 313 ILE A N 1
ATOM 2368 C CA . ILE A 1 313 ? -18.847 -4.249 6.195 1.00 97.25 313 ILE A CA 1
ATOM 2369 C C . ILE A 1 313 ? -18.816 -3.878 4.718 1.00 97.25 313 ILE A C 1
ATOM 2371 O O . ILE A 1 313 ? -19.857 -3.649 4.104 1.00 97.25 313 ILE A O 1
ATOM 2375 N N . ARG A 1 314 ? -17.622 -3.858 4.130 1.00 96.25 314 ARG A N 1
ATOM 2376 C CA . ARG A 1 314 ? -17.424 -3.702 2.691 1.00 96.25 314 ARG A CA 1
ATOM 2377 C C . ARG A 1 314 ? -17.441 -5.073 2.027 1.00 96.25 314 ARG A C 1
ATOM 2379 O O . ARG A 1 314 ? -16.763 -6.000 2.469 1.00 96.25 314 ARG A O 1
ATOM 2386 N N . ILE A 1 315 ? -18.203 -5.174 0.944 1.00 96.44 315 ILE A N 1
ATOM 2387 C CA . ILE A 1 315 ? -18.262 -6.343 0.068 1.00 96.44 315 ILE A CA 1
ATOM 2388 C C . ILE A 1 315 ? -17.925 -5.873 -1.341 1.00 96.44 315 ILE A C 1
ATOM 2390 O O . ILE A 1 315 ? -18.528 -4.914 -1.825 1.00 96.44 315 ILE A O 1
ATOM 2394 N N . ALA A 1 316 ? -16.969 -6.524 -1.999 1.00 94.56 316 ALA A N 1
ATOM 2395 C CA . ALA A 1 316 ? -16.468 -6.090 -3.301 1.00 94.56 316 ALA A CA 1
ATOM 2396 C C . ALA A 1 316 ? -16.367 -7.254 -4.288 1.00 94.56 316 ALA A C 1
ATOM 2398 O O . ALA A 1 316 ? -15.715 -8.262 -4.018 1.00 94.56 316 ALA A O 1
ATOM 2399 N N . ASN A 1 317 ? -16.987 -7.106 -5.458 1.00 93.94 317 ASN A N 1
ATOM 2400 C CA . ASN A 1 317 ? -16.942 -8.107 -6.511 1.00 93.94 317 ASN A CA 1
ATOM 2401 C C . ASN A 1 317 ? -15.951 -7.707 -7.608 1.00 93.94 317 ASN A C 1
ATOM 2403 O O . ASN A 1 317 ? -16.264 -6.900 -8.476 1.00 93.94 317 ASN A O 1
ATOM 2407 N N . SER A 1 318 ? -14.774 -8.329 -7.602 1.00 91.69 318 SER A N 1
ATOM 2408 C CA . SER A 1 318 ? -13.750 -8.135 -8.643 1.00 91.69 318 SER A CA 1
ATOM 2409 C C . SER A 1 318 ? -13.764 -9.232 -9.724 1.00 91.69 318 SER A C 1
ATOM 2411 O O . SER A 1 318 ? -12.833 -9.318 -10.532 1.00 91.69 318 SER A O 1
ATOM 2413 N N . ARG A 1 319 ? -14.776 -10.117 -9.720 1.00 91.50 319 ARG A N 1
ATOM 2414 C CA . ARG A 1 319 ? -14.949 -11.171 -10.735 1.00 91.50 319 ARG A CA 1
ATOM 2415 C C . ARG A 1 319 ? -15.525 -10.600 -12.026 1.00 91.50 319 ARG A C 1
ATOM 2417 O O . ARG A 1 319 ? -16.202 -9.581 -12.022 1.00 91.50 319 ARG A O 1
ATOM 2424 N N . GLU A 1 320 ? -15.345 -11.339 -13.118 1.00 89.31 320 GLU A N 1
ATOM 2425 C CA . GLU A 1 320 ? -15.910 -11.009 -14.437 1.00 89.31 320 GLU A CA 1
ATOM 2426 C C . GLU A 1 320 ? -17.394 -11.404 -14.590 1.00 89.31 320 GLU A C 1
ATOM 2428 O O . GLU A 1 320 ? -17.959 -11.318 -15.677 1.00 89.31 320 GLU A O 1
ATOM 2433 N N . ALA A 1 321 ? -18.038 -11.829 -13.502 1.00 92.88 321 ALA A N 1
ATOM 2434 C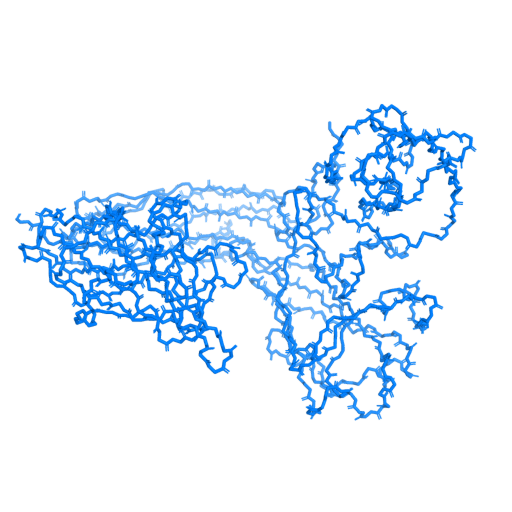 CA . ALA A 1 321 ? -19.453 -12.176 -13.450 1.00 92.88 321 ALA A CA 1
ATOM 2435 C C . ALA A 1 321 ? -20.125 -11.492 -12.247 1.00 92.88 321 ALA A C 1
ATOM 2437 O O . ALA A 1 321 ? -19.459 -11.271 -11.228 1.00 92.88 321 ALA A O 1
ATOM 2438 N N . PRO A 1 322 ? -21.430 -11.167 -12.337 1.00 95.62 322 PRO A N 1
ATOM 2439 C CA . PRO A 1 322 ? -22.170 -10.617 -11.210 1.00 95.62 322 PRO A CA 1
ATOM 2440 C C . PRO A 1 322 ? -22.249 -11.625 -10.059 1.00 95.62 322 PRO A C 1
ATOM 2442 O O . PRO A 1 322 ? -22.219 -12.840 -10.263 1.00 95.62 322 PRO A O 1
ATOM 2445 N N . PHE A 1 323 ? -22.383 -11.104 -8.846 1.00 96.12 323 PHE A N 1
ATOM 2446 C CA . PHE A 1 323 ? -22.565 -11.881 -7.632 1.00 96.12 323 PHE A CA 1
ATOM 2447 C C . PHE A 1 323 ? -23.932 -11.583 -7.014 1.00 96.12 323 PHE A C 1
ATOM 2449 O O . PHE A 1 323 ? -24.282 -10.423 -6.793 1.00 96.12 323 PHE A O 1
ATOM 2456 N N . GLU A 1 324 ? -24.676 -12.640 -6.688 1.00 96.81 324 GLU A N 1
ATOM 2457 C CA . GLU A 1 324 ? -25.878 -12.564 -5.860 1.00 96.81 324 GLU A CA 1
ATOM 2458 C C . GLU A 1 324 ? -25.741 -13.518 -4.672 1.00 96.81 324 GLU A C 1
ATOM 2460 O O . GLU A 1 324 ? -25.378 -14.690 -4.825 1.00 96.81 324 GLU A O 1
ATOM 2465 N N . GLY A 1 325 ? -26.033 -13.010 -3.480 1.00 97.19 325 GLY A N 1
ATOM 2466 C CA . GLY A 1 325 ? -25.837 -13.746 -2.244 1.00 97.19 325 GLY A CA 1
ATOM 2467 C C . GLY A 1 325 ? -26.456 -13.061 -1.035 1.00 97.19 325 GLY A C 1
ATOM 2468 O O . GLY A 1 325 ? -27.214 -12.100 -1.160 1.00 97.19 325 GLY A O 1
ATOM 2469 N N . THR A 1 326 ? -26.120 -13.567 0.147 1.00 98.31 326 THR A N 1
ATOM 2470 C CA . THR A 1 326 ? -26.601 -13.035 1.427 1.00 98.31 326 THR A CA 1
ATOM 2471 C C . THR A 1 326 ? -25.430 -12.875 2.384 1.00 98.31 326 THR A C 1
ATOM 2473 O O . THR A 1 326 ? -24.683 -13.823 2.619 1.00 98.31 326 THR A O 1
ATOM 2476 N N . LEU A 1 327 ? -25.256 -11.673 2.928 1.00 98.44 327 LEU A N 1
ATOM 2477 C CA . LEU A 1 327 ? -24.400 -11.435 4.083 1.00 98.44 327 LEU A CA 1
ATOM 2478 C C . LEU A 1 327 ? -25.139 -11.933 5.325 1.00 98.44 327 LEU A C 1
ATOM 2480 O O . LEU A 1 327 ? -26.259 -11.496 5.565 1.00 98.44 327 LEU A O 1
ATOM 2484 N N . GLN A 1 328 ? -24.512 -12.803 6.106 1.00 98.44 328 GLN A N 1
ATOM 2485 C CA . GLN A 1 328 ? -25.034 -13.344 7.353 1.00 98.44 328 GLN A CA 1
ATOM 2486 C C . GLN A 1 328 ? -24.055 -13.054 8.493 1.00 98.44 328 GLN A C 1
ATOM 2488 O O . GLN A 1 328 ? -22.862 -13.355 8.401 1.00 98.44 328 GLN A O 1
ATOM 2493 N N . LEU A 1 329 ? -24.572 -12.483 9.578 1.00 98.31 329 LEU A N 1
ATOM 2494 C CA . LEU A 1 329 ? -23.820 -12.121 10.771 1.00 98.31 329 LEU A CA 1
ATOM 2495 C C . LEU A 1 329 ? -24.278 -12.976 11.945 1.00 98.31 329 LEU A C 1
ATOM 2497 O O . LEU A 1 329 ? -25.469 -13.043 12.247 1.00 98.31 329 LEU A O 1
ATOM 2501 N N . THR A 1 330 ? -23.325 -13.593 12.640 1.00 98.06 330 THR A N 1
ATOM 2502 C CA . THR A 1 330 ? -23.606 -14.291 13.900 1.00 98.06 330 THR A CA 1
ATOM 2503 C C . THR A 1 330 ? -22.948 -13.535 15.041 1.00 98.06 330 THR A C 1
ATOM 2505 O O . THR A 1 330 ? -21.720 -13.476 15.135 1.00 98.06 330 THR A O 1
ATOM 2508 N N . ALA A 1 331 ? -23.777 -12.939 15.900 1.00 97.00 331 ALA A N 1
ATOM 2509 C CA . ALA A 1 331 ? -23.302 -12.255 17.093 1.00 97.00 331 ALA A CA 1
ATOM 2510 C C . ALA A 1 331 ? -22.604 -13.247 18.044 1.00 97.00 331 ALA A C 1
ATOM 2512 O O . ALA A 1 331 ? -23.064 -14.385 18.188 1.00 97.00 331 ALA A O 1
ATOM 2513 N N . PRO A 1 332 ? -21.520 -12.833 18.718 1.00 96.62 332 PRO A N 1
ATOM 2514 C CA . PRO A 1 332 ? -20.940 -13.634 19.786 1.00 96.62 332 PRO A CA 1
ATOM 2515 C C . PRO A 1 332 ? -21.905 -13.753 20.984 1.00 96.62 332 PRO A C 1
ATOM 2517 O O . PRO A 1 332 ? -22.841 -12.957 21.109 1.00 96.62 332 PRO A O 1
ATOM 2520 N N . PRO A 1 333 ? -21.681 -14.719 21.896 1.00 94.69 333 PRO A N 1
ATOM 2521 C CA . PRO A 1 333 ? -22.499 -14.877 23.097 1.00 94.69 333 PRO A CA 1
ATOM 2522 C C . PRO A 1 333 ? -22.628 -13.575 23.899 1.00 94.69 333 PRO A C 1
ATOM 2524 O O . PRO A 1 333 ? -21.649 -12.857 24.085 1.00 94.69 333 PRO A O 1
ATOM 2527 N N . GLY A 1 334 ? -23.840 -13.279 24.377 1.00 95.00 334 GLY A N 1
ATOM 2528 C CA . GLY A 1 334 ? -24.135 -12.069 25.153 1.00 95.00 334 GLY A CA 1
ATOM 2529 C C . GLY A 1 334 ? -24.287 -10.785 24.331 1.00 95.00 334 GLY A C 1
ATOM 2530 O O . GLY A 1 334 ? -24.579 -9.736 24.902 1.00 95.00 334 GLY A O 1
ATOM 2531 N N . MET A 1 335 ? -24.164 -10.855 23.003 1.00 97.00 335 MET A N 1
ATOM 2532 C CA . MET A 1 335 ? -24.331 -9.717 22.096 1.00 97.00 335 MET A CA 1
ATOM 2533 C C . MET A 1 335 ? -25.508 -9.928 21.139 1.00 97.00 335 MET A C 1
ATOM 2535 O O . MET A 1 335 ? -25.923 -11.053 20.863 1.00 97.00 335 MET A O 1
ATOM 2539 N N . ALA A 1 336 ? -26.018 -8.831 20.591 1.00 97.56 336 ALA A N 1
ATOM 2540 C CA . ALA A 1 336 ? -26.957 -8.815 19.477 1.00 97.56 336 ALA A CA 1
ATOM 2541 C C . ALA A 1 336 ? -26.372 -7.994 18.324 1.00 97.56 336 ALA A C 1
ATOM 2543 O O . ALA A 1 336 ? -25.745 -6.961 18.551 1.00 97.56 336 ALA A O 1
ATOM 2544 N N . VAL A 1 337 ? -26.574 -8.458 17.089 1.00 97.81 337 VAL A N 1
ATOM 2545 C CA . VAL A 1 337 ? -26.118 -7.784 15.866 1.00 97.81 337 VAL A CA 1
ATOM 2546 C C . VAL A 1 337 ? -27.315 -7.462 14.980 1.00 97.81 337 VAL A C 1
ATOM 2548 O O . VAL A 1 337 ? -28.239 -8.267 14.870 1.00 97.81 337 VAL A O 1
ATOM 2551 N N . ALA A 1 338 ? -27.303 -6.291 14.349 1.00 97.06 338 ALA A N 1
ATOM 2552 C CA . ALA A 1 338 ? -28.323 -5.877 13.398 1.00 97.06 338 ALA A CA 1
ATOM 2553 C C . ALA A 1 338 ? -27.693 -5.144 12.197 1.00 97.06 338 ALA A C 1
ATOM 2555 O O . ALA A 1 338 ? -26.877 -4.244 12.408 1.00 97.06 338 ALA A O 1
ATOM 2556 N N . PRO A 1 339 ? -28.090 -5.465 10.953 1.00 97.50 339 PRO A N 1
ATOM 2557 C CA . PRO A 1 339 ? -28.947 -6.594 10.568 1.00 97.50 339 PRO A CA 1
ATOM 2558 C C . PRO A 1 339 ? -28.223 -7.945 10.733 1.00 97.50 339 PRO A C 1
ATOM 2560 O O . PRO A 1 339 ? -27.008 -8.013 10.601 1.00 97.50 339 PRO A O 1
ATOM 2563 N N . THR A 1 340 ? -28.952 -9.032 11.006 1.00 97.25 340 THR A N 1
ATOM 2564 C CA . THR A 1 340 ? -28.369 -10.391 11.013 1.00 97.25 340 THR A CA 1
ATOM 2565 C C . THR A 1 340 ? -28.175 -10.941 9.606 1.00 97.25 340 THR A C 1
ATOM 2567 O O . THR A 1 340 ? -27.270 -11.737 9.383 1.00 97.25 340 THR A O 1
ATOM 2570 N N . GLU A 1 341 ? -29.017 -10.523 8.658 1.00 97.50 341 GLU A N 1
ATOM 2571 C CA . GLU A 1 341 ? -28.944 -10.923 7.257 1.00 97.50 341 GLU A CA 1
ATOM 2572 C C . GLU A 1 341 ? -29.229 -9.741 6.330 1.00 97.50 341 GLU A C 1
ATOM 2574 O O . GLU A 1 341 ? -30.147 -8.955 6.573 1.00 97.50 341 GLU A O 1
ATOM 2579 N N . THR A 1 342 ? -28.465 -9.647 5.244 1.00 98.12 342 THR A N 1
ATOM 2580 C CA . THR A 1 342 ? -28.625 -8.621 4.208 1.00 98.12 342 THR A CA 1
ATOM 2581 C C . THR A 1 342 ? -28.432 -9.254 2.836 1.00 98.12 342 THR A C 1
ATOM 2583 O O . THR A 1 342 ? -27.392 -9.855 2.570 1.00 98.12 342 THR A O 1
ATOM 2586 N N . ALA A 1 343 ? -29.409 -9.109 1.940 1.00 97.75 343 ALA A N 1
ATOM 2587 C CA . ALA A 1 343 ? -29.262 -9.539 0.551 1.00 97.75 343 ALA A CA 1
ATOM 2588 C C . ALA A 1 343 ? -28.240 -8.653 -0.181 1.00 97.75 343 ALA A C 1
ATOM 2590 O O . ALA A 1 343 ? -28.266 -7.428 -0.058 1.00 97.75 343 ALA A O 1
ATOM 2591 N N . VAL A 1 344 ? -27.360 -9.270 -0.966 1.00 97.69 344 VAL A N 1
ATOM 2592 C CA . VAL A 1 344 ? -26.274 -8.595 -1.684 1.00 97.69 344 VAL A CA 1
ATOM 2593 C C . VAL A 1 344 ? -26.373 -8.923 -3.166 1.00 97.69 344 VAL A C 1
ATOM 2595 O O . VAL A 1 344 ? -26.415 -10.091 -3.551 1.00 97.69 344 VAL A O 1
ATOM 2598 N N . LYS A 1 345 ? -26.381 -7.882 -4.000 1.00 97.12 345 LYS A N 1
ATOM 2599 C CA . LYS A 1 345 ? -26.292 -7.980 -5.459 1.00 97.12 345 LYS A CA 1
ATOM 2600 C C . LYS A 1 345 ? -25.226 -7.012 -5.941 1.00 97.12 345 LYS A C 1
ATOM 2602 O O . LYS A 1 345 ? -25.327 -5.822 -5.663 1.00 97.12 345 LYS A O 1
ATOM 2607 N N . LEU A 1 346 ? -24.212 -7.531 -6.621 1.00 96.56 346 LEU A N 1
ATOM 2608 C CA . LEU A 1 346 ? -23.087 -6.753 -7.131 1.00 96.56 346 LEU A CA 1
ATOM 2609 C C . LEU A 1 346 ? -22.827 -7.115 -8.590 1.00 96.56 346 LEU A C 1
ATOM 2611 O O . LEU A 1 346 ? -22.678 -8.290 -8.931 1.00 96.56 346 LEU A O 1
ATOM 2615 N N . GLY A 1 347 ? -22.730 -6.103 -9.445 1.00 95.12 347 GLY A N 1
ATOM 2616 C CA . GLY A 1 347 ? -22.193 -6.224 -10.792 1.00 95.12 347 GLY A CA 1
ATOM 2617 C C . GLY A 1 347 ? -20.687 -6.505 -10.803 1.00 95.12 347 GLY A C 1
ATOM 2618 O O . GLY A 1 347 ? -20.056 -6.742 -9.771 1.00 95.12 347 GLY A O 1
ATOM 2619 N N . VAL A 1 348 ? -20.107 -6.501 -12.001 1.00 91.06 348 VAL A N 1
ATOM 2620 C CA . VAL A 1 348 ? -18.655 -6.617 -12.202 1.00 91.06 348 VAL A CA 1
ATOM 2621 C C . VAL A 1 348 ? -17.972 -5.335 -11.726 1.00 91.06 348 VAL A C 1
ATOM 2623 O O . VAL A 1 348 ? -18.403 -4.244 -12.088 1.00 91.06 348 VAL A O 1
ATOM 2626 N N . ASP A 1 349 ? -16.905 -5.479 -10.940 1.00 87.75 349 ASP A N 1
ATOM 2627 C CA . ASP A 1 349 ? -16.121 -4.381 -10.355 1.00 87.75 349 ASP A CA 1
ATOM 2628 C C . ASP A 1 349 ? -16.919 -3.433 -9.432 1.00 87.75 349 ASP A C 1
ATOM 2630 O O . ASP A 1 349 ? -16.478 -2.313 -9.158 1.00 87.75 349 ASP A O 1
ATOM 2634 N N . GLU A 1 350 ? -18.061 -3.885 -8.905 1.00 92.25 350 GLU A N 1
ATOM 2635 C CA . GLU A 1 350 ? -18.880 -3.136 -7.948 1.00 92.25 350 GLU A CA 1
ATOM 2636 C C . GLU A 1 350 ? -18.563 -3.494 -6.492 1.00 92.25 350 GLU A C 1
ATOM 2638 O O . GLU A 1 350 ? -18.109 -4.594 -6.163 1.00 92.25 350 GLU A O 1
ATOM 2643 N N . SER A 1 351 ? -18.855 -2.562 -5.587 1.00 93.44 351 SER A N 1
ATOM 2644 C CA . SER A 1 351 ? -18.783 -2.791 -4.146 1.00 93.44 351 SER A CA 1
ATOM 2645 C C . SER A 1 351 ? -19.942 -2.127 -3.420 1.00 93.44 351 SER A C 1
ATOM 2647 O O . SER A 1 351 ? -20.422 -1.079 -3.850 1.00 93.44 351 SER A O 1
ATOM 2649 N N . VAL A 1 352 ? -20.328 -2.695 -2.282 1.00 96.00 352 VAL A N 1
ATOM 2650 C CA . VAL A 1 352 ? -21.331 -2.138 -1.372 1.00 96.00 352 VAL A CA 1
ATOM 2651 C C . VAL A 1 352 ? -20.782 -2.111 0.048 1.00 96.00 352 VAL A C 1
ATOM 2653 O O . VAL A 1 352 ? -20.004 -2.983 0.440 1.00 96.00 352 VAL A O 1
ATOM 2656 N N . THR A 1 353 ? -21.216 -1.120 0.817 1.00 97.12 353 THR A N 1
ATOM 2657 C CA . THR A 1 353 ? -20.971 -1.044 2.255 1.00 97.12 353 THR A CA 1
ATOM 2658 C C . THR A 1 353 ? -22.280 -1.290 2.990 1.00 97.12 353 THR A C 1
ATOM 2660 O O . THR A 1 353 ? -23.277 -0.620 2.723 1.00 97.12 353 THR A O 1
ATOM 2663 N N . VAL A 1 354 ? -22.279 -2.260 3.901 1.00 97.56 354 VAL A N 1
ATOM 2664 C CA . VAL A 1 354 ? -23.413 -2.599 4.761 1.00 97.56 354 VAL A CA 1
ATOM 2665 C C . VAL A 1 354 ? -23.110 -2.100 6.175 1.00 97.56 354 VAL A C 1
ATOM 2667 O O . VAL A 1 354 ? -22.181 -2.624 6.796 1.00 97.56 354 VAL A O 1
ATOM 2670 N N . PRO A 1 355 ? -23.864 -1.119 6.699 1.00 97.69 355 PRO A N 1
ATOM 2671 C CA . PRO A 1 355 ? -23.706 -0.680 8.076 1.00 97.69 355 PRO A CA 1
ATOM 2672 C C . PRO A 1 355 ? -24.229 -1.753 9.034 1.00 97.69 355 PRO A C 1
ATOM 2674 O O . PRO A 1 355 ? -25.279 -2.361 8.807 1.00 97.69 355 PRO A O 1
ATOM 2677 N N . VAL A 1 356 ? -23.499 -1.968 10.121 1.00 97.56 356 VAL A N 1
ATOM 2678 C CA . VAL A 1 356 ? -23.777 -2.973 11.145 1.00 97.56 356 VAL A CA 1
ATOM 2679 C C . VAL A 1 356 ? -23.734 -2.328 12.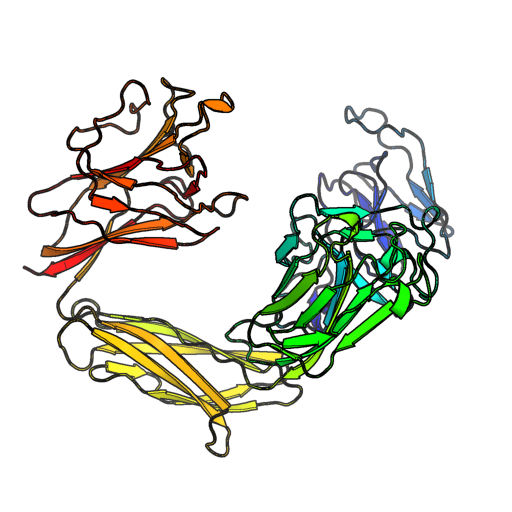515 1.00 97.56 356 VAL A C 1
ATOM 2681 O O . VAL A 1 356 ? -22.797 -1.606 12.855 1.00 97.56 356 VAL A O 1
ATOM 2684 N N . LYS A 1 357 ? -24.734 -2.647 13.331 1.00 97.81 357 LYS A N 1
ATOM 2685 C CA . LYS A 1 357 ? -24.791 -2.286 14.740 1.00 97.81 357 LYS A CA 1
ATOM 2686 C C . LYS A 1 357 ? -24.588 -3.531 15.592 1.00 97.81 357 LYS A C 1
ATOM 2688 O O . LYS A 1 357 ? -25.224 -4.557 15.348 1.00 97.81 357 LYS A O 1
ATOM 2693 N N . LEU A 1 358 ? -23.724 -3.433 16.595 1.00 97.94 358 LEU A N 1
ATOM 2694 C CA . LEU A 1 358 ? -23.537 -4.458 17.616 1.00 97.94 358 LEU A CA 1
ATOM 2695 C C . LEU A 1 358 ? -23.930 -3.873 18.972 1.00 97.94 358 LEU A C 1
ATOM 2697 O O . LEU A 1 358 ? -23.579 -2.732 19.273 1.00 97.94 358 LEU A O 1
ATOM 2701 N N . SER A 1 359 ? -24.660 -4.639 19.776 1.00 97.69 359 SER A N 1
ATOM 2702 C CA . SER A 1 359 ? -25.123 -4.205 21.092 1.00 97.69 359 SER A CA 1
ATOM 2703 C C . SER A 1 359 ? -24.989 -5.288 22.157 1.00 97.69 359 SER A C 1
ATOM 2705 O O . SER A 1 359 ? -25.173 -6.470 21.864 1.00 97.69 359 SER A O 1
ATOM 2707 N N . VAL A 1 360 ? -24.751 -4.884 23.403 1.00 97.25 360 VAL A N 1
ATOM 2708 C CA . VAL A 1 360 ? -24.719 -5.773 24.571 1.00 97.25 360 VAL A CA 1
ATOM 2709 C C . VAL A 1 360 ? -26.138 -6.246 24.894 1.00 97.25 360 VAL A C 1
ATOM 2711 O O . VAL A 1 360 ? -26.997 -5.455 25.275 1.00 97.25 360 VAL A O 1
ATOM 2714 N N . ALA A 1 361 ? -26.390 -7.546 24.736 1.00 96.00 361 ALA A N 1
ATOM 2715 C CA . ALA A 1 361 ? -27.678 -8.173 25.038 1.00 96.00 361 ALA A CA 1
ATOM 2716 C C . ALA A 1 361 ? -27.716 -8.763 26.456 1.00 96.00 361 ALA A C 1
ATOM 2718 O O . ALA A 1 361 ? -28.767 -8.790 27.096 1.00 96.00 361 ALA A O 1
ATOM 2719 N N . GLN A 1 362 ? -26.568 -9.221 26.958 1.00 95.12 362 GLN A N 1
ATOM 2720 C CA . GLN A 1 362 ? -26.411 -9.746 28.305 1.00 95.12 362 GLN A CA 1
ATOM 2721 C C . GLN A 1 362 ? -25.130 -9.196 28.922 1.00 95.12 362 GLN A C 1
ATOM 2723 O O . GLN A 1 362 ? -24.048 -9.349 28.360 1.00 95.12 362 GLN A O 1
ATOM 2728 N N . LYS A 1 363 ? -25.270 -8.588 30.101 1.00 94.31 363 LYS A N 1
ATOM 2729 C CA . LYS A 1 363 ? -24.136 -8.084 30.877 1.00 94.31 363 LYS A CA 1
ATOM 2730 C C . LYS A 1 363 ? -23.287 -9.233 31.413 1.00 94.31 363 LYS A C 1
ATOM 2732 O O . LYS A 1 363 ? -23.829 -10.275 31.794 1.00 94.31 363 LYS A O 1
ATOM 2737 N N . GLY A 1 364 ? -21.980 -9.027 31.483 1.00 91.31 364 GLY A N 1
ATOM 2738 C CA . GLY A 1 364 ? -21.031 -10.016 31.976 1.00 91.31 364 GLY A CA 1
ATOM 2739 C C . GLY A 1 364 ? -19.648 -9.432 32.239 1.00 91.31 364 GLY A C 1
ATOM 2740 O O . GLY A 1 364 ? -19.451 -8.219 32.247 1.00 91.31 364 GLY A O 1
ATOM 2741 N N . GLU A 1 365 ? -18.689 -10.325 32.455 1.00 92.81 365 GLU A N 1
ATOM 2742 C CA . GLU A 1 365 ? -17.290 -9.957 32.663 1.00 92.81 365 GLU A CA 1
ATOM 2743 C C . GLU A 1 365 ? -16.618 -9.493 31.358 1.00 92.81 365 GLU A C 1
ATOM 2745 O O . GLU A 1 365 ? -17.051 -9.894 30.270 1.00 92.81 365 GLU A O 1
ATOM 2750 N N . PRO A 1 366 ? -15.542 -8.686 31.445 1.00 93.31 366 PRO A N 1
ATOM 2751 C CA . PRO A 1 366 ? -14.762 -8.291 30.280 1.00 93.31 366 PRO A CA 1
ATOM 2752 C C . PRO A 1 366 ? -14.284 -9.504 29.470 1.00 93.31 366 PRO A C 1
ATOM 2754 O O . PRO A 1 366 ? -13.790 -10.484 30.032 1.00 93.31 366 PRO A O 1
ATOM 2757 N N . ALA A 1 367 ? -14.404 -9.438 28.144 1.00 94.75 367 ALA A N 1
ATOM 2758 C CA . ALA A 1 367 ? -14.078 -10.547 27.256 1.00 94.75 367 ALA A CA 1
ATOM 2759 C C . ALA A 1 367 ? -13.623 -10.079 25.867 1.00 94.75 367 ALA A C 1
ATOM 2761 O O . ALA A 1 367 ? -14.128 -9.097 25.323 1.00 94.75 367 ALA A O 1
ATOM 2762 N N . GLU A 1 368 ? -12.716 -10.845 25.262 1.00 96.00 368 GLU A N 1
ATOM 2763 C CA . GLU A 1 368 ? -12.369 -10.735 23.843 1.00 96.00 368 GLU A CA 1
ATOM 2764 C C . GLU A 1 368 ? -13.214 -11.740 23.049 1.00 96.00 368 GLU A C 1
ATOM 2766 O O . GLU A 1 368 ? -13.090 -12.958 23.201 1.00 96.00 368 GLU A O 1
ATOM 2771 N N . LEU A 1 369 ? -14.107 -11.222 22.215 1.00 96.50 369 LEU A N 1
ATOM 2772 C CA . LEU A 1 369 ? -15.096 -11.968 21.447 1.00 96.50 369 LEU A CA 1
ATOM 2773 C C . LEU A 1 369 ? -14.848 -11.793 19.941 1.00 96.50 369 LEU A C 1
ATOM 2775 O O . LEU A 1 369 ? -14.007 -11.005 19.502 1.00 96.50 369 LEU A O 1
ATOM 2779 N N . LYS A 1 370 ? -15.586 -12.546 19.121 1.00 97.62 370 LYS A N 1
ATOM 2780 C CA . LYS A 1 370 ? -15.489 -12.482 17.658 1.00 97.62 370 LYS A CA 1
ATOM 2781 C C . LYS A 1 370 ? -16.872 -12.422 17.026 1.00 97.62 370 LYS A C 1
ATOM 2783 O O . LYS A 1 370 ? -17.695 -13.298 17.276 1.00 97.62 370 LYS A O 1
ATOM 2788 N N . LEU A 1 371 ? -17.103 -11.415 16.191 1.00 97.69 371 LEU A N 1
ATOM 2789 C CA . LEU A 1 371 ? -18.252 -11.357 15.294 1.00 97.69 371 LEU A CA 1
ATOM 2790 C C . LEU A 1 371 ? -17.965 -12.237 14.076 1.00 97.69 371 LEU A C 1
ATOM 2792 O O . LEU A 1 371 ? -16.987 -11.995 13.369 1.00 97.69 371 LEU A O 1
ATOM 2796 N N . ASP A 1 372 ? -18.803 -13.239 13.827 1.00 98.06 372 ASP A N 1
ATOM 2797 C CA . ASP A 1 372 ? -18.694 -14.076 12.631 1.00 98.06 372 ASP A CA 1
ATOM 2798 C C . ASP A 1 372 ? -19.422 -13.407 11.462 1.00 98.06 372 ASP A C 1
ATOM 2800 O O . ASP A 1 372 ? -20.605 -13.072 11.566 1.00 98.06 372 ASP A O 1
ATOM 2804 N N . VAL A 1 373 ? -18.705 -13.210 10.357 1.00 98.00 373 VAL A N 1
ATOM 2805 C CA . VAL A 1 373 ? -19.188 -12.534 9.153 1.00 98.00 373 VAL A CA 1
ATOM 2806 C C . VAL A 1 373 ? -19.077 -13.504 7.985 1.00 98.00 373 VAL A C 1
ATOM 2808 O O . VAL A 1 373 ? -17.975 -13.823 7.539 1.00 98.00 373 VAL A O 1
ATOM 2811 N N . LYS A 1 374 ? -20.214 -13.972 7.469 1.00 97.94 374 LYS A N 1
ATOM 2812 C CA . LYS A 1 374 ? -20.282 -14.903 6.339 1.00 97.94 374 LYS A CA 1
ATOM 2813 C C . LYS A 1 374 ? -20.953 -14.252 5.149 1.00 97.94 374 LYS A C 1
ATOM 2815 O O . LYS A 1 374 ? -22.015 -13.658 5.273 1.00 97.94 374 LYS A O 1
ATOM 2820 N N . LEU A 1 375 ? -20.369 -14.434 3.978 1.00 97.69 375 LEU A N 1
ATOM 2821 C CA . LEU A 1 375 ? -21.018 -14.158 2.711 1.00 97.69 375 LEU A CA 1
ATOM 2822 C C . LEU A 1 375 ? -21.406 -15.492 2.082 1.00 97.69 375 LEU A C 1
ATOM 2824 O O . LEU A 1 375 ? -20.544 -16.331 1.825 1.00 97.69 375 LEU A O 1
ATOM 2828 N N . LEU A 1 376 ? -22.698 -15.696 1.858 1.00 97.88 376 LEU A N 1
ATOM 2829 C CA . LEU A 1 376 ? -23.258 -16.910 1.274 1.00 97.88 376 LEU A CA 1
ATOM 2830 C C . LEU A 1 376 ? -23.646 -16.665 -0.182 1.00 97.88 376 LEU A C 1
ATOM 2832 O O . LEU A 1 376 ? -24.118 -15.582 -0.530 1.00 97.88 376 LEU A O 1
ATOM 2836 N N . ARG A 1 377 ? -23.487 -17.683 -1.027 1.00 96.19 377 ARG A N 1
ATOM 2837 C CA . ARG A 1 377 ? -24.040 -17.710 -2.387 1.00 96.19 377 ARG A CA 1
ATOM 2838 C C . ARG A 1 377 ? -25.544 -17.975 -2.348 1.00 96.19 377 ARG A C 1
ATOM 2840 O O . ARG A 1 377 ? -26.082 -18.429 -1.340 1.00 96.19 377 ARG A O 1
ATOM 2847 N N . ALA A 1 378 ? -26.215 -17.760 -3.478 1.00 93.25 378 ALA A N 1
ATOM 2848 C CA . ALA A 1 378 ? -27.636 -18.074 -3.640 1.00 93.25 378 ALA A CA 1
ATOM 2849 C C . ALA A 1 378 ? -27.996 -19.550 -3.350 1.00 93.25 378 ALA A C 1
ATOM 2851 O O . ALA A 1 378 ? -29.127 -19.832 -2.967 1.00 93.25 378 ALA A O 1
ATOM 2852 N N . ASP A 1 379 ? -27.050 -20.484 -3.502 1.00 93.81 379 ASP A N 1
ATOM 2853 C CA . ASP A 1 379 ? -27.226 -21.912 -3.189 1.00 93.81 379 ASP A CA 1
ATOM 2854 C C . ASP A 1 379 ? -26.968 -22.269 -1.709 1.00 93.81 379 ASP A C 1
ATOM 2856 O O . ASP A 1 379 ? -27.044 -23.437 -1.330 1.00 93.81 379 ASP A O 1
ATOM 2860 N N . GLY A 1 380 ? -26.658 -21.276 -0.869 1.00 92.25 380 GLY A N 1
ATOM 2861 C CA . GLY A 1 380 ? -26.366 -21.443 0.554 1.00 92.25 380 GLY A CA 1
ATOM 2862 C C . GLY A 1 380 ? -24.922 -21.839 0.876 1.00 92.25 380 GLY A C 1
ATOM 2863 O O . GLY A 1 380 ? -24.568 -21.920 2.052 1.00 92.25 380 GLY A O 1
ATOM 2864 N N . THR A 1 381 ? -24.059 -22.061 -0.121 1.00 96.44 381 THR A N 1
ATOM 2865 C CA . THR A 1 381 ? -22.634 -22.326 0.125 1.00 96.44 381 THR A CA 1
ATOM 2866 C C . THR A 1 381 ? -21.894 -21.059 0.558 1.00 96.44 381 THR A C 1
ATOM 2868 O O . THR A 1 381 ? -22.222 -19.948 0.138 1.00 96.44 381 THR A O 1
ATOM 2871 N N . VAL A 1 382 ? -20.858 -21.211 1.387 1.00 96.69 382 VAL A N 1
ATOM 2872 C CA . VAL A 1 382 ? -20.033 -20.078 1.834 1.00 96.69 382 VAL A CA 1
ATOM 2873 C C . VAL A 1 382 ? -19.163 -19.583 0.672 1.00 96.69 382 VAL A C 1
ATOM 2875 O O . VAL A 1 382 ? -18.375 -20.337 0.095 1.00 96.69 382 VAL A O 1
ATOM 2878 N N . GLU A 1 383 ? -19.320 -18.310 0.315 1.00 95.06 383 GLU A N 1
ATOM 2879 C CA . GLU A 1 383 ? -18.476 -17.590 -0.644 1.00 95.06 383 GLU A CA 1
ATOM 2880 C C . GLU A 1 383 ? -17.211 -17.060 0.029 1.00 95.06 383 GLU A C 1
ATOM 2882 O O . GLU A 1 383 ? -16.116 -17.256 -0.491 1.00 95.06 383 GLU A O 1
ATOM 2887 N N . ASN A 1 384 ? -17.359 -16.418 1.188 1.00 94.62 384 ASN A N 1
ATOM 2888 C CA . ASN A 1 384 ? -16.252 -15.917 1.997 1.00 94.62 384 ASN A CA 1
ATOM 2889 C C . ASN A 1 384 ? -16.675 -15.845 3.475 1.00 94.62 384 ASN A C 1
ATOM 2891 O O . ASN A 1 384 ? -17.860 -15.700 3.775 1.00 94.62 384 ASN A O 1
ATOM 2895 N N . GLN A 1 385 ? -15.720 -15.946 4.396 1.00 95.50 385 GLN A N 1
ATOM 2896 C CA . GLN A 1 385 ? -15.953 -15.824 5.831 1.00 95.50 385 GLN A CA 1
ATOM 2897 C C . GLN A 1 385 ? -14.793 -15.087 6.500 1.00 95.50 385 GLN A C 1
ATOM 2899 O O . GLN A 1 385 ? -13.618 -15.371 6.256 1.00 95.50 385 GLN A O 1
ATOM 2904 N N . ARG A 1 386 ? -15.136 -14.154 7.384 1.00 94.94 386 ARG A N 1
ATOM 2905 C CA . ARG A 1 386 ? -14.203 -13.380 8.201 1.00 94.94 386 ARG A CA 1
ATOM 2906 C C . ARG A 1 386 ? -14.693 -13.333 9.643 1.00 94.94 386 ARG A C 1
ATOM 2908 O O . ARG A 1 386 ? -15.865 -13.567 9.926 1.00 94.94 386 ARG A O 1
ATOM 2915 N N . THR A 1 387 ? -13.788 -12.982 10.548 1.00 96.31 387 THR A N 1
ATOM 2916 C CA . THR A 1 387 ? -14.129 -12.706 11.944 1.00 96.31 387 THR A CA 1
ATOM 2917 C C . THR A 1 387 ? -13.666 -11.311 12.325 1.00 96.31 387 THR A C 1
ATOM 2919 O O . THR A 1 387 ? -12.478 -11.016 12.195 1.00 96.31 387 THR A O 1
ATOM 2922 N N . GLY A 1 388 ? -14.586 -10.481 12.808 1.00 95.50 388 GLY A N 1
ATOM 2923 C CA . GLY A 1 388 ? -14.292 -9.155 13.347 1.00 95.50 388 GLY A CA 1
ATOM 2924 C C . GLY A 1 388 ? -14.020 -9.227 14.852 1.00 95.50 388 GLY A C 1
ATOM 2925 O O . GLY A 1 388 ? -14.772 -9.909 15.555 1.00 95.50 388 GLY A O 1
ATOM 2926 N N . PRO A 1 389 ? -12.966 -8.582 15.381 1.00 97.25 389 PRO A N 1
ATOM 2927 C CA . PRO A 1 389 ? -12.701 -8.588 16.816 1.00 97.25 389 PRO A CA 1
ATOM 2928 C C . PRO A 1 389 ? -13.734 -7.736 17.566 1.00 97.25 389 PRO A C 1
ATOM 2930 O O . PRO A 1 389 ? -14.071 -6.630 17.143 1.00 97.25 389 PRO A O 1
ATOM 2933 N N . VAL A 1 390 ? -14.235 -8.242 18.690 1.00 97.25 390 VAL A N 1
ATOM 2934 C CA . VAL A 1 390 ? -15.180 -7.537 19.563 1.00 97.25 390 VAL A CA 1
ATOM 2935 C C . VAL A 1 390 ? -14.609 -7.523 20.971 1.00 97.25 390 VAL A C 1
ATOM 2937 O O . VAL A 1 390 ? -14.585 -8.553 21.638 1.00 97.25 390 VAL A O 1
ATOM 2940 N N . ARG A 1 391 ? -14.188 -6.354 21.439 1.00 95.38 391 ARG A N 1
ATOM 2941 C CA . ARG A 1 391 ? -13.692 -6.173 22.800 1.00 95.38 391 ARG A CA 1
ATOM 2942 C C . ARG A 1 391 ? -14.833 -5.713 23.698 1.00 95.38 391 ARG A C 1
ATOM 2944 O O . ARG A 1 391 ? -15.382 -4.631 23.495 1.00 95.38 391 ARG A O 1
ATOM 2951 N N . TYR A 1 392 ? -15.210 -6.540 24.666 1.00 96.25 392 TYR A N 1
ATOM 2952 C CA . TYR A 1 392 ? 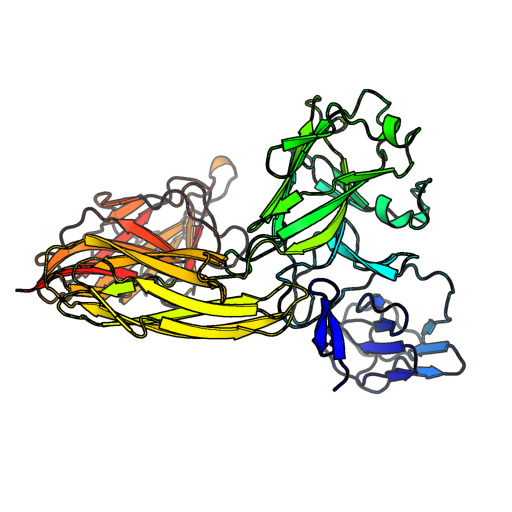-16.237 -6.224 25.652 1.00 96.25 392 TYR A CA 1
ATOM 2953 C C . TYR A 1 392 ? -15.591 -5.870 26.990 1.00 96.25 392 TYR A C 1
ATOM 2955 O O . TYR A 1 392 ? -14.840 -6.661 27.553 1.00 96.25 392 TYR A O 1
ATOM 2963 N N . LEU A 1 393 ? -15.885 -4.678 27.500 1.00 94.69 393 LEU A N 1
ATOM 2964 C CA . LEU A 1 393 ? -15.321 -4.137 28.735 1.00 94.69 393 LEU A CA 1
ATOM 2965 C C . LEU A 1 393 ? -16.108 -4.533 29.992 1.00 94.69 393 LEU A C 1
ATOM 2967 O O . LEU A 1 393 ? -15.690 -4.192 31.098 1.00 94.69 393 LEU A O 1
ATOM 2971 N N . GLY A 1 394 ? -17.231 -5.247 29.860 1.00 93.88 394 GLY A N 1
ATOM 2972 C CA . GLY A 1 394 ? -18.079 -5.566 31.008 1.00 93.88 394 GLY A CA 1
ATOM 2973 C C . GLY A 1 394 ? -18.580 -4.293 31.704 1.00 93.88 394 GLY A C 1
ATOM 2974 O O . GLY A 1 394 ? -18.933 -3.327 31.020 1.00 93.88 394 GLY A O 1
ATOM 2975 N N . PRO A 1 395 ? -18.557 -4.234 33.047 1.00 93.50 395 PRO A N 1
ATOM 2976 C CA . PRO A 1 395 ? -18.954 -3.043 33.796 1.00 93.50 395 PRO A CA 1
ATOM 2977 C C . PRO A 1 395 ? -17.924 -1.902 33.733 1.00 93.50 395 PRO A C 1
ATOM 2979 O O . PRO A 1 395 ? -18.180 -0.826 34.274 1.00 93.50 395 PRO A O 1
ATOM 2982 N N . ARG A 1 396 ? -16.749 -2.116 33.123 1.00 93.44 396 ARG A N 1
ATOM 2983 C CA . ARG A 1 396 ? -15.686 -1.107 33.078 1.00 93.44 396 ARG A CA 1
ATOM 2984 C C . ARG A 1 396 ? -16.050 0.021 32.118 1.00 93.44 396 ARG A C 1
ATOM 2986 O O . ARG A 1 396 ? -16.593 -0.207 31.038 1.00 93.44 396 ARG A O 1
ATOM 2993 N N . GLY A 1 397 ? -15.693 1.239 32.506 1.00 91.19 397 GLY A N 1
ATOM 2994 C CA . GLY A 1 397 ? -15.682 2.391 31.616 1.00 91.19 397 GLY A CA 1
ATOM 2995 C C . GLY A 1 397 ? -14.336 2.555 30.930 1.00 91.19 397 GLY A C 1
ATOM 2996 O O . GLY A 1 397 ? -13.321 2.022 31.381 1.00 91.19 397 GLY A O 1
ATOM 2997 N N . ARG A 1 398 ? -14.322 3.330 29.847 1.00 92.44 398 ARG A N 1
ATOM 2998 C CA . ARG A 1 398 ? -13.099 3.743 29.160 1.00 92.44 398 ARG A CA 1
ATOM 2999 C C . ARG A 1 398 ? -13.086 5.252 28.993 1.00 92.44 398 ARG A C 1
ATOM 3001 O O . ARG A 1 398 ? -14.100 5.850 28.652 1.00 92.44 398 ARG A O 1
ATOM 3008 N N . VAL A 1 399 ? -11.928 5.859 29.208 1.00 92.31 399 VAL A N 1
ATOM 3009 C CA . VAL A 1 399 ? -11.675 7.273 28.934 1.00 92.31 399 VAL A CA 1
ATOM 3010 C C . VAL A 1 399 ? -10.375 7.415 28.148 1.00 92.31 399 VAL A C 1
ATOM 3012 O O . VAL A 1 399 ? -9.427 6.653 28.346 1.00 92.31 399 VAL A O 1
ATOM 3015 N N . LEU A 1 400 ? -10.368 8.364 27.216 1.00 93.81 400 LEU A N 1
ATOM 3016 C CA . LEU A 1 400 ? -9.192 8.779 26.460 1.00 93.81 400 LEU A CA 1
ATOM 3017 C C . LEU A 1 400 ? -8.805 10.169 26.952 1.00 93.81 400 LEU A C 1
ATOM 3019 O O . LEU A 1 400 ? -9.605 11.097 26.842 1.00 93.81 400 LEU A O 1
ATOM 3023 N N . LEU A 1 401 ? -7.603 10.305 27.502 1.00 95.06 401 LEU A N 1
ATOM 3024 C CA . LEU A 1 401 ? -7.057 11.596 27.908 1.00 95.06 401 LEU A CA 1
ATOM 3025 C C . LEU A 1 401 ? -5.983 12.012 26.908 1.00 95.06 401 LEU A C 1
ATOM 3027 O O . LEU A 1 401 ? -5.043 11.262 26.663 1.00 95.06 401 LEU A O 1
ATOM 3031 N N . THR A 1 402 ? -6.099 13.205 26.342 1.00 95.31 402 THR A N 1
ATOM 3032 C CA . THR A 1 402 ? -5.027 13.817 25.546 1.00 95.31 402 THR A CA 1
ATOM 3033 C C . THR A 1 402 ? -4.043 14.534 26.469 1.00 95.31 402 THR A C 1
ATOM 3035 O O . THR A 1 402 ? -4.461 15.003 27.536 1.00 95.31 402 THR A O 1
ATOM 3038 N N . PRO A 1 403 ? -2.756 14.659 26.098 1.00 96.00 403 PRO A N 1
ATOM 3039 C CA . PRO A 1 403 ? -1.807 15.402 26.904 1.00 96.00 403 PRO A CA 1
ATOM 3040 C C . PRO A 1 403 ? -2.264 16.854 27.023 1.00 96.00 403 PRO A C 1
ATOM 3042 O O . PRO A 1 403 ? -2.708 17.475 26.054 1.00 96.00 403 PRO A O 1
ATOM 3045 N N . THR A 1 404 ? -2.171 17.393 28.231 1.00 95.94 404 THR A N 1
ATOM 3046 C CA . THR A 1 404 ? -2.372 18.819 28.469 1.00 95.94 404 THR A CA 1
ATOM 3047 C C . THR A 1 404 ? -1.127 19.618 28.164 1.00 95.94 404 THR A C 1
ATOM 3049 O O . THR A 1 404 ? -1.268 20.803 27.907 1.00 95.94 404 THR A O 1
ATOM 3052 N N . GLU A 1 405 ? 0.046 18.988 28.171 1.00 96.75 405 GLU A N 1
ATOM 3053 C CA . GLU A 1 405 ? 1.341 19.557 27.793 1.00 96.75 405 GLU A CA 1
ATOM 3054 C C . GLU A 1 405 ? 2.219 18.451 27.185 1.00 96.75 405 GLU A C 1
ATOM 3056 O O . GLU A 1 405 ? 2.229 17.323 27.692 1.00 96.75 405 GLU A O 1
ATOM 3061 N N . ASP A 1 406 ? 2.961 18.763 26.127 1.00 97.00 406 ASP A N 1
ATOM 3062 C CA . ASP A 1 406 ? 4.002 17.923 25.557 1.00 97.00 406 ASP A CA 1
ATOM 3063 C C . ASP A 1 406 ? 5.170 18.719 24.956 1.00 97.00 406 ASP A C 1
ATOM 3065 O O . ASP A 1 406 ? 5.063 19.848 24.497 1.00 97.00 406 ASP A O 1
ATOM 3069 N N . ALA A 1 407 ? 6.357 18.128 24.998 1.00 96.88 407 ALA A N 1
ATOM 3070 C CA . ALA A 1 407 ? 7.548 18.696 24.380 1.00 96.88 407 ALA A CA 1
ATOM 3071 C C . ALA A 1 407 ? 8.573 17.593 24.166 1.00 96.88 407 ALA A C 1
ATOM 3073 O O . ALA A 1 407 ? 8.601 16.627 24.923 1.00 96.88 407 ALA A O 1
ATOM 3074 N N . HIS A 1 408 ? 9.471 17.751 23.198 1.00 96.06 408 HIS A N 1
ATOM 3075 C CA . HIS A 1 408 ? 10.733 17.019 23.236 1.00 96.06 408 HIS A CA 1
ATOM 3076 C C . HIS A 1 408 ? 11.861 17.946 23.696 1.00 96.06 408 HIS A C 1
ATOM 3078 O O . HIS A 1 408 ? 11.818 19.157 23.483 1.00 96.06 408 HIS A O 1
ATOM 3084 N N . ILE A 1 409 ? 12.882 17.384 24.330 1.00 95.88 409 ILE A N 1
ATOM 3085 C CA . ILE A 1 409 ? 14.098 18.101 24.732 1.00 95.88 409 ILE A CA 1
ATOM 3086 C C . ILE A 1 409 ? 15.306 17.471 24.047 1.00 95.88 409 ILE A C 1
ATOM 3088 O O . ILE A 1 409 ? 15.344 16.257 23.884 1.00 95.88 409 ILE A O 1
ATOM 3092 N N . CYS A 1 410 ? 16.278 18.290 23.641 1.00 94.69 410 CYS A N 1
ATOM 3093 C CA . CYS A 1 410 ? 17.399 17.866 22.799 1.00 94.69 410 CYS A CA 1
ATOM 3094 C C . CYS A 1 410 ? 18.753 18.188 23.439 1.00 94.69 410 CYS A C 1
ATOM 3096 O O . CYS A 1 410 ? 19.021 19.350 23.751 1.00 94.69 410 CYS A O 1
ATOM 3098 N N . GLY A 1 411 ? 19.625 17.184 23.566 1.00 92.00 411 GLY A N 1
ATOM 3099 C CA . GLY A 1 411 ? 20.992 17.349 24.069 1.00 92.00 411 GLY A CA 1
ATOM 3100 C C . GLY A 1 411 ? 21.847 18.310 23.235 1.00 92.00 411 GLY A C 1
ATOM 3101 O O . GLY A 1 411 ? 22.522 19.164 23.802 1.00 92.00 411 GLY A O 1
ATOM 3102 N N . GLY A 1 412 ? 21.757 18.239 21.904 1.00 90.81 412 GLY A N 1
ATOM 3103 C CA . GLY A 1 412 ? 22.479 19.119 20.974 1.00 90.81 412 GLY A CA 1
ATOM 3104 C C . GLY A 1 412 ? 21.923 20.547 20.875 1.00 90.81 412 GLY A C 1
ATOM 3105 O O . GLY A 1 412 ? 22.473 21.391 20.170 1.00 90.81 412 GLY A O 1
ATOM 3106 N N . SER A 1 413 ? 20.813 20.859 21.548 1.00 92.88 413 SER A N 1
ATOM 3107 C CA . SER A 1 413 ? 20.259 22.221 21.642 1.00 92.88 413 SER A CA 1
ATOM 3108 C C . SER A 1 413 ? 19.698 22.467 23.044 1.00 92.88 413 SER A C 1
ATOM 3110 O O . SER A 1 413 ? 18.488 22.636 23.220 1.00 92.88 413 SER A O 1
ATOM 3112 N N . PRO A 1 414 ? 20.566 22.488 24.070 1.00 93.75 414 PRO A N 1
ATOM 3113 C CA . PRO A 1 414 ? 20.144 22.175 25.427 1.00 93.75 414 PRO A CA 1
ATOM 3114 C C . PRO A 1 414 ? 19.323 23.269 26.123 1.00 93.75 414 PRO A C 1
ATOM 3116 O O . PRO A 1 414 ? 18.569 22.980 27.052 1.00 93.75 414 PRO A O 1
ATOM 3119 N N . ALA A 1 415 ? 19.399 24.506 25.625 1.00 95.25 415 ALA A N 1
ATOM 3120 C CA . ALA A 1 415 ? 18.611 25.646 26.092 1.00 95.25 415 ALA A CA 1
ATOM 3121 C C . ALA A 1 415 ? 17.342 25.908 25.256 1.00 95.25 415 ALA A C 1
ATOM 3123 O O . ALA A 1 415 ? 16.597 26.841 25.555 1.00 95.25 415 ALA A O 1
ATOM 3124 N N . GLN A 1 416 ? 17.101 25.139 24.188 1.00 95.12 416 GLN A N 1
ATOM 3125 C CA . GLN A 1 416 ? 15.954 25.340 23.305 1.00 95.12 416 GLN A CA 1
ATOM 3126 C C . GLN A 1 416 ? 14.716 24.598 23.824 1.00 95.12 416 GLN A C 1
ATOM 3128 O O . GLN A 1 416 ? 14.804 23.486 24.341 1.00 95.12 416 GLN A O 1
ATOM 3133 N N . ASN A 1 417 ? 13.555 25.231 23.656 1.00 95.69 417 ASN A N 1
ATOM 3134 C CA . ASN A 1 417 ? 12.249 24.643 23.916 1.00 95.69 417 ASN A CA 1
ATOM 3135 C C . ASN A 1 417 ? 11.586 24.214 22.599 1.00 95.69 417 ASN A C 1
ATOM 3137 O O . ASN A 1 417 ? 11.647 24.948 21.609 1.00 95.69 417 ASN A O 1
ATOM 3141 N N . PHE A 1 418 ? 10.932 23.051 22.606 1.00 96.00 418 PHE A N 1
ATOM 3142 C CA . PHE A 1 418 ? 10.263 22.483 21.432 1.00 96.00 418 PHE A CA 1
ATOM 3143 C C . PHE A 1 418 ? 8.778 22.155 21.673 1.00 96.00 418 PHE A C 1
ATOM 3145 O O . PHE A 1 418 ? 8.192 21.405 20.900 1.00 96.00 418 PHE A O 1
ATOM 3152 N N . GLY A 1 419 ? 8.145 22.731 22.702 1.00 94.06 419 GLY A N 1
ATOM 3153 C CA . GLY A 1 419 ? 6.757 22.420 23.091 1.00 94.06 419 GLY A CA 1
ATOM 3154 C C . GLY A 1 419 ? 5.659 22.936 22.149 1.00 94.06 419 GLY A C 1
ATOM 3155 O O . GLY A 1 419 ? 4.485 22.826 22.458 1.00 94.06 419 GLY A O 1
ATOM 3156 N N . LEU A 1 420 ? 6.017 23.554 21.018 1.00 94.94 420 LEU A N 1
ATOM 3157 C CA . LEU A 1 420 ? 5.070 23.990 19.976 1.00 94.94 420 LEU A CA 1
ATOM 3158 C C . LEU A 1 420 ? 5.299 23.271 18.637 1.00 94.94 420 LEU A C 1
ATOM 3160 O O . LEU A 1 420 ? 4.722 23.644 17.613 1.00 94.94 420 LEU A O 1
ATOM 3164 N N . VAL A 1 421 ? 6.211 22.297 18.605 1.00 95.75 421 VAL A N 1
ATOM 3165 C CA . VAL A 1 421 ? 6.532 21.546 17.392 1.00 95.75 421 VAL A CA 1
ATOM 3166 C C . VAL A 1 421 ? 5.516 20.422 17.240 1.00 95.75 421 VAL A C 1
ATOM 3168 O O . VAL A 1 421 ? 5.394 19.601 18.132 1.00 95.75 421 VAL A O 1
ATOM 3171 N N . ALA A 1 422 ? 4.878 20.317 16.068 1.00 94.38 422 ALA A N 1
ATOM 3172 C CA . ALA A 1 422 ? 3.869 19.295 15.736 1.00 94.38 422 ALA A CA 1
ATOM 3173 C C . ALA A 1 422 ? 4.378 17.831 15.725 1.00 94.38 422 ALA A C 1
ATOM 3175 O O . ALA A 1 422 ? 3.665 16.906 15.316 1.00 94.38 422 ALA A O 1
ATOM 3176 N N . THR A 1 423 ? 5.638 17.618 16.103 1.00 94.44 423 THR A N 1
ATOM 3177 C CA . THR A 1 423 ? 6.336 16.336 16.091 1.00 94.44 423 THR A CA 1
ATOM 3178 C C . THR A 1 423 ? 7.138 16.182 17.376 1.00 94.44 423 THR A C 1
ATOM 3180 O O . THR A 1 423 ? 7.948 17.040 17.733 1.00 94.44 423 THR A O 1
ATOM 3183 N N . LEU A 1 424 ? 6.926 15.057 18.048 1.00 95.56 424 LEU A N 1
ATOM 3184 C CA . LEU A 1 424 ? 7.653 14.639 19.233 1.00 95.56 424 LEU A CA 1
ATOM 3185 C C . LEU A 1 424 ? 8.753 13.657 18.811 1.00 95.56 424 LEU A C 1
ATOM 3187 O O . LEU A 1 424 ? 8.457 12.583 18.284 1.00 95.56 424 LEU A O 1
ATOM 3191 N N . LEU A 1 425 ? 10.012 14.044 19.013 1.00 94.88 425 LEU A N 1
ATOM 3192 C CA . LEU A 1 425 ? 11.179 13.243 18.645 1.00 94.88 425 LEU A CA 1
ATOM 3193 C C . LEU A 1 425 ? 11.699 12.454 19.846 1.00 94.88 425 LEU A C 1
ATOM 3195 O O . LEU A 1 425 ? 11.751 12.977 20.960 1.00 94.88 425 LEU A O 1
ATOM 3199 N N . VAL A 1 426 ? 12.108 11.212 19.594 1.00 94.56 426 VAL A N 1
ATOM 3200 C CA . VAL A 1 426 ? 12.776 10.338 20.564 1.00 94.56 426 VAL A CA 1
ATOM 3201 C C . VAL A 1 426 ? 13.927 9.642 19.850 1.00 94.56 426 VAL A C 1
ATOM 3203 O O . VAL A 1 426 ? 13.680 8.849 18.948 1.00 94.56 426 VAL A O 1
ATOM 3206 N N . ASP A 1 427 ? 15.169 9.936 20.228 1.00 92.88 427 ASP A N 1
ATOM 3207 C CA . ASP A 1 427 ? 16.378 9.380 19.601 1.00 92.88 427 ASP A CA 1
ATOM 3208 C C . ASP A 1 427 ? 17.544 9.452 20.589 1.00 92.88 427 ASP A C 1
ATOM 3210 O O . ASP A 1 427 ? 17.705 10.450 21.287 1.00 92.88 427 ASP A O 1
ATOM 3214 N N . GLY A 1 428 ? 18.344 8.395 20.689 1.00 89.44 428 GLY A N 1
ATOM 3215 C CA . GLY A 1 428 ? 19.501 8.349 21.577 1.00 89.44 428 GLY A CA 1
ATOM 3216 C C . GLY A 1 428 ? 20.728 9.067 21.026 1.00 89.44 428 GLY A C 1
ATOM 3217 O O . GLY A 1 428 ? 21.672 9.273 21.784 1.00 89.44 428 GLY A O 1
ATOM 3218 N N . GLY A 1 429 ? 20.742 9.439 19.744 1.00 85.19 429 GLY A N 1
ATOM 3219 C CA . GLY A 1 429 ? 21.896 10.036 19.076 1.00 85.19 429 GLY A CA 1
ATOM 3220 C C . GLY A 1 429 ? 23.130 9.123 19.068 1.00 85.19 429 GLY A C 1
ATOM 3221 O O . GLY A 1 429 ? 23.252 8.161 19.829 1.00 85.19 429 GLY A O 1
ATOM 3222 N N . ASN A 1 430 ? 24.097 9.395 18.196 1.00 83.00 430 ASN A N 1
ATOM 3223 C CA . ASN A 1 430 ? 25.327 8.603 18.128 1.00 83.00 430 ASN A CA 1
ATOM 3224 C C . ASN A 1 430 ? 26.580 9.428 18.439 1.00 83.00 430 ASN A C 1
ATOM 3226 O O . ASN A 1 430 ? 27.245 9.953 17.544 1.00 83.00 430 ASN A O 1
ATOM 3230 N N . GLN A 1 431 ? 26.976 9.446 19.715 1.00 76.19 431 GLN A N 1
ATOM 3231 C CA . GLN A 1 431 ? 28.180 10.155 20.165 1.00 76.19 431 GLN A CA 1
ATOM 3232 C C . GLN A 1 431 ? 29.459 9.719 19.431 1.00 76.19 431 GLN A C 1
ATOM 3234 O O . GLN A 1 431 ? 30.319 10.556 19.164 1.00 76.19 431 GLN A O 1
ATOM 3239 N N . ALA A 1 432 ? 29.595 8.440 19.057 1.00 78.06 432 ALA A N 1
ATOM 3240 C CA . ALA A 1 432 ? 30.765 7.966 18.308 1.00 78.06 432 ALA A CA 1
ATOM 3241 C C . ALA A 1 432 ? 30.834 8.561 16.889 1.00 78.06 432 ALA A C 1
ATOM 3243 O O . ALA A 1 432 ? 31.918 8.673 16.318 1.00 78.06 432 ALA A O 1
ATOM 3244 N N . MET A 1 433 ? 29.688 8.974 16.346 1.00 77.12 433 MET A N 1
ATOM 3245 C CA . MET A 1 433 ? 29.558 9.679 15.071 1.00 77.12 433 MET A CA 1
ATOM 3246 C C . MET A 1 433 ? 29.504 11.207 15.241 1.00 77.12 433 MET A C 1
ATOM 3248 O O . MET A 1 433 ? 29.319 11.917 14.254 1.00 77.12 433 MET A O 1
ATOM 3252 N N . GLY A 1 434 ? 29.681 11.717 16.467 1.00 75.75 434 GLY A N 1
ATOM 3253 C CA . GLY A 1 434 ? 29.566 13.142 16.792 1.00 75.75 434 GLY A CA 1
ATOM 3254 C C . GLY A 1 434 ? 28.133 13.672 16.742 1.00 75.75 434 GLY A C 1
ATOM 3255 O O . GLY A 1 434 ? 27.935 14.875 16.601 1.00 75.75 434 GLY A O 1
ATOM 3256 N N . ASP A 1 435 ? 27.145 12.783 16.813 1.00 80.38 435 ASP A N 1
ATOM 3257 C CA . ASP A 1 435 ? 25.736 13.135 16.791 1.00 80.38 435 ASP A CA 1
ATOM 3258 C C . ASP A 1 435 ? 25.205 13.330 18.218 1.00 80.38 435 ASP A C 1
ATOM 3260 O O . ASP A 1 435 ? 25.145 12.396 19.021 1.00 80.38 435 ASP A O 1
ATOM 3264 N N . GLU A 1 436 ? 24.839 14.573 18.525 1.00 80.38 436 GLU A N 1
ATOM 3265 C CA . GLU A 1 436 ? 24.305 15.007 19.819 1.00 80.38 436 GLU A CA 1
ATOM 3266 C C . GLU A 1 436 ? 22.764 15.051 19.835 1.00 80.38 436 GLU A C 1
ATOM 3268 O O . GLU A 1 436 ? 22.169 15.642 20.740 1.00 80.38 436 GLU A O 1
ATOM 3273 N N . SER A 1 437 ? 22.109 14.423 18.852 1.00 78.38 437 SER A N 1
ATOM 3274 C CA . SER A 1 437 ? 20.649 14.303 18.700 1.00 78.38 437 SER A CA 1
ATOM 3275 C C . SER A 1 437 ? 19.999 13.397 19.756 1.00 78.38 437 SER A C 1
ATOM 3277 O O . SER A 1 437 ? 19.256 12.477 19.439 1.00 78.38 437 SER A O 1
ATOM 3279 N N . TYR A 1 438 ? 20.284 13.649 21.035 1.00 90.56 438 TYR A N 1
ATOM 3280 C CA . TYR A 1 438 ? 19.663 12.963 22.161 1.00 90.56 438 TYR A CA 1
ATOM 3281 C C . TYR A 1 438 ? 18.313 13.620 22.472 1.00 90.56 438 TYR A C 1
ATOM 3283 O O . TYR A 1 438 ? 18.257 14.617 23.202 1.00 90.56 438 TYR A O 1
ATOM 3291 N N . TYR A 1 439 ? 17.238 13.093 21.889 1.00 94.44 439 TYR A N 1
ATOM 3292 C CA . TYR A 1 439 ? 15.870 13.573 22.050 1.00 94.44 439 TYR A CA 1
ATOM 3293 C C . TYR A 1 439 ? 15.099 12.740 23.083 1.00 94.44 439 TYR A C 1
ATOM 3295 O O . TYR A 1 439 ? 14.959 11.526 22.936 1.00 94.44 439 TYR A O 1
ATOM 3303 N N . ILE A 1 440 ? 14.556 13.399 24.109 1.00 96.00 440 ILE A N 1
ATOM 3304 C CA . ILE A 1 440 ? 13.625 12.806 25.086 1.00 96.00 440 ILE A CA 1
ATOM 3305 C C . ILE A 1 440 ? 12.240 13.400 24.850 1.00 96.00 440 ILE A C 1
ATOM 3307 O O . ILE A 1 440 ? 12.103 14.623 24.825 1.00 96.00 440 ILE A O 1
ATOM 3311 N N . GLY A 1 441 ? 11.217 12.553 24.746 1.00 96.56 441 GLY A N 1
ATOM 3312 C CA . GLY A 1 441 ? 9.823 12.994 24.707 1.00 96.56 441 GLY A CA 1
ATOM 3313 C C . GLY A 1 441 ? 9.259 13.206 26.113 1.00 96.56 441 GLY A C 1
ATOM 3314 O O . GLY A 1 441 ? 9.483 12.386 26.999 1.00 96.56 441 GLY A O 1
ATOM 3315 N N . CYS A 1 442 ? 8.502 14.275 26.322 1.00 97.44 442 CYS A N 1
ATOM 3316 C CA . CYS A 1 442 ? 7.831 14.613 27.574 1.00 97.44 442 CYS A CA 1
ATOM 3317 C C . CYS A 1 442 ? 6.332 14.754 27.310 1.00 97.44 442 CYS A C 1
ATOM 3319 O O . CYS A 1 442 ? 5.932 15.495 26.417 1.00 97.44 442 CYS A O 1
ATOM 3321 N N . LEU A 1 443 ? 5.509 14.063 28.095 1.00 97.50 443 LEU A N 1
ATOM 3322 C CA . LEU A 1 443 ? 4.051 14.102 28.017 1.00 97.50 443 LEU A CA 1
ATOM 3323 C C . LEU A 1 443 ? 3.478 14.333 29.410 1.00 97.50 443 LEU A C 1
ATOM 3325 O O . LEU A 1 443 ? 3.910 13.694 30.368 1.00 97.50 443 LEU A O 1
ATOM 3329 N N . LYS A 1 444 ? 2.467 15.186 29.525 1.00 96.69 444 LYS A N 1
ATOM 3330 C CA . LYS A 1 444 ? 1.730 15.407 30.768 1.00 96.69 444 LYS A CA 1
ATOM 3331 C C . LYS A 1 444 ? 0.239 15.257 30.528 1.00 96.69 444 LYS A C 1
ATOM 3333 O O . LYS A 1 444 ? -0.307 15.857 29.608 1.00 96.69 444 LYS A O 1
ATOM 3338 N N . PHE A 1 445 ? -0.428 14.517 31.404 1.00 96.56 445 PHE A N 1
ATOM 3339 C CA . PHE A 1 445 ? -1.869 14.297 31.377 1.00 96.56 445 PHE A CA 1
ATOM 3340 C C . PHE A 1 445 ? -2.500 14.761 32.685 1.00 96.56 445 PHE A C 1
ATOM 3342 O O . PHE A 1 445 ? -2.019 14.407 33.763 1.00 96.56 445 PHE A O 1
ATOM 3349 N N . LEU A 1 446 ? -3.620 15.480 32.599 1.00 94.75 446 LEU A N 1
ATOM 3350 C CA . LEU A 1 446 ? -4.498 15.679 33.749 1.00 94.75 446 LEU A CA 1
ATOM 3351 C C . LEU A 1 446 ? -5.369 14.441 33.935 1.00 94.75 446 LEU A C 1
ATOM 3353 O O . LEU A 1 446 ? -6.128 14.065 33.046 1.00 94.75 446 LEU A O 1
ATOM 3357 N N . VAL A 1 447 ? -5.245 13.812 35.098 1.00 93.25 447 VAL A N 1
ATOM 3358 C CA . VAL A 1 447 ? -5.938 12.570 35.432 1.00 93.25 447 VAL A CA 1
ATOM 3359 C C . VAL A 1 447 ? -7.231 12.912 36.161 1.00 93.25 447 VAL A C 1
ATOM 3361 O O . VAL A 1 447 ? -7.228 13.227 37.351 1.00 93.25 447 VAL A O 1
ATOM 3364 N N . ASP A 1 448 ? -8.340 12.834 35.431 1.00 89.19 448 ASP A N 1
ATOM 3365 C CA . ASP A 1 448 ? -9.693 12.915 35.977 1.00 89.19 448 ASP A CA 1
ATOM 3366 C C . ASP A 1 448 ? -10.498 11.712 35.480 1.00 89.19 448 ASP A C 1
ATOM 3368 O O . ASP A 1 448 ? -10.903 11.652 34.317 1.00 89.19 448 ASP A O 1
ATOM 3372 N N . ILE A 1 449 ? -10.652 10.703 36.344 1.00 89.44 449 ILE A N 1
ATOM 3373 C CA . ILE A 1 449 ? -11.353 9.461 36.008 1.00 89.44 449 ILE A CA 1
ATOM 3374 C C . ILE A 1 449 ? -12.522 9.201 36.974 1.00 89.44 449 ILE A C 1
ATOM 3376 O O . ILE A 1 449 ? -12.364 9.361 38.188 1.00 89.44 449 ILE A O 1
ATOM 3380 N N . PRO A 1 450 ? -13.693 8.737 36.487 1.00 86.69 450 PRO A N 1
ATOM 3381 C CA . PRO A 1 450 ? -14.882 8.524 37.327 1.00 86.69 450 PRO A CA 1
ATOM 3382 C C . PRO A 1 450 ? -14.787 7.352 38.319 1.00 86.69 450 PRO A C 1
ATOM 3384 O O . PRO A 1 450 ? -15.751 7.061 39.029 1.00 86.69 450 PRO A O 1
ATOM 3387 N N . GLY A 1 451 ? -13.654 6.652 38.368 1.00 88.88 451 GLY A N 1
ATOM 3388 C CA . GLY A 1 451 ? -13.525 5.366 39.039 1.00 88.88 451 GLY A CA 1
ATOM 3389 C C . GLY A 1 451 ? -12.095 4.995 39.403 1.00 88.88 451 GLY A C 1
ATOM 3390 O O . GLY A 1 451 ? -11.204 5.841 39.423 1.00 88.88 451 GLY A O 1
ATOM 3391 N N . LYS A 1 452 ? -11.887 3.719 39.723 1.00 90.81 452 LYS A N 1
ATOM 3392 C CA . LYS A 1 452 ? -10.558 3.161 39.980 1.00 90.81 452 LYS A CA 1
ATOM 3393 C C . LYS A 1 452 ? -9.950 2.675 38.666 1.00 90.81 452 LYS A C 1
ATOM 3395 O O . LYS A 1 452 ? -10.615 1.947 37.936 1.00 90.81 452 LYS A O 1
ATOM 3400 N N . SER A 1 453 ? -8.711 3.048 38.353 1.00 92.19 453 SER A N 1
ATOM 3401 C CA . SER A 1 453 ? -8.037 2.556 37.146 1.00 92.19 453 SER A CA 1
ATOM 3402 C C . SER A 1 453 ? -7.829 1.041 37.213 1.00 92.19 453 SER A C 1
ATOM 3404 O O . SER A 1 453 ? -7.302 0.529 38.198 1.00 92.19 453 SER A O 1
ATOM 3406 N N . ALA A 1 454 ? -8.222 0.338 36.153 1.00 91.25 454 ALA A N 1
ATOM 3407 C CA . ALA A 1 454 ? -8.012 -1.096 35.969 1.00 91.25 454 ALA A CA 1
ATOM 3408 C C . ALA A 1 454 ? -6.877 -1.387 34.973 1.00 91.25 454 ALA A C 1
ATOM 3410 O O . ALA A 1 454 ? -6.101 -2.312 35.184 1.00 91.25 454 ALA A O 1
ATOM 3411 N N . SER A 1 455 ? -6.767 -0.596 33.903 1.00 92.62 455 SER A N 1
ATOM 3412 C CA . SER A 1 455 ? -5.652 -0.648 32.949 1.00 92.62 455 SER A CA 1
ATOM 3413 C C . SER A 1 455 ? -5.349 0.758 32.453 1.00 92.62 455 SER A C 1
ATOM 3415 O O . SER A 1 455 ? -6.262 1.566 32.263 1.00 92.62 455 SER A O 1
ATOM 3417 N N . VAL A 1 456 ? -4.066 1.048 32.259 1.00 96.25 456 VAL A N 1
ATOM 3418 C CA . VAL A 1 456 ? -3.573 2.331 31.767 1.00 96.25 456 VAL A CA 1
ATOM 3419 C C . VAL A 1 456 ? -2.615 2.043 30.629 1.00 96.25 456 VAL A C 1
ATOM 3421 O O . VAL A 1 456 ? -1.655 1.292 30.794 1.00 96.25 456 VAL A O 1
ATOM 3424 N N . LYS A 1 457 ? -2.875 2.622 29.461 1.00 96.88 457 LYS A N 1
ATOM 3425 C CA . LYS A 1 457 ? -2.043 2.425 28.279 1.00 96.88 457 LYS A CA 1
ATOM 3426 C C . LYS A 1 457 ? -1.705 3.755 27.636 1.00 96.88 457 LYS A C 1
ATOM 3428 O O . LYS A 1 457 ? -2.574 4.612 27.500 1.00 96.88 457 LYS A O 1
ATOM 3433 N N . LEU A 1 458 ? -0.459 3.911 27.212 1.00 97.56 458 LEU A N 1
ATOM 3434 C CA . LEU A 1 458 ? -0.050 5.016 26.357 1.00 97.56 458 LEU A CA 1
ATOM 3435 C C . LEU A 1 458 ? -0.250 4.608 24.902 1.00 97.56 458 LEU A C 1
ATOM 3437 O O . LEU A 1 458 ? 0.224 3.554 24.478 1.00 97.56 458 LEU A O 1
ATOM 3441 N N . ARG A 1 459 ? -0.936 5.453 24.142 1.00 96.62 459 ARG A N 1
ATOM 3442 C CA . ARG A 1 459 ? -1.191 5.269 22.722 1.00 96.62 459 ARG A CA 1
ATOM 3443 C C . ARG A 1 459 ? -0.626 6.452 21.942 1.00 96.62 459 ARG A C 1
ATOM 3445 O O . ARG A 1 459 ? -0.967 7.598 22.210 1.00 96.62 459 ARG A O 1
ATOM 3452 N N . MET A 1 460 ? 0.257 6.184 20.986 1.00 95.94 460 MET A N 1
ATOM 3453 C CA . MET A 1 460 ? 0.962 7.204 20.199 1.00 95.94 460 MET A CA 1
ATOM 3454 C C . MET A 1 460 ? 0.980 6.820 18.727 1.00 95.94 460 MET A C 1
ATOM 3456 O O . MET A 1 460 ? 1.015 5.635 18.408 1.00 95.94 460 MET A O 1
ATOM 3460 N N . ARG A 1 461 ? 0.968 7.803 17.822 1.00 96.06 461 ARG A N 1
ATOM 3461 C CA . ARG A 1 461 ? 1.067 7.555 16.380 1.00 96.06 461 ARG A CA 1
ATOM 3462 C C . ARG A 1 461 ? 2.381 8.083 15.829 1.00 96.06 461 ARG A C 1
ATOM 3464 O O . ARG A 1 461 ? 2.694 9.258 16.033 1.00 96.06 461 ARG A O 1
ATOM 3471 N N . THR A 1 462 ? 3.122 7.243 15.115 1.00 95.50 462 THR A N 1
ATOM 3472 C CA . THR A 1 462 ? 4.286 7.693 14.341 1.00 95.50 462 THR A CA 1
ATOM 3473 C C . THR A 1 462 ? 3.839 8.538 13.147 1.00 95.50 462 THR A C 1
ATOM 3475 O O . THR A 1 462 ? 2.725 8.379 12.646 1.00 95.50 462 THR A O 1
ATOM 3478 N N . THR A 1 463 ? 4.669 9.479 12.695 1.00 91.81 463 THR A N 1
ATOM 3479 C CA . THR A 1 463 ? 4.322 10.310 11.530 1.00 91.81 463 THR A CA 1
ATOM 3480 C C . THR A 1 463 ? 4.503 9.549 10.212 1.00 91.81 463 THR A C 1
ATOM 3482 O O . THR A 1 463 ? 5.181 8.524 10.153 1.00 91.81 463 THR A O 1
ATOM 3485 N N . ALA A 1 464 ? 3.944 10.083 9.124 1.00 85.31 464 ALA A N 1
ATOM 3486 C CA . ALA A 1 464 ? 4.142 9.554 7.772 1.00 85.31 464 ALA A CA 1
ATOM 3487 C C . ALA A 1 464 ? 5.488 9.955 7.127 1.00 85.31 464 ALA A C 1
ATOM 3489 O O . ALA A 1 464 ? 5.706 9.707 5.940 1.00 85.31 464 ALA A O 1
ATOM 3490 N N . ALA A 1 465 ? 6.393 10.614 7.863 1.00 80.12 465 ALA A N 1
ATOM 3491 C CA . ALA A 1 465 ? 7.721 10.931 7.349 1.00 80.12 465 ALA A CA 1
ATOM 3492 C C . ALA A 1 465 ? 8.577 9.659 7.218 1.00 80.12 465 ALA A C 1
ATOM 3494 O O . ALA A 1 465 ? 8.473 8.733 8.031 1.00 80.12 465 ALA A O 1
ATOM 3495 N N . ALA A 1 466 ? 9.450 9.626 6.207 1.00 66.06 466 ALA A N 1
ATOM 3496 C CA . ALA A 1 466 ? 10.453 8.572 6.068 1.00 66.06 466 ALA A CA 1
ATOM 3497 C C . ALA A 1 466 ? 11.321 8.500 7.339 1.00 66.06 466 ALA A C 1
ATOM 3499 O O . ALA A 1 466 ? 11.686 9.545 7.872 1.00 66.06 466 ALA A O 1
ATOM 3500 N N . ALA A 1 467 ? 11.633 7.286 7.808 1.00 79.00 467 ALA A N 1
ATOM 3501 C CA . ALA A 1 467 ? 12.351 7.031 9.067 1.00 79.00 467 ALA A CA 1
ATOM 3502 C C . ALA A 1 467 ? 11.621 7.492 10.352 1.00 79.00 467 ALA A C 1
ATOM 3504 O O . ALA A 1 467 ? 12.257 7.812 11.346 1.00 79.00 467 ALA A O 1
ATOM 3505 N N . SER A 1 468 ? 10.280 7.515 10.358 1.00 86.38 468 SER A N 1
ATOM 3506 C CA . SER A 1 468 ? 9.517 7.673 11.619 1.00 86.38 468 SER A CA 1
ATOM 3507 C C . SER A 1 468 ? 9.376 6.374 12.421 1.00 86.38 468 SER A C 1
ATOM 3509 O O . SER A 1 468 ? 8.921 6.416 13.562 1.00 86.38 468 SER A O 1
ATOM 3511 N N . GLU A 1 469 ? 9.688 5.234 11.804 1.00 88.50 469 GLU A N 1
ATOM 3512 C CA . GLU A 1 469 ? 9.683 3.916 12.441 1.00 88.50 469 GLU A CA 1
ATOM 3513 C C . GLU A 1 469 ? 11.000 3.662 13.170 1.00 88.50 469 GLU A C 1
ATOM 3515 O O . GLU A 1 469 ? 12.021 4.219 12.788 1.00 88.50 469 GLU A O 1
ATOM 3520 N N . SER A 1 470 ? 10.975 2.798 14.181 1.00 90.12 470 SER A N 1
ATOM 3521 C CA . SER A 1 470 ? 12.161 2.437 14.957 1.00 90.12 470 SER A CA 1
ATOM 3522 C C . SER A 1 470 ? 12.072 0.982 15.399 1.00 90.12 470 SER A C 1
ATOM 3524 O O . SER A 1 470 ? 10.997 0.473 15.726 1.00 90.12 470 SER A O 1
ATOM 3526 N N . PHE A 1 471 ? 13.200 0.281 15.421 1.00 89.62 471 PHE A N 1
ATOM 3527 C CA . PHE A 1 471 ? 13.314 -1.056 15.996 1.00 89.62 471 PHE A CA 1
ATOM 3528 C C . PHE A 1 471 ? 13.330 -1.039 17.527 1.00 89.62 471 PHE A C 1
ATOM 3530 O O . PHE A 1 471 ? 13.000 -2.061 18.134 1.00 89.62 471 PHE A O 1
ATOM 3537 N N . ASP A 1 472 ? 13.661 0.100 18.138 1.00 91.06 472 ASP A N 1
ATOM 3538 C CA . ASP A 1 472 ? 13.639 0.307 19.581 1.00 91.06 472 ASP A CA 1
ATOM 3539 C C . ASP A 1 472 ? 13.490 1.795 19.942 1.00 91.06 472 ASP A C 1
ATOM 3541 O O . ASP A 1 472 ? 14.470 2.531 20.081 1.00 91.06 472 ASP A O 1
ATOM 3545 N N . SER A 1 473 ? 12.240 2.223 20.119 1.00 87.44 473 SER A N 1
ATOM 3546 C CA . SER A 1 473 ? 11.864 3.615 20.360 1.00 87.44 473 SER A CA 1
ATOM 3547 C C . SER A 1 473 ? 11.942 4.047 21.834 1.00 87.44 473 SER A C 1
ATOM 3549 O O . SER A 1 473 ? 11.407 5.100 22.193 1.00 87.44 473 SER A O 1
ATOM 3551 N N . GLY A 1 474 ? 12.576 3.268 22.710 1.00 91.56 474 GLY A N 1
ATOM 3552 C CA . GLY A 1 474 ? 12.838 3.709 24.077 1.00 91.56 474 GLY A CA 1
ATOM 3553 C C . GLY A 1 474 ? 11.928 3.146 25.166 1.00 91.56 474 GLY A C 1
ATOM 3554 O O . GLY A 1 474 ? 10.974 2.387 24.946 1.00 91.56 474 GLY A O 1
ATOM 3555 N N . ALA A 1 475 ? 12.258 3.557 26.387 1.00 95.81 475 ALA A N 1
ATOM 3556 C CA . ALA A 1 475 ? 11.590 3.216 27.632 1.00 95.81 475 ALA A CA 1
ATOM 3557 C C . ALA A 1 475 ? 10.690 4.363 28.110 1.00 95.81 475 ALA A C 1
ATOM 3559 O O . ALA A 1 475 ? 11.006 5.539 27.933 1.00 95.81 475 ALA A O 1
ATOM 3560 N N . ILE A 1 476 ? 9.569 4.019 28.742 1.00 97.75 476 ILE A N 1
ATOM 3561 C CA . ILE A 1 476 ? 8.603 4.983 29.275 1.00 97.75 476 ILE A CA 1
ATOM 3562 C C . ILE A 1 476 ? 8.799 5.058 30.784 1.00 97.75 476 ILE A C 1
ATOM 3564 O O . ILE A 1 476 ? 8.642 4.057 31.484 1.00 97.75 476 ILE A O 1
ATOM 3568 N N . HIS A 1 477 ? 9.108 6.246 31.280 1.00 97.56 477 HIS A N 1
ATOM 3569 C CA . HIS A 1 477 ? 9.332 6.533 32.689 1.00 97.56 477 HIS A CA 1
ATOM 3570 C C . HIS A 1 477 ? 8.298 7.520 33.208 1.00 97.56 477 HIS A C 1
ATOM 3572 O O . HIS A 1 477 ? 7.789 8.340 32.452 1.00 97.56 477 HIS A O 1
ATOM 3578 N N . VAL A 1 478 ? 8.013 7.477 34.504 1.00 96.69 478 VAL A N 1
ATOM 3579 C CA . VAL A 1 478 ? 7.297 8.569 35.174 1.00 96.69 478 VAL A CA 1
ATOM 3580 C C . VAL A 1 478 ? 8.266 9.669 35.599 1.00 96.69 478 VAL A C 1
ATOM 3582 O O . VAL A 1 478 ? 9.459 9.421 35.772 1.00 96.69 478 VAL A O 1
ATOM 3585 N N . ALA A 1 479 ? 7.751 10.879 35.799 1.00 94.12 479 ALA A N 1
ATOM 3586 C CA . ALA A 1 479 ? 8.444 11.934 36.532 1.00 94.12 479 ALA A CA 1
ATOM 3587 C C . ALA A 1 479 ? 7.508 12.514 37.597 1.00 94.12 479 ALA A C 1
ATOM 3589 O O . ALA A 1 479 ? 6.326 12.741 37.331 1.00 94.12 479 ALA A O 1
ATOM 3590 N N . ASP A 1 480 ? 8.041 12.739 38.797 1.00 83.94 480 ASP A N 1
ATOM 3591 C CA . ASP A 1 480 ? 7.276 13.259 39.939 1.00 83.94 480 ASP A CA 1
ATOM 3592 C C . ASP A 1 480 ? 7.417 14.783 40.101 1.00 83.94 480 ASP A C 1
ATOM 3594 O O . ASP A 1 480 ? 6.663 15.408 40.849 1.00 83.94 480 ASP A O 1
ATOM 3598 N N . GLU A 1 481 ? 8.375 15.394 39.399 1.00 86.50 481 GLU A N 1
ATOM 3599 C CA . GLU A 1 481 ? 8.604 16.837 39.424 1.00 86.50 481 GLU A CA 1
ATOM 3600 C C . GLU A 1 481 ? 7.664 17.560 38.443 1.00 86.50 481 GLU A C 1
ATOM 3602 O O . GLU A 1 481 ? 7.534 17.140 37.288 1.00 86.50 481 GLU A O 1
ATOM 3607 N N . PRO A 1 482 ? 7.019 18.665 38.861 1.00 87.69 482 PRO A N 1
ATOM 3608 C CA . PRO A 1 482 ? 6.213 19.465 37.954 1.00 87.69 482 PRO A CA 1
ATOM 3609 C C . PRO A 1 482 ? 7.106 20.152 36.915 1.00 87.69 482 PRO A C 1
ATOM 3611 O O . PRO A 1 482 ? 8.199 20.625 37.225 1.00 87.69 482 PRO A O 1
ATOM 3614 N N . TRP A 1 483 ? 6.602 20.279 35.692 1.00 94.12 483 TRP A N 1
ATOM 3615 C CA . TRP A 1 483 ? 7.246 21.037 34.617 1.00 94.12 483 TRP A CA 1
ATOM 3616 C C . TRP A 1 483 ? 6.244 21.939 33.907 1.00 94.12 483 TRP A C 1
ATOM 3618 O O . TRP A 1 483 ? 5.044 21.809 34.117 1.00 94.12 483 TRP A O 1
ATOM 3628 N N . GLU A 1 484 ? 6.728 22.865 33.085 1.00 94.19 484 GLU A N 1
ATOM 3629 C CA . GLU A 1 484 ? 5.890 23.711 32.233 1.00 94.19 484 GLU A CA 1
ATOM 3630 C C . GLU A 1 484 ? 6.388 23.608 30.789 1.00 94.19 484 GLU A C 1
ATOM 3632 O O . GLU A 1 484 ? 7.571 23.831 30.514 1.00 94.19 484 GLU A O 1
ATOM 3637 N N . GLU A 1 485 ? 5.482 23.327 29.862 1.00 94.56 485 GLU A N 1
ATOM 3638 C CA . GLU A 1 485 ? 5.743 23.162 28.433 1.00 94.56 485 GLU A CA 1
ATOM 3639 C C . GLU A 1 485 ? 6.493 24.332 27.830 1.00 94.56 485 GLU A C 1
ATOM 3641 O O . GLU A 1 485 ? 7.451 24.133 27.096 1.00 94.56 485 GLU A O 1
ATOM 3646 N N . ALA A 1 486 ? 6.124 25.556 28.203 1.00 94.25 486 ALA A N 1
ATOM 3647 C CA . ALA A 1 486 ? 6.753 26.769 27.697 1.00 94.25 486 ALA A CA 1
ATOM 3648 C C . ALA A 1 486 ? 8.190 26.990 28.212 1.00 94.25 486 ALA A C 1
ATOM 3650 O O . ALA A 1 486 ? 8.856 27.929 27.771 1.00 94.25 486 ALA A O 1
ATOM 3651 N N . ARG A 1 487 ? 8.658 26.192 29.182 1.00 94.81 487 ARG A N 1
ATOM 3652 C CA . ARG A 1 487 ? 9.943 26.397 29.870 1.00 94.81 487 ARG A CA 1
ATOM 3653 C C . ARG A 1 487 ? 10.859 25.186 29.878 1.00 94.81 487 ARG A C 1
ATOM 3655 O O . ARG A 1 487 ? 12.039 25.360 30.168 1.00 94.81 487 ARG A O 1
ATOM 3662 N N . ILE A 1 488 ? 10.352 23.987 29.601 1.00 95.94 488 ILE A N 1
ATOM 3663 C CA . ILE A 1 488 ? 11.182 22.786 29.634 1.00 95.94 488 ILE A CA 1
ATOM 3664 C C . ILE A 1 488 ? 12.265 22.854 28.552 1.00 95.94 488 ILE A C 1
ATOM 3666 O O . ILE A 1 488 ? 12.012 23.203 27.398 1.00 95.94 488 ILE A O 1
ATOM 3670 N N . THR A 1 489 ? 13.490 22.546 28.945 1.00 96.56 489 THR A N 1
ATOM 3671 C CA . THR A 1 489 ? 14.657 22.450 28.067 1.00 96.56 489 THR A CA 1
ATOM 3672 C C . THR A 1 489 ? 15.466 21.233 28.491 1.00 96.56 489 THR A C 1
ATOM 3674 O O . THR A 1 489 ? 15.166 20.609 29.510 1.00 96.56 489 THR A O 1
ATOM 3677 N N . TYR A 1 490 ? 16.502 20.876 27.737 1.00 94.94 490 TYR A N 1
ATOM 3678 C CA . TYR A 1 490 ? 17.367 19.774 28.144 1.00 94.94 490 TYR A CA 1
ATOM 3679 C C . TYR A 1 490 ? 18.143 20.106 29.426 1.00 94.94 490 TYR A C 1
ATOM 3681 O O . TYR A 1 490 ? 18.253 19.254 30.306 1.00 94.94 490 TYR A O 1
ATOM 3689 N N . ASP A 1 491 ? 18.634 21.339 29.576 1.00 93.69 491 ASP A N 1
ATOM 3690 C CA . ASP A 1 491 ? 19.342 21.783 30.787 1.00 93.69 491 ASP A CA 1
ATOM 3691 C C . ASP A 1 491 ? 18.422 21.843 32.015 1.00 93.69 491 ASP A C 1
ATOM 3693 O O . ASP A 1 491 ? 18.845 21.520 33.124 1.00 93.69 491 ASP A O 1
ATOM 3697 N N . GLY A 1 492 ? 17.161 22.234 31.810 1.00 91.69 492 GLY A N 1
ATOM 3698 C CA . GLY A 1 492 ? 16.129 22.335 32.845 1.00 91.69 492 GLY A CA 1
ATOM 3699 C C . GLY A 1 492 ? 15.197 21.127 32.918 1.00 91.69 492 GLY A C 1
ATOM 3700 O O . GLY A 1 492 ? 14.057 21.274 33.356 1.00 91.69 492 GLY A O 1
ATOM 3701 N N . ARG A 1 493 ? 15.629 19.962 32.424 1.00 91.94 493 ARG A N 1
ATOM 3702 C CA . ARG A 1 493 ? 14.784 18.765 32.350 1.00 91.94 493 ARG A CA 1
ATOM 3703 C C . ARG A 1 493 ? 14.444 18.219 33.735 1.00 91.94 493 ARG A C 1
ATOM 3705 O O . ARG A 1 493 ? 15.272 18.260 34.644 1.00 91.94 493 ARG A O 1
ATOM 3712 N N . VAL A 1 494 ? 13.247 17.653 33.855 1.00 92.75 494 VAL A N 1
ATOM 3713 C CA . VAL A 1 494 ? 12.808 16.936 35.060 1.00 92.75 494 VAL A CA 1
ATOM 3714 C C . VAL A 1 494 ? 13.578 15.635 35.250 1.00 92.75 494 VAL A C 1
ATOM 3716 O O . VAL A 1 494 ? 14.042 15.023 34.282 1.00 92.75 494 VAL A O 1
ATOM 3719 N N . GLN A 1 495 ? 13.709 15.200 36.503 1.00 91.50 495 GLN A N 1
ATOM 3720 C CA . GLN A 1 495 ? 14.359 13.927 36.802 1.00 91.50 495 GLN A CA 1
ATOM 3721 C C . GLN A 1 495 ? 13.540 12.729 36.307 1.00 91.50 495 GLN A C 1
ATOM 3723 O O . GLN A 1 495 ? 12.334 12.628 36.533 1.00 91.50 495 GLN A O 1
ATOM 3728 N N . THR A 1 496 ? 14.230 11.787 35.664 1.00 94.12 496 THR A N 1
ATOM 3729 C CA . THR A 1 496 ? 13.653 10.510 35.244 1.00 94.12 496 THR A CA 1
ATOM 3730 C C . THR A 1 496 ? 13.404 9.614 36.452 1.00 94.12 496 THR A C 1
ATOM 3732 O O . THR A 1 496 ? 14.339 9.270 37.176 1.00 94.12 496 THR A O 1
ATOM 3735 N N . GLY A 1 497 ? 12.149 9.221 36.653 1.00 94.62 497 GLY A N 1
ATOM 3736 C CA . GLY A 1 497 ? 11.734 8.282 37.687 1.00 94.62 497 GLY A CA 1
ATOM 3737 C C . GLY A 1 497 ? 11.710 6.828 37.212 1.00 94.62 497 GLY A C 1
ATOM 3738 O O . GLY A 1 497 ? 12.440 6.414 36.304 1.00 94.62 497 GLY A O 1
ATOM 3739 N N . GLU A 1 498 ? 10.854 6.034 37.854 1.00 95.75 498 GLU A N 1
ATOM 3740 C CA . GLU A 1 498 ? 10.694 4.608 37.566 1.00 95.75 498 GLU A CA 1
ATOM 3741 C C . GLU A 1 498 ? 10.225 4.362 36.126 1.00 95.75 498 GLU A C 1
ATOM 3743 O O . GLU A 1 498 ? 9.390 5.092 35.585 1.00 95.75 498 GLU A O 1
ATOM 3748 N N . GLN A 1 499 ? 10.758 3.307 35.510 1.00 96.88 499 GLN A N 1
ATOM 3749 C CA . GLN A 1 499 ? 10.270 2.823 34.227 1.00 96.88 499 GLN A CA 1
ATOM 3750 C C . GLN A 1 499 ? 8.922 2.120 34.420 1.00 96.88 499 GLN A C 1
ATOM 3752 O O . GLN A 1 499 ? 8.839 1.102 35.099 1.00 96.88 499 GLN A O 1
ATOM 3757 N N . VAL A 1 500 ? 7.880 2.627 33.770 1.00 97.31 500 VAL A N 1
ATOM 3758 C CA . VAL A 1 500 ? 6.518 2.072 33.828 1.00 97.31 500 VAL A CA 1
ATOM 3759 C C . VAL A 1 500 ? 6.124 1.329 32.555 1.00 97.31 500 VAL A C 1
ATOM 3761 O O . VAL A 1 500 ? 5.099 0.653 32.537 1.00 97.31 500 VAL A O 1
ATOM 3764 N N . GLY A 1 501 ? 6.915 1.424 31.487 1.00 96.25 501 GLY A N 1
ATOM 3765 C CA . GLY A 1 501 ? 6.643 0.722 30.238 1.00 96.25 501 GLY A CA 1
ATOM 3766 C C . GLY A 1 501 ? 7.796 0.793 29.242 1.00 96.25 501 GLY A C 1
ATOM 3767 O O . GLY A 1 501 ? 8.864 1.341 29.520 1.00 96.25 501 GLY A O 1
ATOM 3768 N N . THR A 1 502 ? 7.566 0.241 28.056 1.00 95.00 502 THR A N 1
ATOM 3769 C CA . THR A 1 502 ? 8.523 0.237 26.943 1.00 95.00 502 THR A CA 1
ATOM 3770 C C . THR A 1 502 ? 7.766 0.442 25.637 1.00 95.00 502 THR A C 1
ATOM 3772 O O . THR A 1 502 ? 6.748 -0.215 25.417 1.00 95.00 502 THR A O 1
ATOM 3775 N N . LEU A 1 503 ? 8.256 1.329 24.764 1.00 91.12 503 LEU A N 1
ATOM 3776 C CA . LEU A 1 503 ? 7.730 1.475 23.402 1.00 91.12 503 LEU A CA 1
ATOM 3777 C C . LEU A 1 503 ? 8.245 0.357 22.493 1.00 91.12 503 LEU A C 1
ATOM 3779 O O . LEU A 1 503 ? 7.451 -0.275 21.795 1.00 91.12 503 LEU A O 1
ATOM 3783 N N . GLY A 1 504 ? 9.545 0.057 22.552 1.00 87.50 504 GLY A N 1
ATOM 3784 C CA . GLY A 1 504 ? 10.163 -0.982 21.727 1.00 87.50 504 GLY A CA 1
ATOM 3785 C C . GLY A 1 504 ? 10.001 -0.691 20.233 1.00 87.50 504 GLY A C 1
ATOM 3786 O O . GLY A 1 504 ? 10.009 0.469 19.823 1.00 87.50 504 GLY A O 1
ATOM 3787 N N . LYS A 1 505 ? 9.840 -1.736 19.414 1.00 92.00 505 LYS A N 1
ATOM 3788 C CA . LYS A 1 505 ? 9.658 -1.582 17.965 1.00 92.00 505 LYS A CA 1
ATOM 3789 C C . LYS A 1 505 ? 8.344 -0.873 17.635 1.00 92.00 505 LYS A C 1
ATOM 3791 O O . LYS A 1 505 ? 7.291 -1.284 18.122 1.00 92.00 505 LYS A O 1
ATOM 3796 N N . VAL A 1 506 ? 8.409 0.109 16.743 1.00 92.31 506 VAL A N 1
ATOM 3797 C CA . VAL A 1 506 ? 7.270 0.879 16.232 1.00 92.31 506 VAL A CA 1
ATOM 3798 C C . VAL A 1 506 ? 7.317 0.970 14.709 1.00 92.31 506 VAL A C 1
ATOM 3800 O O . VAL A 1 506 ? 8.393 1.083 14.124 1.00 92.31 506 VAL A O 1
ATOM 3803 N N . GLY A 1 507 ? 6.158 0.874 14.053 1.00 86.19 507 GLY A N 1
ATOM 3804 C CA . GLY A 1 507 ? 6.054 0.985 12.589 1.00 86.19 507 GLY A CA 1
ATOM 3805 C C . GLY A 1 507 ? 5.929 2.426 12.077 1.00 86.19 507 GLY A C 1
ATOM 3806 O O . GLY A 1 507 ? 5.848 3.373 12.856 1.00 86.19 507 GLY A O 1
ATOM 3807 N N . ASN A 1 508 ? 5.880 2.603 10.755 1.00 88.75 508 ASN A N 1
ATOM 3808 C CA . ASN A 1 508 ? 5.646 3.901 10.111 1.00 88.75 508 ASN A CA 1
ATOM 3809 C C . ASN A 1 508 ? 4.145 4.218 9.977 1.00 88.75 508 ASN A C 1
ATOM 3811 O O . ASN A 1 508 ? 3.366 3.332 9.628 1.00 88.75 508 ASN A O 1
ATOM 3815 N N . ASP A 1 509 ? 3.757 5.475 10.226 1.00 89.75 509 ASP A N 1
ATOM 3816 C CA . ASP A 1 509 ? 2.372 5.975 10.171 1.00 89.75 509 ASP A CA 1
ATOM 3817 C C . ASP A 1 509 ? 1.332 5.077 10.876 1.00 89.75 509 ASP A C 1
ATOM 3819 O O . ASP A 1 509 ? 0.228 4.832 10.377 1.00 89.75 509 ASP A O 1
ATOM 3823 N N . VAL A 1 510 ? 1.681 4.556 12.054 1.00 91.19 510 VAL A N 1
ATOM 3824 C CA . VAL A 1 510 ? 0.865 3.570 12.774 1.00 91.19 510 VAL A CA 1
ATOM 3825 C C . VAL A 1 510 ? 0.618 3.999 14.212 1.00 91.19 510 VAL A C 1
ATOM 3827 O O . VAL A 1 510 ? 1.445 4.664 14.833 1.00 91.19 510 VAL A O 1
ATOM 3830 N N . TRP A 1 511 ? -0.547 3.625 14.742 1.00 93.75 511 TRP A N 1
ATOM 3831 C CA . TRP A 1 511 ? -0.834 3.726 16.169 1.00 93.75 511 TRP A CA 1
ATOM 3832 C C . TRP A 1 511 ? -0.170 2.577 16.921 1.00 93.75 511 TRP A C 1
ATOM 3834 O O . TRP A 1 511 ? -0.435 1.412 16.638 1.00 93.75 511 TRP A O 1
ATOM 3844 N N . GLU A 1 512 ? 0.607 2.921 17.933 1.00 93.19 512 GLU A N 1
ATOM 3845 C CA . GLU A 1 512 ? 1.221 2.000 18.876 1.00 93.19 512 GLU A CA 1
ATOM 3846 C C . GLU A 1 512 ? 0.562 2.181 20.236 1.00 93.19 512 GLU A C 1
ATOM 3848 O O . GLU A 1 512 ? 0.402 3.303 20.710 1.00 93.19 512 GLU A O 1
ATOM 3853 N N . GLU A 1 513 ? 0.167 1.079 20.865 1.00 94.69 513 GLU A N 1
ATOM 3854 C CA . GLU A 1 513 ? -0.412 1.073 22.208 1.00 94.69 513 GLU A CA 1
ATOM 3855 C C . GLU A 1 513 ? 0.485 0.241 23.128 1.00 94.69 513 GLU A C 1
ATOM 3857 O O . GLU A 1 513 ? 0.895 -0.868 22.766 1.00 94.69 513 GLU A O 1
ATOM 3862 N N . ARG A 1 514 ? 0.823 0.783 24.302 1.00 95.12 514 ARG A N 1
ATOM 3863 C CA . ARG A 1 514 ? 1.682 0.136 25.299 1.00 95.12 514 ARG A CA 1
ATOM 3864 C C . ARG A 1 514 ? 1.072 0.227 26.679 1.00 95.12 514 ARG A C 1
ATOM 3866 O O . ARG A 1 514 ? 0.647 1.294 27.111 1.00 95.12 514 ARG A O 1
ATOM 3873 N N . GLU A 1 515 ? 1.045 -0.904 27.365 1.00 95.94 515 GLU A N 1
ATOM 3874 C CA . GLU A 1 515 ? 0.584 -0.976 28.744 1.00 95.94 515 GLU A CA 1
ATOM 3875 C C . GLU A 1 515 ? 1.586 -0.316 29.691 1.00 95.94 515 GLU A C 1
ATOM 3877 O O . GLU A 1 515 ? 2.799 -0.473 29.538 1.00 95.94 515 GLU A O 1
ATOM 3882 N N . LEU A 1 516 ? 1.060 0.448 30.648 1.00 97.00 516 LEU A N 1
ATOM 3883 C CA . LEU A 1 516 ? 1.831 1.139 31.667 1.00 97.00 516 LEU A CA 1
ATOM 3884 C C . LEU A 1 516 ? 1.555 0.514 33.032 1.00 97.00 516 LEU A C 1
ATOM 3886 O O . LEU A 1 516 ? 0.414 0.437 33.486 1.00 97.00 516 LEU A O 1
ATOM 3890 N N . SER A 1 517 ? 2.622 0.148 33.728 1.00 95.88 517 SER A N 1
ATOM 3891 C CA . SER A 1 517 ? 2.583 -0.304 35.118 1.00 95.88 517 SER A CA 1
ATOM 3892 C C . SER A 1 517 ? 2.509 0.900 36.063 1.00 95.88 517 SER A C 1
ATOM 3894 O O . SER A 1 517 ? 3.451 1.183 36.796 1.00 95.88 517 SER A O 1
ATOM 3896 N N . VAL A 1 518 ? 1.402 1.650 36.018 1.00 92.06 518 VAL A N 1
ATOM 3897 C CA . VAL A 1 518 ? 1.192 2.863 36.826 1.00 92.06 518 VAL A CA 1
ATOM 3898 C C . VAL A 1 518 ? -0.148 2.833 37.564 1.00 92.06 518 VAL A C 1
ATOM 3900 O O . VAL A 1 518 ? -1.167 2.422 37.016 1.00 92.06 518 VAL A O 1
ATOM 3903 N N . GLN A 1 519 ? -0.145 3.300 38.815 1.00 85.56 519 GLN A N 1
ATOM 3904 C CA . GLN A 1 519 ? -1.351 3.516 39.621 1.00 85.56 519 GLN A CA 1
ATOM 3905 C C . GLN A 1 519 ? -1.772 4.986 39.559 1.00 85.56 519 GLN A C 1
ATOM 3907 O O . GLN A 1 519 ? -0.947 5.886 39.749 1.00 85.56 519 GLN A O 1
ATOM 3912 N N . LEU A 1 520 ? -3.054 5.227 39.282 1.00 91.25 520 LEU A N 1
ATOM 3913 C CA . LEU A 1 520 ? -3.615 6.573 39.128 1.00 91.25 520 LEU A CA 1
ATOM 3914 C C . LEU A 1 520 ? -4.388 7.042 40.364 1.00 91.25 520 LEU A C 1
ATOM 3916 O O . LEU A 1 520 ? -4.812 8.195 40.430 1.00 91.25 520 LEU A O 1
ATOM 3920 N N . GLU A 1 521 ? -4.575 6.181 41.363 1.00 85.50 521 GLU A N 1
ATOM 3921 C CA . GLU A 1 521 ? -5.326 6.501 42.569 1.00 85.50 521 GLU A CA 1
ATOM 3922 C C . GLU A 1 521 ? -4.722 7.705 43.307 1.00 85.50 521 GLU A C 1
ATOM 3924 O O . GLU A 1 521 ? -3.582 7.690 43.764 1.00 85.50 521 GLU A O 1
ATOM 3929 N N . GLY A 1 522 ? -5.514 8.773 43.433 1.00 83.44 522 GLY A N 1
ATOM 3930 C CA . GLY A 1 522 ? -5.100 10.006 44.107 1.00 83.44 522 GLY A CA 1
ATOM 3931 C C . GLY A 1 522 ? -4.188 10.919 43.280 1.00 83.44 522 GLY A C 1
ATOM 3932 O O . GLY A 1 522 ? -3.887 12.022 43.741 1.00 83.44 522 GLY A O 1
ATOM 3933 N N . LYS A 1 523 ? -3.790 10.522 42.063 1.00 88.12 523 LYS A N 1
ATOM 3934 C CA . LYS A 1 523 ? -3.044 11.386 41.141 1.00 88.12 523 LYS A CA 1
ATOM 3935 C C . LYS A 1 523 ? -4.004 12.313 40.392 1.00 88.12 523 LYS A C 1
ATOM 3937 O O . LYS A 1 523 ? -5.039 11.879 39.903 1.00 88.12 523 LYS A O 1
ATOM 3942 N N . ARG A 1 524 ? -3.647 13.597 40.305 1.00 90.94 524 ARG A N 1
ATOM 3943 C CA . ARG A 1 524 ? -4.320 14.594 39.442 1.00 90.94 524 ARG A CA 1
ATOM 3944 C C . ARG A 1 524 ? -3.565 14.851 38.145 1.00 90.94 524 ARG A C 1
ATOM 3946 O O . ARG A 1 524 ? -4.126 15.400 37.206 1.00 90.94 524 ARG A O 1
ATOM 3953 N N . GLU A 1 525 ? -2.297 14.469 38.116 1.00 93.38 525 GLU A N 1
ATOM 3954 C CA . GLU A 1 525 ? -1.397 14.649 36.990 1.00 93.38 525 GLU A CA 1
ATOM 3955 C C . GLU A 1 525 ? -0.541 13.389 36.842 1.00 93.38 525 GLU A C 1
ATOM 3957 O O . GLU A 1 525 ? -0.151 12.769 37.838 1.00 93.38 525 GLU A O 1
ATOM 3962 N N . LEU A 1 526 ? -0.267 13.013 35.596 1.00 95.44 526 LEU A N 1
ATOM 3963 C CA . LEU A 1 526 ? 0.708 11.996 35.232 1.00 95.44 526 LEU A CA 1
ATOM 3964 C C . LEU A 1 526 ? 1.670 12.596 34.209 1.00 95.44 526 LEU A C 1
ATOM 3966 O O . LEU A 1 526 ? 1.249 12.941 33.106 1.00 95.44 526 LEU A O 1
ATOM 3970 N N . THR A 1 527 ? 2.953 12.663 34.559 1.00 96.75 527 THR A N 1
ATOM 3971 C CA . THR A 1 527 ? 4.021 12.982 33.608 1.00 96.75 527 THR A CA 1
ATOM 3972 C C . THR A 1 527 ? 4.719 11.700 33.172 1.00 96.75 527 THR A C 1
ATOM 3974 O O . THR A 1 527 ? 5.102 10.882 34.011 1.00 96.75 527 THR A O 1
ATOM 3977 N N . LEU A 1 528 ? 4.887 11.543 31.860 1.00 97.50 528 LEU A N 1
ATOM 3978 C CA . LEU A 1 528 ? 5.631 10.466 31.223 1.00 97.50 528 LEU A CA 1
ATOM 3979 C C . LEU A 1 528 ? 6.818 11.042 30.448 1.00 97.50 528 LEU A C 1
ATOM 3981 O O . LEU A 1 528 ? 6.671 11.992 29.679 1.00 97.50 528 LEU A O 1
ATOM 3985 N N . LEU A 1 529 ? 7.982 10.432 30.628 1.00 97.38 529 LEU A N 1
ATOM 3986 C CA . LEU A 1 529 ? 9.183 10.677 29.843 1.00 97.38 529 LEU A CA 1
ATOM 3987 C C . LEU A 1 529 ? 9.459 9.464 28.965 1.00 97.38 529 LEU A C 1
ATOM 3989 O O . LEU A 1 529 ? 9.437 8.330 29.440 1.00 97.38 529 LEU A O 1
ATOM 3993 N N . ILE A 1 530 ? 9.754 9.702 27.697 1.00 96.88 530 ILE A N 1
ATOM 3994 C CA . ILE A 1 530 ? 10.138 8.669 26.745 1.00 96.88 530 ILE A CA 1
ATOM 3995 C C . ILE A 1 530 ? 11.637 8.801 26.520 1.00 96.88 530 ILE A C 1
ATOM 3997 O O . ILE A 1 530 ? 12.100 9.716 25.838 1.00 96.88 530 ILE A O 1
ATOM 4001 N N . ILE A 1 531 ? 12.383 7.900 27.149 1.00 95.31 531 ILE A N 1
ATOM 4002 C CA . ILE A 1 531 ? 13.840 7.898 27.151 1.00 95.31 531 ILE A CA 1
ATOM 4003 C C . ILE A 1 531 ? 14.321 6.957 26.045 1.00 95.31 531 ILE A C 1
ATOM 4005 O O . ILE A 1 531 ? 13.989 5.769 26.085 1.00 95.31 531 ILE A O 1
ATOM 4009 N N . PRO A 1 532 ? 15.102 7.439 25.068 1.00 93.19 532 PRO A N 1
ATOM 4010 C CA . PRO A 1 532 ? 15.608 6.589 24.002 1.00 93.19 532 PRO A CA 1
ATOM 4011 C C . PRO A 1 532 ? 16.577 5.534 24.555 1.00 93.19 532 PRO A C 1
ATOM 4013 O O . PRO A 1 532 ? 17.442 5.829 25.382 1.00 93.19 532 PRO A O 1
ATOM 4016 N N . THR A 1 533 ? 16.446 4.299 24.075 1.00 92.50 533 THR A N 1
ATOM 4017 C CA . THR A 1 533 ? 17.326 3.162 24.416 1.00 92.50 533 THR A CA 1
ATOM 4018 C C . THR A 1 533 ? 18.226 2.745 23.254 1.00 92.50 533 THR A C 1
ATOM 4020 O O . THR A 1 533 ? 19.098 1.893 23.423 1.00 92.50 533 THR A O 1
ATOM 4023 N N . SER A 1 534 ? 18.057 3.374 22.089 1.00 89.88 534 SER A N 1
ATOM 4024 C CA . SER A 1 534 ? 18.827 3.127 20.873 1.00 89.88 534 SER A CA 1
ATOM 4025 C C . SER A 1 534 ? 19.117 4.438 20.129 1.00 89.88 534 SER A C 1
ATOM 4027 O O . SER A 1 534 ? 18.555 5.481 20.458 1.00 89.88 534 SER A O 1
ATOM 4029 N N . THR A 1 535 ? 19.991 4.380 19.121 1.00 88.25 535 THR A N 1
ATOM 4030 C CA . THR A 1 535 ? 20.258 5.493 18.185 1.00 88.25 535 THR A CA 1
ATOM 4031 C C . THR A 1 535 ? 19.343 5.444 16.953 1.00 88.25 535 THR A C 1
ATOM 4033 O O . THR A 1 535 ? 19.659 6.034 15.925 1.00 88.25 535 THR A O 1
ATOM 4036 N N . ASP A 1 536 ? 18.309 4.603 16.992 1.00 85.62 536 ASP A N 1
ATOM 4037 C CA . ASP A 1 536 ? 17.324 4.429 15.930 1.00 85.62 536 ASP A CA 1
ATOM 4038 C C . ASP A 1 536 ? 16.063 5.182 16.354 1.00 85.62 536 ASP A C 1
ATOM 4040 O O . ASP A 1 536 ? 15.197 4.640 17.045 1.00 85.62 536 ASP A O 1
ATOM 4044 N N . GLY A 1 537 ? 16.038 6.480 16.056 1.00 87.12 537 GLY A N 1
ATOM 4045 C CA . GLY A 1 537 ? 15.007 7.386 16.536 1.00 87.12 537 GLY A CA 1
ATOM 4046 C C . GLY A 1 537 ? 13.623 7.135 15.938 1.00 87.12 537 GLY A C 1
ATOM 4047 O O . GLY A 1 537 ? 13.465 6.543 14.877 1.00 87.12 537 GLY A O 1
ATOM 4048 N N . ALA A 1 538 ? 12.599 7.639 16.619 1.00 93.38 538 ALA A N 1
ATOM 4049 C CA . ALA A 1 538 ? 11.223 7.643 16.145 1.00 93.38 538 ALA A CA 1
ATOM 4050 C C . ALA A 1 538 ? 10.639 9.057 16.180 1.00 93.38 538 ALA A C 1
ATOM 4052 O O . ALA A 1 538 ? 10.979 9.888 17.028 1.00 93.38 538 ALA A O 1
ATOM 4053 N N . SER A 1 539 ? 9.716 9.313 15.254 1.00 95.00 539 SER A N 1
ATOM 4054 C CA . SER A 1 539 ? 8.994 10.581 15.154 1.00 95.00 539 SER A CA 1
ATOM 4055 C C . SER A 1 539 ? 7.508 10.346 15.369 1.00 95.00 539 SER A C 1
ATOM 4057 O O . SER A 1 539 ? 6.860 9.672 14.566 1.00 95.00 539 SER A O 1
ATOM 4059 N N . TYR A 1 540 ? 6.959 10.941 16.423 1.00 96.38 540 TYR A N 1
ATOM 4060 C CA . TYR A 1 540 ? 5.546 10.852 16.779 1.00 96.38 540 TYR A CA 1
ATOM 4061 C C . TYR A 1 540 ? 4.822 12.165 16.523 1.00 96.38 540 TYR A C 1
ATOM 4063 O O . TYR A 1 540 ? 5.424 13.236 16.510 1.00 96.38 540 TYR A O 1
ATOM 4071 N N . HIS A 1 541 ? 3.507 12.104 16.357 1.00 96.94 541 HIS A N 1
ATOM 4072 C CA . HIS A 1 541 ? 2.680 13.301 16.444 1.00 96.94 541 HIS A CA 1
ATOM 4073 C C . HIS A 1 541 ? 2.683 13.851 17.879 1.00 96.94 541 HIS A C 1
ATOM 4075 O O . HIS A 1 541 ? 2.521 13.086 18.829 1.00 96.94 541 HIS A O 1
ATOM 4081 N N . SER A 1 542 ? 2.868 15.167 18.019 1.00 96.56 542 SER A N 1
ATOM 4082 C CA . SER A 1 542 ? 2.662 15.893 19.281 1.00 96.56 542 SER A CA 1
ATOM 4083 C C . SER A 1 542 ? 1.188 16.296 19.442 1.00 96.56 542 SER A C 1
ATOM 4085 O O . SER A 1 542 ? 0.359 16.023 18.564 1.00 96.56 542 SER A O 1
ATOM 4087 N N . ARG A 1 543 ? 0.858 17.001 20.526 1.00 96.50 543 ARG A N 1
ATOM 4088 C CA . ARG A 1 543 ? -0.439 17.642 20.767 1.00 96.50 543 ARG A CA 1
ATOM 4089 C C . ARG A 1 543 ? -0.811 18.650 19.674 1.00 96.50 543 ARG A C 1
ATOM 4091 O O . ARG A 1 543 ? -1.984 18.769 19.331 1.00 96.50 543 ARG A O 1
ATOM 4098 N N . GLU A 1 544 ? 0.168 19.333 19.085 1.00 95.31 544 GLU A N 1
ATOM 4099 C CA . GLU A 1 544 ? 0.004 20.250 17.942 1.00 95.31 544 GLU A CA 1
ATOM 4100 C C . GLU A 1 544 ? -0.091 19.499 16.601 1.00 95.31 544 GLU A C 1
ATOM 4102 O O . GLU A 1 544 ? -0.331 20.102 15.551 1.00 95.31 544 GLU A O 1
ATOM 4107 N N . GLY A 1 545 ? 0.123 18.183 16.617 1.00 91.75 545 GLY A N 1
ATOM 4108 C CA . GLY A 1 545 ? 0.025 17.302 15.465 1.00 91.75 545 GLY A CA 1
ATOM 4109 C C . GLY A 1 545 ? -1.409 16.906 15.099 1.00 91.75 545 GLY A C 1
ATOM 4110 O O . GLY A 1 545 ? -2.384 17.195 15.786 1.00 91.75 545 GLY A O 1
ATOM 4111 N N . GLN A 1 546 ? -1.541 16.188 13.978 1.00 92.25 546 GLN A N 1
ATOM 4112 C CA . GLN A 1 546 ? -2.835 15.693 13.491 1.00 92.25 546 GLN A CA 1
ATOM 4113 C C . GLN A 1 546 ? -3.438 14.594 14.387 1.00 92.25 546 GLN A C 1
ATOM 4115 O O . GLN A 1 546 ? -4.658 14.444 14.436 1.00 92.25 546 GLN A O 1
ATOM 4120 N N . TYR A 1 547 ? -2.588 13.810 15.054 1.00 94.25 547 TYR A N 1
ATOM 4121 C CA . TYR A 1 547 ? -2.971 12.630 15.830 1.00 94.25 547 TYR A CA 1
ATOM 4122 C C . TYR A 1 547 ? -2.274 12.656 17.198 1.00 94.25 547 TYR A C 1
ATOM 4124 O O . TYR A 1 547 ? -1.280 11.952 17.376 1.00 94.25 547 TYR A O 1
ATOM 4132 N N . PRO A 1 548 ? -2.738 13.498 18.136 1.00 95.56 548 PRO A N 1
ATOM 4133 C CA . PRO A 1 548 ? -2.064 13.692 19.414 1.00 95.56 548 PRO A CA 1
ATOM 4134 C C . PRO A 1 548 ? -1.988 12.386 20.226 1.00 95.56 548 PRO A C 1
ATOM 4136 O O . PRO A 1 548 ? -2.870 11.535 20.078 1.00 95.56 548 PRO A O 1
ATOM 4139 N N . PRO A 1 549 ? -0.972 12.214 21.095 1.00 97.06 549 PRO A N 1
ATOM 4140 C CA . PRO A 1 549 ? -0.895 11.079 22.010 1.00 97.06 549 PRO A CA 1
ATOM 4141 C C . PRO A 1 549 ? -2.151 10.941 22.878 1.00 97.06 549 PRO A C 1
ATOM 4143 O O . PRO A 1 549 ? -2.825 11.923 23.188 1.00 97.06 549 PRO A O 1
ATOM 4146 N N . GLU A 1 550 ? -2.447 9.724 23.319 1.00 97.44 550 GLU A N 1
ATOM 4147 C CA . GLU A 1 550 ? -3.598 9.423 24.167 1.00 97.44 550 GLU A CA 1
ATOM 4148 C C . GLU A 1 550 ? -3.178 8.527 25.334 1.00 97.44 550 GLU A C 1
ATOM 4150 O O . GLU A 1 550 ? -2.476 7.532 25.159 1.00 97.44 550 GLU A O 1
ATOM 4155 N N . LEU A 1 551 ? -3.664 8.837 26.531 1.00 97.00 551 LEU A N 1
ATOM 4156 C CA . LEU A 1 551 ? -3.667 7.920 27.658 1.00 97.00 551 LEU A CA 1
ATOM 4157 C C . LEU A 1 551 ? -5.026 7.215 27.690 1.00 97.00 551 LEU A C 1
ATOM 4159 O O . LEU A 1 551 ? -6.061 7.822 27.978 1.00 97.00 551 LEU A O 1
ATOM 4163 N N . VAL A 1 552 ? -5.023 5.929 27.354 1.00 95.62 552 VAL A N 1
ATOM 4164 C CA . VAL A 1 552 ? -6.202 5.066 27.354 1.00 95.62 552 VAL A CA 1
ATOM 4165 C C . VAL A 1 552 ? -6.351 4.463 28.742 1.00 95.62 552 VAL A C 1
ATOM 4167 O O . VAL A 1 552 ? -5.516 3.660 29.160 1.00 95.62 552 VAL A O 1
ATOM 4170 N N . ILE A 1 553 ? -7.414 4.828 29.454 1.00 94.69 553 ILE A N 1
ATOM 4171 C CA . ILE A 1 553 ? -7.680 4.308 30.796 1.00 94.69 553 ILE A CA 1
ATOM 4172 C C . ILE A 1 553 ? -8.987 3.534 30.780 1.00 94.69 553 ILE A C 1
ATOM 4174 O O . ILE A 1 553 ? -10.047 4.075 30.465 1.00 94.69 553 ILE A O 1
ATOM 4178 N N . GLU A 1 554 ? -8.908 2.271 31.172 1.00 93.25 554 GLU A N 1
ATOM 4179 C CA . GLU A 1 554 ? -10.073 1.485 31.560 1.00 93.25 554 GLU A CA 1
ATOM 4180 C C . GLU A 1 554 ? -10.222 1.563 33.074 1.00 93.25 554 GLU A C 1
ATOM 4182 O O . GLU A 1 554 ? -9.241 1.398 33.802 1.00 93.25 554 GLU A O 1
ATOM 4187 N N . TYR A 1 555 ? -11.432 1.833 33.557 1.00 92.50 555 TYR A N 1
ATOM 4188 C CA . TYR A 1 555 ? -11.699 2.037 34.976 1.00 92.50 555 TYR A CA 1
ATOM 4189 C C . TYR A 1 555 ? -12.927 1.262 35.447 1.00 92.50 555 TYR A C 1
ATOM 4191 O O . TYR A 1 555 ? -13.882 1.051 34.703 1.00 92.50 555 TYR A O 1
ATOM 4199 N N . GLU A 1 556 ? -12.909 0.863 36.712 1.00 91.00 556 GLU A N 1
ATOM 4200 C CA . GLU A 1 556 ? -14.068 0.338 37.425 1.00 91.00 556 GLU A CA 1
ATOM 4201 C C . GLU A 1 556 ? -14.852 1.521 38.012 1.00 91.00 556 GLU A C 1
ATOM 4203 O O . GLU A 1 556 ? -14.284 2.287 38.802 1.00 91.00 556 GLU A O 1
ATOM 4208 N N . PRO A 1 557 ? -16.120 1.732 37.607 1.00 86.81 557 PRO A N 1
ATOM 4209 C CA . PRO A 1 557 ? -16.960 2.787 38.168 1.00 86.81 557 PRO A CA 1
ATOM 4210 C C . PRO A 1 557 ? -17.130 2.631 39.685 1.00 86.81 557 PRO A C 1
ATOM 4212 O O . PRO A 1 557 ? -17.110 1.514 40.201 1.00 86.81 557 PRO A O 1
ATOM 4215 N N . LYS A 1 558 ? -17.279 3.757 40.390 1.00 74.81 558 LYS A N 1
ATOM 4216 C CA . LYS A 1 558 ? -17.522 3.789 41.844 1.00 74.81 558 LYS A CA 1
ATOM 4217 C C . LYS A 1 558 ? -18.917 3.328 42.241 1.00 74.81 558 LYS A C 1
ATOM 4219 O O . LYS A 1 558 ? -19.867 3.605 41.475 1.00 74.81 558 LYS A O 1
#

pLDDT: mean 92.32, std 5.91, range [66.06, 98.88]

Secondary structure (DSSP, 8-state):
--EEE-TTT--EEE------S---SPPEEETTEEEEEESEEEEEETTT---EEEETT----SSS-SEEETTEEEE----TT--S-----S-EEE---SS----BB----S---S-SEEEEEET-SSBEE-TT--EEEEESPPP-TTS-----EEEEEEEEEEEE--TTTS--BS-S-GGGGSEEEEEEEEEEEE-S-TTT--EEEEEEEEEE--S-PPTTTSEEEEEETTEEEEEEEEHHHHHTSTTBEEEEEEEEEEESSEEEEEEEES--SGGGS-EE-EEEEEEEEE-S-EE----EEE-SSS-EEEEEEEEE--SSS-EEEEEEEEPPTTEEEE-SEEEEEE-TT-EEEEEEEEEESS--S-EEEEEEEEEEETTS-EEEEEEEEEEE-TT-EEEEE--SEEEEEETTSTT---TT-SEEEEB---GGGT----EEEEEEEE---SEEEEEEEEEEEB-SSTT--BS---EEEEE-S---TTT--STTPPPP--EEEE--SB-TT-EEEEE-----TT-SEEEEEEE--SSS-EEEE-TTSSS--EEEEEEEE-